Protein AF-A0A8B6CDF2-F1 (afdb_monomer_lite)

Radius of gyration: 34.79 Å; chains: 1; bounding box: 92×69×102 Å

Sequence (416 aa):
MFLPTPPEWYTRPNWVAGVSCFSVLSVILHVIAVIAPYWGVFSISSLGITTSVYYGLWSKCTAMNTGTTVCLDWTPSTSSGALKATQTFGMIGVLTAMAGSFIFVLMALKNLMSKPAIIVNIIAFFVSAVSSFLAIITFVVTFVMTPDSDSPSWCFILVFFPTVITGLTGGYLLLFAKKKGILFQKPREPIEYIKPPVSAGLPTKSKIKVRTINEPHPVDEEEAKKNKELIDNCQGPSIETPKLYEYILLSDNNICIGNSVTDSITFNVKTKSDAHVALMSSNSDHDPIYEIIIGGWANSRSIIRDSKEGLPLAMHHGPILKQNVYRTFNISWSHGHIRVKDGSEATIMEWTDTTNPLEIRNIGISTWWSSTGNWSFPCQGTNVLFCSALCKRGDNNHFGDHSCPADLLISSYLKL

Organism: Mytilus galloprovincialis (NCBI:txid29158)

InterPro domains:
  IPR022041 Farnesoic acid O-methyl transferase [PF12248] (259-379)

pLDDT: mean 75.14, std 23.33, range [26.48, 98.31]

Structure (mmCIF, N/CA/C/O backbone):
data_AF-A0A8B6CDF2-F1
#
_entry.id   AF-A0A8B6CDF2-F1
#
loop_
_atom_site.group_PDB
_atom_site.id
_atom_site.type_symbol
_atom_site.label_atom_id
_atom_site.label_alt_id
_atom_site.label_comp_id
_atom_site.label_asym_id
_atom_site.label_entity_id
_atom_site.label_seq_id
_atom_site.pdbx_PDB_ins_code
_atom_site.Cartn_x
_atom_site.Cartn_y
_atom_site.Cartn_z
_atom_site.occupancy
_atom_site.B_iso_or_equiv
_atom_site.auth_seq_id
_atom_site.auth_comp_id
_atom_site.auth_asym_id
_atom_site.auth_atom_id
_atom_site.pdbx_PDB_model_num
ATOM 1 N N . MET A 1 1 ? -21.247 -37.009 -3.931 1.00 36.69 1 MET A N 1
ATOM 2 C CA . MET A 1 1 ? -19.985 -36.550 -3.315 1.00 36.69 1 MET A CA 1
ATOM 3 C C . MET A 1 1 ? -19.785 -35.103 -3.741 1.00 36.69 1 MET A C 1
ATOM 5 O O . MET A 1 1 ? -19.113 -34.841 -4.725 1.00 36.69 1 MET A O 1
ATOM 9 N N . PHE A 1 2 ? -20.496 -34.181 -3.091 1.00 36.91 2 PHE A N 1
ATOM 10 C CA . PHE A 1 2 ? -20.353 -32.750 -3.343 1.00 36.91 2 PHE A CA 1
ATOM 11 C C . PHE A 1 2 ? -19.291 -32.248 -2.375 1.00 36.91 2 PHE A C 1
ATOM 13 O O . PHE A 1 2 ? -19.501 -32.273 -1.164 1.00 36.91 2 PHE A O 1
ATOM 20 N N . LEU A 1 3 ? -18.119 -31.900 -2.900 1.00 32.25 3 LEU A N 1
ATOM 21 C CA . LEU A 1 3 ? -17.138 -31.164 -2.115 1.00 32.25 3 LEU A CA 1
ATOM 22 C C . LEU A 1 3 ? -17.742 -29.791 -1.781 1.00 32.25 3 LEU A C 1
ATOM 24 O O . LEU A 1 3 ? -18.351 -29.184 -2.667 1.00 32.25 3 LEU A O 1
ATOM 28 N N . PRO A 1 4 ? -17.603 -29.306 -0.537 1.00 42.50 4 PRO A N 1
ATOM 29 C CA . PRO A 1 4 ? -18.081 -27.984 -0.181 1.00 42.50 4 PRO A CA 1
ATOM 30 C C . PRO A 1 4 ? -17.299 -26.944 -0.984 1.00 42.50 4 PRO A C 1
ATOM 32 O O . PRO A 1 4 ? -16.072 -27.009 -1.084 1.00 42.50 4 PRO A O 1
ATOM 35 N N . THR A 1 5 ? -18.014 -25.988 -1.572 1.00 43.56 5 THR A N 1
ATOM 36 C CA . THR A 1 5 ? -17.407 -24.778 -2.128 1.00 43.56 5 THR A CA 1
ATOM 37 C C . THR A 1 5 ? -16.626 -24.064 -1.021 1.00 43.56 5 THR A C 1
ATOM 39 O O . THR A 1 5 ? -17.153 -23.929 0.086 1.00 43.56 5 THR A O 1
ATOM 42 N N . PRO A 1 6 ? -15.379 -23.625 -1.270 1.00 33.81 6 PRO A N 1
ATOM 43 C CA . PRO A 1 6 ? -14.597 -22.935 -0.254 1.00 33.81 6 PRO A CA 1
ATOM 44 C C . PRO A 1 6 ? -15.277 -21.612 0.147 1.00 33.81 6 PRO A C 1
ATOM 46 O O . PRO A 1 6 ? -15.936 -20.990 -0.688 1.00 33.81 6 PRO A O 1
ATOM 49 N N . PRO A 1 7 ? -15.128 -21.178 1.408 1.00 37.88 7 PRO A N 1
ATOM 50 C CA . PRO A 1 7 ? -15.771 -19.972 1.921 1.00 37.88 7 PRO A CA 1
ATOM 51 C C . PRO A 1 7 ? -15.232 -18.695 1.246 1.00 37.88 7 PRO A C 1
ATOM 53 O O . PRO A 1 7 ? -14.044 -18.597 0.933 1.00 37.88 7 PRO A O 1
ATOM 56 N N . GLU A 1 8 ? -16.107 -17.703 1.041 1.00 38.91 8 GLU A N 1
ATOM 57 C CA . GLU A 1 8 ? -15.865 -16.477 0.248 1.00 38.91 8 GLU A CA 1
ATOM 58 C C . GLU A 1 8 ? -14.683 -15.606 0.720 1.00 38.91 8 GLU A C 1
ATOM 60 O O . GLU A 1 8 ? -14.159 -14.810 -0.055 1.00 38.91 8 GLU A O 1
ATOM 65 N N . TRP A 1 9 ? -14.164 -15.792 1.937 1.00 40.09 9 TRP A N 1
ATOM 66 C CA . TRP A 1 9 ? -12.947 -15.108 2.400 1.00 40.09 9 TRP A CA 1
ATOM 67 C C . TRP A 1 9 ? -11.650 -15.646 1.763 1.00 40.09 9 TRP A C 1
ATOM 69 O O . TRP A 1 9 ? -10.590 -15.038 1.909 1.00 40.09 9 TRP A O 1
ATOM 79 N N . TYR A 1 10 ? -11.713 -16.770 1.038 1.00 35.12 10 TYR A N 1
ATOM 80 C CA . TYR A 1 10 ? -10.562 -17.389 0.370 1.00 35.12 10 TYR A CA 1
ATOM 81 C C . TYR A 1 10 ? -10.409 -16.989 -1.106 1.00 35.12 10 TYR A C 1
ATOM 83 O O . TYR A 1 10 ? -9.458 -17.406 -1.776 1.00 35.12 10 TYR A O 1
ATOM 91 N N . THR A 1 11 ? -11.295 -16.156 -1.657 1.00 41.66 11 THR A N 1
ATOM 92 C CA . THR A 1 11 ? -11.082 -15.652 -3.014 1.00 41.66 11 THR A CA 1
ATOM 93 C C . THR A 1 11 ? -10.042 -14.541 -2.969 1.00 41.66 11 THR A C 1
ATOM 95 O O . THR A 1 11 ? -10.368 -13.373 -2.754 1.00 41.66 11 THR A O 1
ATOM 98 N N . ARG A 1 12 ? -8.764 -14.895 -3.190 1.00 52.41 12 ARG A N 1
ATOM 99 C CA . ARG A 1 12 ? -7.754 -13.917 -3.624 1.00 52.41 12 ARG A CA 1
ATOM 100 C C . ARG A 1 12 ? -8.415 -13.050 -4.693 1.00 52.41 12 ARG A C 1
ATOM 102 O O . ARG A 1 12 ? -8.995 -13.621 -5.619 1.00 52.41 12 ARG A O 1
ATOM 109 N N . PRO A 1 13 ? -8.336 -11.713 -4.627 1.00 58.59 13 PRO A N 1
ATOM 110 C CA . PRO A 1 13 ? -8.832 -10.916 -5.727 1.00 58.59 13 PRO A CA 1
ATOM 111 C C . PRO A 1 13 ? -8.089 -11.385 -6.981 1.00 58.59 13 PRO A C 1
ATOM 113 O O . PRO A 1 13 ? -6.863 -11.281 -7.036 1.00 58.59 13 PRO A O 1
ATOM 116 N N . ASN A 1 14 ? -8.804 -11.955 -7.956 1.00 62.31 14 ASN A N 1
ATOM 117 C CA . ASN A 1 14 ? -8.197 -12.580 -9.142 1.00 62.31 14 ASN A CA 1
ATOM 118 C C . ASN A 1 14 ? -7.215 -11.632 -9.861 1.00 62.31 14 ASN A C 1
ATOM 120 O O . ASN A 1 14 ? -6.261 -12.069 -10.505 1.00 62.31 14 ASN A O 1
ATOM 124 N N . TRP A 1 15 ? -7.399 -10.320 -9.683 1.00 71.62 15 TRP A N 1
ATOM 125 C CA . TRP A 1 15 ? -6.510 -9.285 -10.193 1.00 71.62 15 TRP A CA 1
ATOM 126 C C . TRP A 1 15 ? -5.116 -9.275 -9.544 1.00 71.62 15 TRP A C 1
ATOM 128 O O . TRP A 1 15 ? -4.155 -8.997 -10.250 1.00 71.62 15 TRP A O 1
ATOM 138 N N . VAL A 1 16 ? -4.958 -9.597 -8.251 1.00 72.75 16 VAL A N 1
ATOM 139 C CA . VAL A 1 16 ? -3.642 -9.581 -7.574 1.00 72.75 16 VAL A CA 1
ATOM 140 C C . VAL A 1 16 ? -2.741 -10.653 -8.174 1.00 72.75 16 VAL A C 1
ATOM 142 O O . VAL A 1 16 ? -1.608 -10.366 -8.549 1.00 72.75 16 VAL A O 1
ATOM 145 N N . ALA A 1 17 ? -3.272 -11.868 -8.339 1.00 72.19 17 ALA A N 1
ATOM 146 C CA . ALA A 1 17 ? -2.558 -12.959 -8.994 1.00 72.19 17 ALA A CA 1
ATOM 147 C C . ALA A 1 17 ? -2.200 -12.600 -10.446 1.00 72.19 17 ALA A C 1
ATOM 149 O O . ALA A 1 17 ? -1.057 -12.787 -10.856 1.00 72.19 17 ALA A O 1
ATOM 150 N N . GLY A 1 18 ? -3.143 -12.006 -11.189 1.00 77.56 18 GLY A N 1
ATOM 151 C CA . GLY A 1 18 ? -2.904 -11.533 -12.553 1.00 77.56 18 GLY A CA 1
ATOM 152 C C . GLY A 1 18 ? -1.772 -10.505 -12.633 1.00 77.56 18 GLY A C 1
ATOM 153 O O . GLY A 1 18 ? -0.810 -10.706 -13.371 1.00 77.56 18 GLY A O 1
ATOM 154 N N . VAL A 1 19 ? -1.835 -9.433 -11.838 1.00 80.50 19 VAL A N 1
ATOM 155 C CA . VAL A 1 19 ? -0.820 -8.364 -11.831 1.00 80.50 19 VAL A CA 1
ATOM 156 C C . VAL A 1 19 ? 0.545 -8.894 -11.382 1.00 80.50 19 VAL A C 1
ATOM 158 O O . VAL A 1 19 ? 1.556 -8.511 -11.965 1.00 80.50 19 VAL A O 1
ATOM 161 N N . SER A 1 20 ? 0.597 -9.821 -10.418 1.00 83.69 20 SER A N 1
ATOM 162 C CA . SER A 1 20 ? 1.854 -10.464 -10.010 1.00 83.69 20 SER A CA 1
ATOM 163 C C . SER A 1 20 ? 2.458 -11.314 -11.131 1.00 83.69 20 SER A C 1
ATOM 165 O O . SER A 1 20 ? 3.664 -11.263 -11.359 1.00 83.69 20 SER A O 1
ATOM 167 N N . CYS A 1 21 ? 1.644 -12.071 -11.871 1.00 85.88 21 CYS A N 1
ATOM 168 C CA . CYS A 1 21 ? 2.127 -12.825 -13.027 1.00 85.88 21 CYS A CA 1
ATOM 169 C C . CYS A 1 21 ? 2.658 -11.895 -14.128 1.00 85.88 21 CYS A C 1
ATOM 171 O O . CYS A 1 21 ? 3.735 -12.146 -14.671 1.00 85.88 21 CYS A O 1
ATOM 173 N N . PHE A 1 22 ? 1.954 -10.796 -14.423 1.00 87.88 22 PHE A N 1
ATOM 174 C CA . PHE A 1 22 ? 2.399 -9.820 -15.421 1.00 87.88 22 PHE A CA 1
ATOM 175 C C . PHE A 1 22 ? 3.676 -9.080 -15.005 1.00 87.88 22 PHE A C 1
ATOM 177 O O . PHE A 1 22 ? 4.534 -8.843 -15.857 1.00 87.88 22 PHE A O 1
ATOM 184 N N . SER A 1 23 ? 3.852 -8.756 -13.719 1.00 89.62 23 SER A N 1
ATOM 185 C CA . SER A 1 23 ? 5.079 -8.108 -13.240 1.00 89.62 23 SER A CA 1
ATOM 186 C C . SER A 1 23 ? 6.289 -9.038 -13.353 1.00 89.62 23 SER A C 1
ATOM 188 O O . SER A 1 23 ? 7.345 -8.611 -13.816 1.00 89.62 23 SER A O 1
ATOM 190 N N . VAL A 1 24 ? 6.129 -10.324 -13.019 1.00 91.69 24 VAL A N 1
ATOM 191 C CA . VAL A 1 24 ? 7.194 -11.333 -13.156 1.00 91.69 24 VAL A CA 1
ATOM 192 C C . VAL A 1 24 ? 7.542 -11.570 -14.625 1.00 91.69 24 VAL A C 1
ATOM 194 O O . VAL A 1 24 ? 8.720 -11.573 -14.981 1.00 91.69 24 VAL A O 1
ATOM 197 N N . LEU A 1 25 ? 6.537 -11.707 -15.496 1.00 91.75 25 LEU A N 1
ATOM 198 C CA . LEU A 1 25 ? 6.758 -11.840 -16.937 1.00 91.75 25 LEU A CA 1
ATOM 199 C C . LEU A 1 25 ? 7.503 -10.622 -17.501 1.00 91.75 25 LEU A C 1
ATOM 201 O O . LEU A 1 25 ? 8.443 -10.777 -18.278 1.00 91.75 25 LEU A O 1
ATOM 205 N N . SER A 1 26 ? 7.131 -9.416 -17.068 1.00 91.75 26 SER A N 1
ATOM 206 C CA . SER A 1 26 ? 7.812 -8.185 -17.469 1.00 91.75 26 SER A CA 1
ATOM 207 C C . SER A 1 26 ? 9.286 -8.163 -17.045 1.00 91.75 26 SER A C 1
ATOM 209 O O . SER A 1 26 ? 10.146 -7.765 -17.832 1.00 91.75 26 SER A O 1
ATOM 211 N N . VAL A 1 27 ? 9.612 -8.644 -15.841 1.00 94.38 27 VAL A N 1
ATOM 212 C CA . VAL A 1 27 ? 11.006 -8.779 -15.386 1.00 94.38 27 VAL A CA 1
ATOM 213 C C . VAL A 1 27 ? 11.789 -9.752 -16.267 1.00 94.38 27 VAL A C 1
ATOM 215 O O . VAL A 1 27 ? 12.901 -9.434 -16.678 1.00 94.38 27 VAL A O 1
ATOM 218 N N . ILE A 1 28 ? 11.211 -10.909 -16.600 1.00 94.12 28 ILE A N 1
ATOM 219 C CA . ILE A 1 28 ? 11.866 -11.902 -17.466 1.00 94.12 28 ILE A CA 1
ATOM 220 C C . ILE A 1 28 ? 12.186 -11.290 -18.835 1.00 94.12 28 ILE A C 1
ATOM 222 O O . ILE A 1 28 ? 13.308 -11.419 -19.321 1.00 94.12 28 ILE A O 1
ATOM 226 N N . LEU A 1 29 ? 11.230 -10.575 -19.431 1.00 92.69 29 LEU A N 1
ATOM 227 C CA . LEU A 1 29 ? 11.421 -9.914 -20.722 1.00 92.69 29 LEU A CA 1
ATOM 228 C C . LEU A 1 29 ? 12.486 -8.808 -20.660 1.00 92.69 29 LEU A C 1
ATOM 230 O O . LEU A 1 29 ? 13.319 -8.730 -21.558 1.00 92.69 29 LEU A O 1
ATOM 234 N N . HIS A 1 30 ? 12.523 -8.012 -19.586 1.00 92.19 30 HIS A N 1
ATOM 235 C CA . HIS A 1 30 ? 13.584 -7.026 -19.348 1.00 92.19 30 HIS A CA 1
ATOM 236 C C . HIS A 1 30 ? 14.974 -7.670 -19.268 1.00 92.19 30 HIS A C 1
ATOM 238 O O . HIS A 1 30 ? 15.922 -7.173 -19.875 1.00 92.19 30 HIS A O 1
ATOM 244 N N . VAL A 1 31 ? 15.101 -8.781 -18.536 1.00 93.88 31 VAL A N 1
ATOM 245 C CA . VAL A 1 31 ? 16.370 -9.509 -18.386 1.00 93.88 31 VAL A CA 1
ATOM 246 C C . VAL A 1 31 ? 16.834 -10.070 -19.729 1.00 93.88 31 VAL A C 1
ATOM 248 O O . VAL A 1 31 ? 17.989 -9.870 -20.103 1.00 93.88 31 VAL A O 1
ATOM 251 N N . ILE A 1 32 ? 15.934 -10.715 -20.481 1.00 93.31 32 ILE A N 1
ATOM 252 C CA . ILE A 1 32 ? 16.235 -11.224 -21.827 1.00 93.31 32 ILE A CA 1
ATOM 253 C C . ILE A 1 32 ? 16.697 -10.079 -22.724 1.00 93.31 32 ILE A C 1
ATOM 255 O O . ILE A 1 32 ? 17.730 -10.200 -23.379 1.00 93.31 32 ILE A O 1
ATOM 259 N N . ALA A 1 33 ? 15.967 -8.963 -22.724 1.00 91.00 33 ALA A N 1
ATOM 260 C CA . ALA A 1 33 ? 16.295 -7.834 -23.571 1.00 91.00 33 ALA A CA 1
ATOM 261 C C . ALA A 1 33 ? 17.668 -7.248 -23.222 1.00 91.00 33 ALA A C 1
ATOM 263 O O . ALA A 1 33 ? 18.462 -7.025 -24.123 1.00 91.00 33 ALA A O 1
ATOM 264 N N . VAL A 1 34 ? 18.011 -7.064 -21.944 1.00 90.81 34 VAL A N 1
ATOM 265 C CA . VAL A 1 34 ? 19.317 -6.497 -21.562 1.00 90.81 34 VAL A CA 1
ATOM 266 C C . VAL A 1 34 ? 20.491 -7.431 -21.861 1.00 90.81 34 VAL A C 1
ATOM 268 O O . VAL A 1 34 ? 21.568 -6.939 -22.184 1.00 90.81 34 VAL A O 1
ATOM 271 N N . ILE A 1 35 ? 20.316 -8.750 -21.770 1.00 91.88 35 ILE A N 1
ATOM 272 C CA . ILE A 1 35 ? 21.414 -9.712 -21.964 1.00 91.88 35 ILE A CA 1
ATOM 273 C C . ILE A 1 35 ? 21.636 -10.039 -23.447 1.00 91.88 35 ILE A C 1
ATOM 275 O O . ILE A 1 35 ? 22.771 -10.266 -23.866 1.00 91.88 35 ILE A O 1
ATOM 279 N N . ALA A 1 36 ? 20.573 -10.089 -24.248 1.00 91.44 36 ALA A N 1
ATOM 280 C CA . ALA A 1 36 ? 20.651 -10.624 -25.598 1.00 91.44 36 ALA A CA 1
ATOM 281 C C . ALA A 1 36 ? 21.329 -9.654 -26.598 1.00 91.44 36 ALA A C 1
ATOM 283 O O . ALA A 1 36 ? 21.014 -8.460 -26.627 1.00 91.44 36 ALA A O 1
ATOM 284 N N . PRO A 1 37 ? 22.223 -10.152 -27.477 1.00 90.06 37 PRO A N 1
ATOM 285 C CA . PRO A 1 37 ? 23.022 -9.316 -28.372 1.00 90.06 37 PRO A CA 1
ATOM 286 C C . PRO A 1 37 ? 22.306 -8.918 -29.676 1.00 90.06 37 PRO A C 1
ATOM 288 O O . PRO A 1 37 ? 22.954 -8.776 -30.707 1.00 90.06 37 PRO A O 1
ATOM 291 N N . TYR A 1 38 ? 20.977 -8.756 -29.655 1.00 91.12 38 TYR A N 1
ATOM 292 C CA . TYR A 1 38 ? 20.161 -8.514 -30.858 1.00 91.12 38 TYR A CA 1
ATOM 293 C C . TYR A 1 38 ? 19.279 -7.263 -30.741 1.00 91.12 38 TYR A C 1
ATOM 295 O O . TYR A 1 38 ? 18.084 -7.288 -31.041 1.00 91.12 38 TYR A O 1
ATOM 303 N N . TRP A 1 39 ? 19.856 -6.156 -30.280 1.00 90.81 39 TRP A N 1
ATOM 304 C CA . TRP A 1 39 ? 19.207 -4.840 -30.277 1.00 90.81 39 TRP A CA 1
ATOM 305 C C . TRP A 1 39 ? 19.217 -4.204 -31.661 1.00 90.81 39 TRP A C 1
ATOM 307 O O . TRP A 1 39 ? 18.195 -3.689 -32.106 1.00 90.81 39 TRP A O 1
ATOM 317 N N . GLY A 1 40 ? 20.351 -4.280 -32.353 1.00 89.00 40 GLY A N 1
ATOM 318 C CA . GLY A 1 40 ? 20.514 -3.786 -33.717 1.00 89.00 40 GLY A CA 1
ATOM 319 C C . GLY A 1 40 ? 21.128 -4.846 -34.617 1.00 89.00 40 GLY A C 1
ATOM 320 O O . GLY A 1 40 ? 21.820 -5.747 -34.137 1.00 89.00 40 GLY A O 1
ATOM 321 N N . VAL A 1 41 ? 20.874 -4.743 -35.916 1.00 89.88 41 VAL A N 1
ATOM 322 C CA . VAL A 1 41 ? 21.531 -5.554 -36.937 1.00 89.88 41 VAL A CA 1
ATOM 323 C C . VAL A 1 41 ? 21.892 -4.712 -38.152 1.00 89.88 41 VAL A C 1
ATOM 325 O O . VAL A 1 41 ? 21.093 -3.915 -38.651 1.00 89.88 41 VAL A O 1
ATOM 328 N N . PHE A 1 42 ? 23.095 -4.968 -38.650 1.00 87.69 42 PHE A N 1
ATOM 329 C CA . PHE A 1 42 ? 23.628 -4.434 -39.890 1.00 87.69 42 PHE A CA 1
ATOM 330 C C . PHE A 1 42 ? 24.197 -5.575 -40.724 1.00 87.69 42 PHE A C 1
ATOM 332 O O . PHE A 1 42 ? 24.773 -6.513 -40.179 1.00 87.69 42 PHE A O 1
ATOM 339 N N . SER A 1 43 ? 24.005 -5.546 -42.040 1.00 88.31 43 SER A N 1
ATOM 340 C CA . SER A 1 43 ? 24.481 -6.612 -42.925 1.00 88.31 43 SER A CA 1
ATOM 341 C C . SER A 1 43 ? 25.181 -6.036 -44.143 1.00 88.31 43 SER A C 1
ATOM 343 O O . SER A 1 43 ? 24.621 -5.201 -44.848 1.00 88.31 43 SER A O 1
ATOM 345 N N . ILE A 1 44 ? 26.384 -6.535 -44.417 1.00 87.19 44 ILE A N 1
ATOM 346 C CA . ILE A 1 44 ? 27.145 -6.228 -45.629 1.00 87.19 44 ILE A CA 1
ATOM 347 C C . ILE A 1 44 ? 27.252 -7.508 -46.448 1.00 87.19 44 ILE A C 1
ATOM 349 O O . ILE A 1 44 ? 27.547 -8.575 -45.910 1.00 87.19 44 ILE A O 1
ATOM 353 N N . SER A 1 45 ? 27.034 -7.402 -47.757 1.00 88.81 45 SER A N 1
ATOM 354 C CA . SER A 1 45 ? 27.268 -8.503 -48.691 1.00 88.81 45 SER A CA 1
ATOM 355 C C . SER A 1 45 ? 28.326 -8.103 -49.712 1.00 88.81 45 SER A C 1
ATOM 357 O O . SER A 1 45 ? 28.172 -7.093 -50.396 1.00 88.81 45 SER A O 1
ATOM 359 N N . SER A 1 46 ? 29.392 -8.894 -49.828 1.00 86.38 46 SER A N 1
ATOM 360 C CA . SER A 1 46 ? 30.422 -8.727 -50.857 1.00 86.38 46 SER A CA 1
ATOM 361 C C . SER A 1 46 ? 30.872 -10.090 -51.384 1.00 86.38 46 SER A C 1
ATOM 363 O O . SER A 1 46 ? 31.036 -11.039 -50.624 1.00 86.38 46 SER A O 1
ATOM 365 N N . LEU A 1 47 ? 31.024 -10.212 -52.710 1.00 86.69 47 LEU A N 1
ATOM 366 C CA . LEU A 1 47 ? 31.513 -11.431 -53.384 1.00 86.69 47 LEU A CA 1
ATOM 367 C C . LEU A 1 47 ? 30.806 -12.740 -52.945 1.00 86.69 47 LEU A C 1
ATOM 369 O O . LEU A 1 47 ? 31.436 -13.786 -52.836 1.00 86.69 47 LEU A O 1
ATOM 373 N N . GLY A 1 48 ? 29.494 -12.689 -52.681 1.00 84.00 48 GLY A N 1
ATOM 374 C CA . GLY A 1 48 ? 28.697 -13.855 -52.257 1.00 84.00 48 GLY A CA 1
ATOM 375 C C . GLY A 1 48 ? 28.813 -14.226 -50.770 1.00 84.00 48 GLY A C 1
ATOM 376 O O . GLY A 1 48 ? 28.147 -15.158 -50.318 1.00 84.00 48 GLY A O 1
ATOM 377 N N . ILE A 1 49 ? 29.609 -13.488 -49.993 1.00 86.19 49 ILE A N 1
ATOM 378 C CA . ILE A 1 49 ? 29.707 -13.625 -48.539 1.00 86.19 49 ILE A CA 1
ATOM 379 C C . ILE A 1 49 ? 28.858 -12.529 -47.896 1.00 86.19 49 ILE A C 1
ATOM 381 O O . ILE A 1 49 ? 29.087 -11.337 -48.110 1.00 86.19 49 ILE A O 1
ATOM 385 N N . THR A 1 50 ? 27.880 -12.938 -47.091 1.00 89.31 50 THR A N 1
ATOM 386 C CA . THR A 1 50 ? 27.085 -12.027 -46.262 1.00 89.31 50 THR A CA 1
ATOM 387 C C . THR A 1 50 ? 27.613 -12.079 -44.839 1.00 89.31 50 THR A C 1
ATOM 389 O O . THR A 1 50 ? 27.698 -13.150 -44.237 1.00 89.31 50 THR A O 1
ATOM 392 N N . THR A 1 51 ? 27.970 -10.911 -44.314 1.00 91.00 51 THR A N 1
ATOM 393 C CA . THR A 1 51 ? 28.393 -10.719 -42.929 1.00 91.00 51 THR A CA 1
ATOM 394 C C . THR A 1 51 ? 27.354 -9.861 -42.223 1.00 91.00 51 THR A C 1
ATOM 396 O O . THR A 1 51 ? 27.140 -8.709 -42.603 1.00 91.00 51 THR A O 1
ATOM 399 N N . SER A 1 52 ? 26.717 -10.421 -41.200 1.00 90.69 52 SER A N 1
ATOM 400 C CA . SER A 1 52 ? 25.743 -9.736 -40.353 1.00 90.69 52 SER A CA 1
ATOM 401 C C . SER A 1 52 ? 26.367 -9.432 -38.996 1.00 90.69 52 SER A C 1
ATOM 403 O O . SER A 1 52 ? 26.896 -10.322 -38.335 1.00 90.69 52 SER A O 1
ATOM 405 N N . VAL A 1 53 ? 26.311 -8.174 -38.576 1.00 90.19 53 VAL A N 1
ATOM 406 C CA . VAL A 1 53 ? 26.768 -7.712 -37.266 1.00 90.19 53 VAL A CA 1
ATOM 407 C C . VAL A 1 53 ? 25.544 -7.417 -36.413 1.00 90.19 53 VAL A C 1
ATOM 409 O O . VAL A 1 53 ? 24.713 -6.584 -36.769 1.00 90.19 53 VAL A O 1
ATOM 412 N N . TYR A 1 54 ? 25.438 -8.117 -35.291 1.00 90.94 54 TYR A N 1
ATOM 413 C CA . TYR A 1 54 ? 24.410 -7.945 -34.279 1.00 90.94 54 TYR A CA 1
ATOM 414 C C . TYR A 1 54 ? 24.981 -7.176 -33.090 1.00 90.94 54 TYR A C 1
ATOM 416 O O . TYR A 1 54 ? 26.059 -7.499 -32.586 1.00 90.94 54 TYR A O 1
ATOM 424 N N . TYR A 1 55 ? 24.252 -6.163 -32.638 1.00 87.56 55 TYR A N 1
ATOM 425 C CA . TYR A 1 55 ? 24.648 -5.296 -31.535 1.00 87.56 55 TYR A CA 1
ATOM 426 C C . TYR A 1 55 ? 23.774 -5.574 -30.318 1.00 87.56 55 TYR A C 1
ATOM 428 O O . TYR A 1 55 ? 22.549 -5.573 -30.419 1.00 87.56 55 TYR A O 1
ATOM 436 N N . GLY A 1 56 ? 24.397 -5.757 -29.158 1.00 88.94 56 GLY A N 1
ATOM 437 C CA . GLY A 1 56 ? 23.755 -5.751 -27.849 1.00 88.94 56 GLY A CA 1
ATOM 438 C C . GLY A 1 56 ? 24.301 -4.661 -26.942 1.00 88.94 56 GLY A C 1
ATOM 439 O O . GLY A 1 56 ? 25.256 -3.959 -27.280 1.00 88.94 56 GLY A O 1
ATOM 440 N N . LEU A 1 57 ? 23.735 -4.575 -25.736 1.00 89.38 57 LEU A N 1
ATOM 441 C CA . LEU A 1 57 ? 24.244 -3.676 -24.699 1.00 89.38 57 LEU A CA 1
ATOM 442 C C . LEU A 1 57 ? 25.645 -4.059 -24.240 1.00 89.38 57 LEU A C 1
ATOM 444 O O . LEU A 1 57 ? 26.428 -3.165 -23.952 1.00 89.38 57 LEU A O 1
ATOM 448 N N . TRP A 1 58 ? 25.966 -5.350 -24.162 1.00 91.06 58 TRP A N 1
ATOM 449 C CA . TRP A 1 58 ? 27.206 -5.835 -23.534 1.00 91.06 58 TRP A CA 1
ATOM 450 C C . TRP A 1 58 ? 28.219 -6.394 -24.522 1.00 91.06 58 TRP A C 1
ATOM 452 O O . TRP A 1 58 ? 29.417 -6.333 -24.263 1.00 91.06 58 TRP A O 1
ATOM 462 N N . SER A 1 59 ? 27.751 -6.847 -25.679 1.00 91.06 59 SER A N 1
ATOM 463 C CA . SER A 1 59 ? 28.592 -7.434 -26.710 1.00 91.06 59 SER A CA 1
ATOM 464 C C . SER A 1 59 ? 28.081 -7.106 -28.108 1.00 91.06 59 SER A C 1
ATOM 466 O O . SER A 1 59 ? 26.937 -6.684 -28.301 1.00 91.06 59 SER A O 1
ATOM 468 N N . LYS A 1 60 ? 28.950 -7.305 -29.096 1.00 89.56 60 LYS A N 1
ATOM 469 C CA . LYS A 1 60 ? 28.613 -7.347 -30.520 1.00 89.56 60 LYS A CA 1
ATOM 470 C C . LYS A 1 60 ? 28.990 -8.711 -31.082 1.00 89.56 60 LYS A C 1
ATOM 472 O O . LYS A 1 60 ? 30.037 -9.248 -30.725 1.00 89.56 60 LYS A O 1
ATOM 477 N N . CYS A 1 61 ? 28.171 -9.258 -31.966 1.00 92.69 61 CYS A N 1
ATOM 478 C CA . CYS A 1 61 ? 28.382 -10.566 -32.573 1.00 92.69 61 CYS A CA 1
ATOM 479 C C . CYS A 1 61 ? 28.359 -10.458 -34.095 1.00 92.69 61 CYS A C 1
ATOM 481 O O . CYS A 1 61 ? 27.397 -9.963 -34.669 1.00 92.69 61 CYS A O 1
ATOM 483 N N . THR A 1 62 ? 29.395 -10.958 -34.754 1.00 92.25 62 THR A N 1
ATOM 484 C CA . THR A 1 62 ? 29.493 -11.018 -36.211 1.00 92.25 62 THR A CA 1
ATOM 485 C C . THR A 1 62 ? 29.219 -12.442 -36.666 1.00 92.25 62 THR A C 1
ATOM 487 O O . THR A 1 62 ? 29.939 -13.350 -36.258 1.00 92.25 62 THR A O 1
ATOM 490 N N . ALA A 1 63 ? 28.214 -12.637 -37.513 1.00 92.25 63 ALA A N 1
ATOM 491 C CA . ALA A 1 63 ? 27.868 -13.914 -38.123 1.00 92.25 63 ALA A CA 1
ATOM 492 C C . ALA A 1 63 ? 28.112 -13.869 -39.636 1.00 92.25 63 ALA A C 1
ATOM 494 O O . ALA A 1 63 ? 27.705 -12.926 -40.315 1.00 92.25 63 ALA A O 1
ATOM 495 N N . MET A 1 64 ? 28.766 -14.897 -40.166 1.00 90.88 64 MET A N 1
ATOM 496 C CA . MET A 1 64 ? 28.981 -15.083 -41.601 1.00 90.88 64 MET A CA 1
ATOM 497 C C . MET A 1 64 ? 28.044 -16.167 -42.134 1.00 90.88 64 MET A C 1
ATOM 499 O O . MET A 1 64 ? 27.793 -17.166 -41.458 1.00 90.88 64 MET A O 1
ATOM 503 N N . ASN A 1 65 ? 27.582 -16.030 -43.378 1.00 88.00 65 ASN A N 1
ATOM 504 C CA . ASN A 1 65 ? 26.783 -17.061 -44.058 1.00 88.00 65 ASN A CA 1
ATOM 505 C C . ASN A 1 65 ? 27.516 -18.410 -44.243 1.00 88.00 65 ASN A C 1
ATOM 507 O O . ASN A 1 65 ? 26.887 -19.408 -44.581 1.00 88.00 65 ASN A O 1
ATOM 511 N N . THR A 1 66 ? 28.823 -18.456 -43.978 1.00 84.69 66 THR A N 1
ATOM 512 C CA . THR A 1 66 ? 29.651 -19.670 -43.906 1.00 84.69 66 THR A CA 1
ATOM 513 C C . THR A 1 66 ? 29.510 -20.445 -42.587 1.00 84.69 66 THR A C 1
ATOM 515 O O . THR A 1 66 ? 30.072 -21.529 -42.462 1.00 84.69 66 THR A O 1
ATOM 518 N N . GLY A 1 67 ? 28.765 -19.916 -41.607 1.00 84.62 67 GLY A N 1
ATOM 519 C CA . GLY A 1 67 ? 28.495 -20.551 -40.310 1.00 84.62 67 GLY A CA 1
ATOM 520 C C . GLY A 1 67 ? 29.389 -20.080 -39.156 1.00 84.62 67 GLY A C 1
ATOM 521 O O . GLY A 1 67 ? 29.165 -20.478 -38.014 1.00 84.62 67 GLY A O 1
ATOM 522 N N . THR A 1 68 ? 30.378 -19.220 -39.415 1.00 89.94 68 THR A N 1
ATOM 523 C CA . THR A 1 68 ? 31.258 -18.671 -38.372 1.00 89.94 68 THR A CA 1
ATOM 524 C C . THR A 1 68 ? 30.584 -17.511 -37.641 1.00 89.94 68 THR A C 1
ATOM 526 O O . THR A 1 68 ? 30.220 -16.517 -38.270 1.00 89.94 68 THR A O 1
ATOM 529 N N . THR A 1 69 ? 30.497 -17.601 -36.310 1.00 92.06 69 THR A N 1
ATOM 530 C CA . THR A 1 69 ? 30.007 -16.520 -35.440 1.00 92.06 69 THR A CA 1
ATOM 531 C C . THR A 1 69 ? 31.064 -16.151 -34.404 1.00 92.06 69 THR A C 1
ATOM 533 O O . THR A 1 69 ? 31.563 -17.019 -33.692 1.00 92.06 69 THR A O 1
ATOM 536 N N . VAL A 1 70 ? 31.399 -14.864 -34.300 1.00 92.75 70 VAL A N 1
ATOM 537 C CA . VAL A 1 70 ? 32.372 -14.331 -33.332 1.00 92.75 70 VAL A CA 1
ATOM 538 C C . VAL A 1 70 ? 31.719 -13.219 -32.523 1.00 92.75 70 VAL A C 1
ATOM 540 O O . VAL A 1 70 ? 31.232 -12.253 -33.103 1.00 92.75 70 VAL A O 1
ATOM 543 N N . CYS A 1 71 ? 31.736 -13.329 -31.195 1.00 93.38 71 CYS A N 1
ATOM 544 C CA . CYS A 1 71 ? 31.226 -12.301 -30.289 1.00 93.38 71 CYS A CA 1
ATOM 545 C C . CYS A 1 71 ? 32.367 -11.636 -29.517 1.00 93.38 71 CYS A C 1
ATOM 547 O O . CYS A 1 71 ? 33.302 -12.304 -29.081 1.00 93.38 71 CYS A O 1
ATOM 549 N N . LEU A 1 72 ? 32.279 -10.319 -29.354 1.00 91.88 72 LEU A N 1
ATOM 550 C CA . LEU A 1 72 ? 33.237 -9.498 -28.623 1.00 91.88 72 LEU A CA 1
ATOM 551 C C . LEU A 1 72 ? 32.491 -8.606 -27.635 1.00 91.88 72 LEU A C 1
ATOM 553 O O . LEU A 1 72 ? 31.512 -7.955 -28.006 1.00 91.88 72 LEU A O 1
ATOM 557 N N . ASP A 1 73 ? 32.987 -8.539 -26.405 1.00 91.31 73 ASP A N 1
ATOM 558 C CA . ASP A 1 73 ? 32.428 -7.673 -25.371 1.00 91.31 73 ASP A CA 1
ATOM 559 C C . ASP A 1 73 ? 32.836 -6.212 -25.580 1.00 91.31 73 ASP A C 1
ATOM 561 O O . ASP A 1 73 ? 33.929 -5.899 -26.068 1.00 91.31 73 ASP A O 1
ATOM 565 N N . TRP A 1 74 ? 31.960 -5.296 -25.171 1.00 87.94 74 TRP A N 1
ATOM 566 C CA . TRP A 1 74 ? 32.288 -3.878 -25.134 1.00 87.94 74 TRP A CA 1
ATOM 567 C C . TRP A 1 74 ? 33.253 -3.596 -23.989 1.00 87.94 74 TRP A C 1
ATOM 569 O O . TRP A 1 74 ? 32.933 -3.771 -22.815 1.00 87.94 74 TRP A O 1
ATOM 579 N N . THR A 1 75 ? 34.431 -3.079 -24.317 1.00 82.75 75 THR A N 1
ATOM 580 C CA . THR A 1 75 ? 35.376 -2.582 -23.316 1.00 82.75 75 THR A CA 1
ATOM 581 C C . THR A 1 75 ? 35.116 -1.098 -23.019 1.00 82.75 75 THR A C 1
ATOM 583 O O . THR A 1 75 ? 34.565 -0.369 -23.856 1.00 82.75 75 THR A O 1
ATOM 586 N N . PRO A 1 76 ? 35.534 -0.577 -21.851 1.00 76.31 76 PRO A N 1
ATOM 587 C CA . PRO A 1 76 ? 35.377 0.844 -21.520 1.00 76.31 76 PRO A CA 1
ATOM 588 C C . PRO A 1 76 ? 36.012 1.804 -22.538 1.00 76.31 76 PRO A C 1
ATOM 590 O O . PRO A 1 76 ? 35.561 2.946 -22.658 1.00 76.31 76 PRO A O 1
ATOM 593 N N . SER A 1 77 ? 37.035 1.341 -23.264 1.00 72.19 77 SER A N 1
ATOM 594 C CA . SER A 1 77 ? 37.733 2.073 -24.325 1.00 72.19 77 SER A CA 1
ATOM 595 C C . SER A 1 77 ? 37.047 1.998 -25.693 1.00 72.19 77 SER A C 1
ATOM 597 O O . SER A 1 77 ? 37.304 2.852 -26.533 1.00 72.19 77 SER A O 1
ATOM 599 N N . THR A 1 78 ? 36.175 1.012 -25.928 1.00 70.25 78 THR A N 1
ATOM 600 C CA . THR A 1 78 ? 35.485 0.800 -27.217 1.00 70.25 78 THR A CA 1
ATOM 601 C C . THR A 1 78 ? 34.009 1.200 -27.195 1.00 70.25 78 THR A C 1
ATOM 603 O O . THR A 1 78 ? 33.365 1.233 -28.241 1.00 70.25 78 THR A O 1
ATOM 606 N N . SER A 1 79 ? 33.464 1.531 -26.023 1.00 77.88 79 SER A N 1
ATOM 607 C CA . SER A 1 79 ? 32.065 1.930 -25.843 1.00 77.88 79 SER A CA 1
ATOM 608 C C . SER A 1 79 ? 31.877 3.444 -25.975 1.00 77.88 79 SER A C 1
ATOM 610 O O . SER A 1 79 ? 32.517 4.235 -25.274 1.00 77.88 79 SER A O 1
ATOM 612 N N . SER A 1 80 ? 30.947 3.852 -26.843 1.00 83.44 80 SER A N 1
ATOM 613 C CA . SER A 1 80 ? 30.528 5.251 -26.967 1.00 83.44 80 SER A CA 1
ATOM 614 C C . SER A 1 80 ? 29.823 5.731 -25.690 1.00 83.44 80 SER A C 1
ATOM 616 O O . SER A 1 80 ? 29.252 4.937 -24.937 1.00 83.44 80 SER A O 1
ATOM 618 N N . GLY A 1 81 ? 29.831 7.044 -25.433 1.00 86.50 81 GLY A N 1
ATOM 619 C CA . GLY A 1 81 ? 29.137 7.617 -24.269 1.00 86.50 81 GLY A CA 1
ATOM 620 C C . GLY A 1 81 ? 27.640 7.285 -24.247 1.00 86.50 81 GLY A C 1
ATOM 621 O O . GLY A 1 81 ? 27.084 6.976 -23.196 1.00 86.50 81 GLY A O 1
ATOM 622 N N . ALA A 1 82 ? 27.006 7.253 -25.418 1.00 86.00 82 ALA A N 1
ATOM 623 C CA . ALA A 1 82 ? 25.603 6.892 -25.560 1.00 86.00 82 ALA A CA 1
ATOM 624 C C . ALA A 1 82 ? 25.325 5.398 -25.315 1.00 86.00 82 ALA A C 1
ATOM 626 O O . ALA A 1 82 ? 24.302 5.059 -24.716 1.00 86.00 82 ALA A O 1
ATOM 627 N N . LEU A 1 83 ? 26.244 4.501 -25.693 1.00 86.88 83 LEU A N 1
ATOM 628 C CA . LEU A 1 83 ? 26.141 3.086 -25.329 1.00 86.88 83 LEU A CA 1
ATOM 629 C C . LEU A 1 83 ? 26.233 2.909 -23.806 1.00 86.88 83 LEU A C 1
ATOM 631 O O . LEU A 1 83 ? 25.411 2.205 -23.228 1.00 86.88 83 LEU A O 1
ATOM 635 N N . LYS A 1 84 ? 27.152 3.621 -23.138 1.00 90.56 84 LYS A N 1
ATOM 636 C CA . LYS A 1 84 ? 27.275 3.617 -21.665 1.00 90.56 84 LYS A CA 1
ATOM 637 C C . LYS A 1 84 ? 26.015 4.136 -20.968 1.00 90.56 84 LYS A C 1
ATOM 639 O O . LYS A 1 84 ? 25.575 3.567 -19.968 1.00 90.56 84 LYS A O 1
ATOM 644 N N . ALA A 1 85 ? 25.405 5.192 -21.505 1.00 91.38 85 ALA A N 1
ATOM 645 C CA . ALA A 1 85 ? 24.127 5.701 -21.012 1.00 91.38 85 ALA A CA 1
ATOM 646 C C . ALA A 1 85 ? 23.003 4.664 -21.194 1.00 91.38 85 ALA A C 1
ATOM 648 O O . ALA A 1 85 ? 22.288 4.365 -20.240 1.00 91.38 85 ALA A O 1
ATOM 649 N N . THR A 1 86 ? 22.909 4.039 -22.373 1.00 91.56 86 THR A N 1
ATOM 650 C CA . THR A 1 86 ? 21.930 2.976 -22.668 1.00 91.56 86 THR A CA 1
ATOM 651 C C . THR A 1 86 ? 22.090 1.775 -21.726 1.00 91.56 86 THR A C 1
ATOM 653 O O . THR A 1 86 ? 21.103 1.299 -21.170 1.00 91.56 86 THR A O 1
ATOM 656 N N . GLN A 1 87 ? 23.328 1.331 -21.476 1.00 92.25 87 GLN A N 1
ATOM 657 C CA . GLN A 1 87 ? 23.658 0.277 -20.506 1.00 92.25 87 GLN A CA 1
ATOM 658 C C . GLN A 1 87 ? 23.193 0.642 -19.090 1.00 92.25 87 GLN A C 1
ATOM 660 O O . GLN A 1 87 ? 22.547 -0.162 -18.418 1.00 92.25 87 GLN A O 1
ATOM 665 N N . THR A 1 88 ? 23.482 1.870 -18.652 1.00 94.31 88 THR A N 1
ATOM 666 C CA . THR A 1 88 ? 23.137 2.361 -17.310 1.00 94.31 88 THR A CA 1
ATOM 667 C C . THR A 1 88 ? 21.624 2.408 -17.114 1.00 94.31 88 THR A C 1
ATOM 669 O O . THR A 1 88 ? 21.101 1.855 -16.147 1.00 94.31 88 THR A O 1
ATOM 672 N N . PHE A 1 89 ? 20.902 3.020 -18.053 1.00 95.38 89 PHE A N 1
ATOM 673 C CA . PHE A 1 89 ? 19.447 3.104 -18.007 1.00 95.38 89 PHE A CA 1
ATOM 674 C C . PHE A 1 89 ? 18.784 1.727 -18.097 1.00 95.38 89 PHE A C 1
ATOM 676 O O . PHE A 1 89 ? 17.852 1.455 -17.339 1.00 95.38 89 PHE A O 1
ATOM 683 N N . GLY A 1 90 ? 19.308 0.837 -18.946 1.00 93.00 90 GLY A N 1
ATOM 684 C CA . GLY A 1 90 ? 18.864 -0.552 -19.029 1.00 93.00 90 GLY A CA 1
ATOM 685 C C . GLY A 1 90 ? 19.019 -1.281 -17.693 1.00 93.00 90 GLY A C 1
ATOM 686 O O . GLY A 1 90 ? 18.054 -1.854 -17.195 1.00 93.00 90 GLY A O 1
ATOM 687 N N . MET A 1 91 ? 20.191 -1.193 -17.051 1.00 94.44 91 MET A N 1
ATOM 688 C CA . MET A 1 91 ? 20.428 -1.806 -15.737 1.00 94.44 91 MET A CA 1
ATOM 689 C C . MET A 1 91 ? 19.496 -1.262 -14.655 1.00 94.44 91 MET A C 1
ATOM 691 O O . MET A 1 91 ? 18.889 -2.047 -13.928 1.00 94.44 91 MET A O 1
ATOM 695 N N . ILE A 1 92 ? 19.362 0.064 -14.543 1.00 96.06 92 ILE A N 1
ATOM 696 C CA . ILE A 1 92 ? 18.461 0.684 -13.560 1.00 96.06 92 ILE A CA 1
ATOM 697 C C . ILE A 1 92 ? 17.026 0.206 -13.802 1.00 96.06 92 ILE A C 1
ATOM 699 O O . ILE A 1 92 ? 16.344 -0.180 -12.849 1.00 96.06 92 ILE A O 1
ATOM 703 N N . GLY A 1 93 ? 16.593 0.167 -15.066 1.00 95.25 93 GLY A N 1
ATOM 704 C CA . GLY A 1 93 ? 15.283 -0.328 -15.484 1.00 95.25 93 GLY A CA 1
ATOM 705 C C . GLY A 1 93 ? 14.991 -1.741 -14.979 1.00 95.25 93 GLY A C 1
ATOM 706 O O . GLY A 1 93 ? 13.970 -1.964 -14.323 1.00 95.25 93 GLY A O 1
ATOM 707 N N . VAL A 1 94 ? 15.916 -2.678 -15.212 1.00 95.06 94 VAL A N 1
ATOM 708 C CA . VAL A 1 94 ? 15.766 -4.084 -14.797 1.00 95.06 94 VAL A CA 1
ATOM 709 C C . VAL A 1 94 ? 15.849 -4.250 -13.285 1.00 95.06 94 VAL A C 1
ATOM 711 O O . VAL A 1 94 ? 15.001 -4.919 -12.701 1.00 95.06 94 VAL A O 1
ATOM 714 N N . LEU A 1 95 ? 16.830 -3.631 -12.624 1.00 96.12 95 LEU A N 1
ATOM 715 C CA . LEU A 1 95 ? 17.024 -3.785 -11.179 1.00 96.12 95 LEU A CA 1
ATOM 716 C C . LEU A 1 95 ? 15.826 -3.250 -10.388 1.00 96.12 95 LEU A C 1
ATOM 718 O O . LEU A 1 95 ? 15.369 -3.886 -9.436 1.00 96.12 95 LEU A O 1
ATOM 722 N N . THR A 1 96 ? 15.278 -2.109 -10.806 1.00 96.31 96 THR A N 1
ATOM 723 C CA . THR A 1 96 ? 14.083 -1.539 -10.171 1.00 96.31 96 THR A CA 1
ATOM 724 C C . THR A 1 96 ? 12.817 -2.332 -10.501 1.00 96.31 96 THR A C 1
ATOM 726 O O . THR A 1 96 ? 11.989 -2.513 -9.607 1.00 96.31 96 THR A O 1
ATOM 729 N N . ALA A 1 97 ? 12.694 -2.908 -11.707 1.00 94.94 97 ALA A N 1
ATOM 730 C CA . ALA A 1 97 ? 11.618 -3.853 -12.035 1.00 94.94 97 ALA A CA 1
ATOM 731 C C . ALA A 1 97 ? 11.673 -5.110 -11.156 1.00 94.94 97 ALA A C 1
ATOM 733 O O . ALA A 1 97 ? 10.648 -5.544 -10.632 1.00 94.94 97 ALA A O 1
ATOM 734 N N . MET A 1 98 ? 12.868 -5.683 -10.973 1.00 95.31 98 MET A N 1
ATOM 735 C CA . MET A 1 98 ? 13.093 -6.858 -10.130 1.00 95.31 98 MET A CA 1
ATOM 736 C C . MET A 1 98 ? 12.729 -6.568 -8.676 1.00 95.31 98 MET A C 1
ATOM 738 O O . MET A 1 98 ? 11.976 -7.332 -8.074 1.00 95.31 98 MET A O 1
ATOM 742 N N . ALA A 1 99 ? 13.216 -5.452 -8.126 1.00 94.88 99 ALA A N 1
ATOM 743 C CA . ALA A 1 99 ? 12.906 -5.041 -6.761 1.00 94.88 99 ALA A CA 1
ATOM 744 C C . ALA A 1 99 ? 11.399 -4.801 -6.571 1.00 94.88 99 ALA A C 1
ATOM 746 O O . ALA A 1 99 ? 10.811 -5.338 -5.633 1.00 94.88 99 ALA A O 1
ATOM 747 N N . GLY A 1 100 ? 10.759 -4.064 -7.487 1.00 93.44 100 GLY A N 1
ATOM 748 C CA . GLY A 1 100 ? 9.313 -3.838 -7.476 1.00 93.44 100 GLY A CA 1
ATOM 749 C C . GLY A 1 100 ? 8.533 -5.150 -7.546 1.00 93.44 100 GLY A C 1
ATOM 750 O O . GLY A 1 100 ? 7.750 -5.454 -6.653 1.00 93.44 100 GLY A O 1
ATOM 751 N N . SER A 1 101 ? 8.809 -6.001 -8.536 1.00 92.88 101 SER A N 1
ATOM 752 C CA . SER A 1 101 ? 8.114 -7.285 -8.678 1.00 92.88 101 SER A CA 1
ATOM 753 C C . SER A 1 101 ? 8.329 -8.207 -7.474 1.00 92.88 101 SER A C 1
ATOM 755 O O . SER A 1 101 ? 7.390 -8.882 -7.061 1.00 92.88 101 SER A O 1
ATOM 757 N N . PHE A 1 102 ? 9.525 -8.235 -6.880 1.00 92.44 102 PHE A N 1
ATOM 758 C CA . PHE A 1 102 ? 9.794 -9.030 -5.681 1.00 92.44 102 PHE A CA 1
ATOM 759 C C . PHE A 1 102 ? 8.955 -8.555 -4.491 1.00 92.44 102 PHE A C 1
ATOM 761 O O . PHE A 1 102 ? 8.277 -9.360 -3.851 1.00 92.44 102 PHE A O 1
ATOM 768 N N . ILE A 1 103 ? 8.936 -7.245 -4.223 1.00 90.44 103 ILE A N 1
ATOM 769 C CA . ILE A 1 103 ? 8.123 -6.679 -3.140 1.00 90.44 103 ILE A CA 1
ATOM 770 C C . ILE A 1 103 ? 6.634 -6.908 -3.426 1.00 90.44 103 ILE A C 1
ATOM 772 O O . ILE A 1 103 ? 5.893 -7.280 -2.518 1.00 90.44 103 ILE A O 1
ATOM 776 N N . PHE A 1 104 ? 6.189 -6.739 -4.673 1.00 88.69 104 PHE A N 1
ATOM 777 C CA . PHE A 1 104 ? 4.803 -6.971 -5.072 1.00 88.69 104 PHE A CA 1
ATOM 778 C C . PHE A 1 104 ? 4.358 -8.418 -4.838 1.00 88.69 104 PHE A C 1
ATOM 780 O O . PHE A 1 104 ? 3.309 -8.653 -4.238 1.00 88.69 104 PHE A O 1
ATOM 787 N N . VAL A 1 105 ? 5.185 -9.390 -5.228 1.00 89.50 105 VAL A N 1
ATOM 788 C CA . VAL A 1 105 ? 4.934 -10.814 -4.967 1.00 89.50 105 VAL A CA 1
ATOM 789 C C . VAL A 1 105 ? 4.908 -11.096 -3.464 1.00 89.50 105 VAL A C 1
ATOM 791 O O . VAL A 1 105 ? 4.016 -11.798 -2.998 1.00 89.50 105 VAL A O 1
ATOM 794 N N . LEU A 1 106 ? 5.820 -10.520 -2.675 1.00 87.19 106 LEU A N 1
ATOM 795 C CA . LEU A 1 106 ? 5.795 -10.677 -1.218 1.00 87.19 106 LEU A CA 1
ATOM 796 C C . LEU A 1 106 ? 4.518 -10.109 -0.588 1.00 87.19 106 LEU A C 1
ATOM 798 O O . LEU A 1 106 ? 3.942 -10.755 0.288 1.00 87.19 106 LEU A O 1
ATOM 802 N N . MET A 1 107 ? 4.058 -8.938 -1.039 1.00 82.94 107 MET A N 1
ATOM 803 C CA . MET A 1 107 ? 2.785 -8.362 -0.595 1.00 82.94 107 MET A CA 1
ATOM 804 C C . MET A 1 107 ? 1.611 -9.281 -0.940 1.00 82.94 107 MET A C 1
ATOM 806 O O . MET A 1 107 ? 0.752 -9.503 -0.089 1.00 82.94 107 MET A O 1
ATOM 810 N N . ALA A 1 108 ? 1.602 -9.851 -2.149 1.00 81.44 108 ALA A N 1
ATOM 811 C CA . ALA A 1 108 ? 0.565 -10.772 -2.605 1.00 81.44 108 ALA A CA 1
ATOM 812 C C . ALA A 1 108 ? 0.563 -12.100 -1.826 1.00 81.44 108 ALA A C 1
ATOM 814 O O . ALA A 1 108 ? -0.501 -12.618 -1.496 1.00 81.44 108 ALA A O 1
ATOM 815 N N . LEU A 1 109 ? 1.739 -12.650 -1.506 1.00 81.50 109 LEU A N 1
ATOM 816 C CA . LEU A 1 109 ? 1.871 -13.912 -0.769 1.00 81.50 109 LEU A CA 1
ATOM 817 C C . LEU A 1 109 ? 1.533 -13.768 0.716 1.00 81.50 109 LEU A C 1
ATOM 819 O O . LEU A 1 109 ? 0.940 -14.674 1.294 1.00 81.50 109 LEU A O 1
ATOM 823 N N . LYS A 1 110 ? 1.921 -12.649 1.337 1.00 78.50 110 LYS A N 1
ATOM 824 C CA . LYS A 1 110 ? 1.718 -12.404 2.774 1.00 78.50 110 LYS A CA 1
ATOM 825 C C . LYS A 1 110 ? 0.435 -11.636 3.098 1.00 78.50 110 LYS A C 1
ATOM 827 O O . LYS A 1 110 ? 0.211 -11.323 4.260 1.00 78.50 110 LYS A O 1
ATOM 832 N N . ASN A 1 111 ? -0.367 -11.296 2.086 1.00 68.75 111 ASN A N 1
ATOM 833 C CA . ASN A 1 111 ? -1.547 -10.434 2.198 1.00 68.75 111 ASN A CA 1
ATOM 834 C C . ASN A 1 111 ? -1.264 -9.100 2.927 1.00 68.75 111 ASN A C 1
ATOM 836 O O . ASN A 1 111 ? -2.093 -8.569 3.660 1.00 68.75 111 ASN A O 1
ATOM 840 N N . LEU A 1 112 ? -0.048 -8.570 2.754 1.00 67.12 112 LEU A N 1
ATOM 841 C CA . LEU A 1 112 ? 0.519 -7.510 3.590 1.00 67.12 112 LEU A CA 1
ATOM 842 C C . LEU A 1 112 ? 0.639 -6.210 2.783 1.00 67.12 112 LEU A C 1
ATOM 844 O O . LEU A 1 112 ? 1.731 -5.754 2.442 1.00 67.12 112 LEU A O 1
ATOM 848 N N . MET A 1 113 ? -0.507 -5.620 2.436 1.00 71.25 113 MET A N 1
ATOM 849 C CA . MET A 1 113 ? -0.589 -4.376 1.655 1.00 71.25 113 MET A CA 1
ATOM 850 C C . MET A 1 113 ? -0.405 -3.129 2.530 1.00 71.25 113 MET A C 1
ATOM 852 O O . MET A 1 113 ? -1.310 -2.313 2.698 1.00 71.25 113 MET A O 1
ATOM 856 N N . SER A 1 114 ? 0.788 -2.969 3.102 1.00 81.06 114 SER A N 1
ATOM 857 C CA . SER A 1 114 ? 1.109 -1.773 3.887 1.00 81.06 114 SER A CA 1
ATOM 858 C C . SER A 1 114 ? 1.267 -0.531 2.991 1.00 81.06 114 SER A C 1
ATOM 860 O O . SER A 1 114 ? 1.807 -0.606 1.884 1.00 81.06 114 SER A O 1
ATOM 862 N N . LYS A 1 115 ? 0.847 0.643 3.487 1.00 83.31 115 LYS A N 1
ATOM 863 C CA . LYS A 1 115 ? 1.032 1.946 2.811 1.00 83.31 115 LYS A CA 1
ATOM 864 C C . LYS A 1 115 ? 2.468 2.176 2.298 1.00 83.31 115 LYS A C 1
ATOM 866 O O . LYS A 1 115 ? 2.606 2.517 1.122 1.00 83.31 115 LYS A O 1
ATOM 871 N N . PRO A 1 116 ? 3.541 1.966 3.095 1.00 85.69 116 PRO A N 1
ATOM 872 C CA . PRO A 1 116 ? 4.904 2.155 2.600 1.00 85.69 116 PRO A CA 1
ATOM 873 C C . PRO A 1 116 ? 5.260 1.181 1.473 1.00 85.69 116 PRO A C 1
ATOM 875 O O . PRO A 1 116 ? 5.893 1.590 0.505 1.00 85.69 116 PRO A O 1
ATOM 878 N N . ALA A 1 117 ? 4.816 -0.077 1.540 1.00 85.69 117 ALA A N 1
ATOM 879 C CA . ALA A 1 117 ? 5.112 -1.054 0.498 1.00 85.69 117 ALA A CA 1
ATOM 880 C C . ALA A 1 117 ? 4.421 -0.708 -0.834 1.00 85.69 117 ALA A C 1
ATOM 882 O O . ALA A 1 117 ? 5.038 -0.841 -1.893 1.00 85.69 117 ALA A O 1
ATOM 883 N N . ILE A 1 118 ? 3.192 -0.180 -0.793 1.00 87.81 118 ILE A N 1
ATOM 884 C CA . ILE A 1 118 ? 2.487 0.324 -1.982 1.00 87.81 118 ILE A CA 1
ATOM 885 C C . ILE A 1 118 ? 3.241 1.511 -2.596 1.00 87.81 118 ILE A C 1
ATOM 887 O O . ILE A 1 118 ? 3.484 1.521 -3.801 1.00 87.81 118 ILE A O 1
ATOM 891 N N . ILE A 1 119 ? 3.665 2.482 -1.780 1.00 89.75 119 ILE A N 1
ATOM 892 C CA . ILE A 1 119 ? 4.407 3.665 -2.250 1.00 89.75 119 ILE A CA 1
ATOM 893 C C . ILE A 1 119 ? 5.744 3.261 -2.884 1.00 89.75 119 ILE A C 1
ATOM 895 O O . ILE A 1 119 ? 6.055 3.701 -3.989 1.00 89.75 119 ILE A O 1
ATOM 899 N N . VAL A 1 120 ? 6.511 2.385 -2.226 1.00 92.31 120 VAL A N 1
ATOM 900 C CA . VAL A 1 120 ? 7.793 1.886 -2.748 1.00 92.31 120 VAL A CA 1
ATOM 901 C C . VAL A 1 120 ? 7.603 1.168 -4.084 1.00 92.31 120 VAL A C 1
ATOM 903 O O . VAL A 1 120 ? 8.393 1.381 -4.999 1.00 92.31 120 VAL A O 1
ATOM 906 N N . ASN A 1 121 ? 6.539 0.374 -4.240 1.00 92.56 121 ASN A N 1
ATOM 907 C CA . ASN A 1 121 ? 6.237 -0.296 -5.508 1.00 92.56 121 ASN A CA 1
ATOM 908 C C . ASN A 1 121 ? 5.873 0.678 -6.625 1.00 92.56 121 ASN A C 1
ATOM 910 O O . ASN A 1 121 ? 6.369 0.528 -7.738 1.00 92.56 121 ASN A O 1
ATOM 914 N N . ILE A 1 122 ? 5.036 1.679 -6.334 1.00 93.38 122 ILE A N 1
ATOM 915 C CA . ILE A 1 122 ? 4.691 2.729 -7.300 1.00 93.38 122 ILE A CA 1
ATOM 916 C C . ILE A 1 122 ? 5.978 3.384 -7.812 1.00 93.38 122 ILE A C 1
ATOM 918 O O . ILE A 1 122 ? 6.201 3.437 -9.019 1.00 93.38 122 ILE A O 1
ATOM 922 N N . ILE A 1 123 ? 6.858 3.808 -6.900 1.00 95.25 123 ILE A N 1
ATOM 923 C CA . ILE A 1 123 ? 8.136 4.433 -7.257 1.00 95.25 123 ILE A CA 1
ATOM 924 C C . ILE A 1 123 ? 9.000 3.470 -8.078 1.00 95.25 123 ILE A C 1
ATOM 926 O O . ILE A 1 123 ? 9.481 3.854 -9.140 1.00 95.25 123 ILE A O 1
ATOM 930 N N . ALA A 1 124 ? 9.165 2.221 -7.637 1.00 95.69 124 ALA A N 1
ATOM 931 C CA . ALA A 1 124 ? 9.995 1.234 -8.324 1.00 95.69 124 ALA A CA 1
ATOM 932 C C . ALA A 1 124 ? 9.535 0.984 -9.770 1.00 95.69 124 ALA A C 1
ATOM 934 O O . ALA A 1 124 ? 10.357 1.002 -10.686 1.00 95.69 124 ALA A O 1
ATOM 935 N N . PHE A 1 125 ? 8.229 0.815 -10.000 1.00 95.50 125 PHE A N 1
ATOM 936 C CA . PHE A 1 125 ? 7.696 0.583 -11.342 1.00 95.50 125 PHE A CA 1
ATOM 937 C C . PHE A 1 125 ? 7.788 1.817 -12.246 1.00 95.50 125 PHE A C 1
ATOM 939 O O . PHE A 1 125 ? 8.119 1.672 -13.423 1.00 95.50 125 PHE A O 1
ATOM 946 N N . PHE A 1 126 ? 7.571 3.028 -11.718 1.00 96.31 126 PHE A N 1
ATOM 947 C CA . PHE A 1 126 ? 7.761 4.255 -12.499 1.00 96.31 126 PHE A CA 1
ATOM 948 C C . PHE A 1 126 ? 9.233 4.508 -12.835 1.00 96.31 126 PHE A C 1
ATOM 950 O O . PHE A 1 126 ? 9.541 4.830 -13.980 1.00 96.31 126 PHE A O 1
ATOM 957 N N . VAL A 1 127 ? 10.153 4.317 -11.883 1.00 97.31 127 VAL A N 1
ATOM 958 C CA . VAL A 1 127 ? 11.599 4.448 -12.139 1.00 97.31 127 VAL A CA 1
ATOM 959 C C . VAL A 1 127 ? 12.052 3.424 -13.176 1.00 97.31 127 VAL A C 1
ATOM 961 O O . VAL A 1 127 ? 12.806 3.777 -14.085 1.00 97.31 127 VAL A O 1
ATOM 964 N N . SER A 1 128 ? 11.547 2.191 -13.089 1.00 96.69 128 SER A N 1
ATOM 965 C CA . SER A 1 128 ? 11.816 1.147 -14.076 1.00 96.69 128 SER A CA 1
ATOM 966 C C . SER A 1 128 ? 11.345 1.543 -15.476 1.00 96.69 128 SER A C 1
ATOM 968 O O . SER A 1 128 ? 12.127 1.480 -16.427 1.00 96.69 128 SER A O 1
ATOM 970 N N . ALA A 1 129 ? 10.095 2.001 -15.603 1.00 96.06 129 ALA A N 1
ATOM 971 C CA . ALA A 1 129 ? 9.516 2.394 -16.884 1.00 96.06 129 ALA A CA 1
ATOM 972 C C . ALA A 1 129 ? 10.244 3.600 -17.499 1.00 96.06 129 ALA A C 1
ATOM 974 O O . ALA A 1 129 ? 10.596 3.572 -18.676 1.00 96.06 129 ALA A O 1
ATOM 975 N N . VAL A 1 130 ? 10.530 4.635 -16.702 1.00 97.38 130 VAL A N 1
ATOM 976 C CA . VAL A 1 130 ? 11.247 5.833 -17.167 1.00 97.38 130 VAL A CA 1
ATOM 977 C C . VAL A 1 130 ? 12.674 5.488 -17.587 1.00 97.38 130 VAL A C 1
ATOM 979 O O . VAL A 1 130 ? 13.108 5.910 -18.655 1.00 97.38 130 VAL A O 1
ATOM 982 N N . SER A 1 131 ? 13.396 4.688 -16.799 1.00 96.88 131 SER A N 1
ATOM 983 C CA . SER A 1 131 ? 14.774 4.301 -17.133 1.00 96.88 131 SER A CA 1
ATOM 984 C C . SER A 1 131 ? 14.819 3.451 -18.402 1.00 96.88 131 SER A C 1
ATOM 986 O O . SER A 1 131 ? 15.592 3.743 -19.308 1.00 96.88 131 SER A O 1
ATOM 988 N N . SER A 1 132 ? 13.937 2.461 -18.539 1.00 94.94 132 SER A N 1
ATOM 989 C CA . SER A 1 132 ? 13.869 1.634 -19.752 1.00 94.94 132 SER A CA 1
ATOM 990 C C . SER A 1 132 ? 13.485 2.454 -20.986 1.00 94.94 132 SER A C 1
ATOM 992 O O . SER A 1 132 ? 14.063 2.275 -22.056 1.00 94.94 132 SER A O 1
ATOM 994 N N . PHE A 1 133 ? 12.586 3.430 -20.834 1.00 95.38 133 PHE A N 1
ATOM 995 C CA . PHE A 1 133 ? 12.232 4.350 -21.912 1.00 95.38 133 PHE A CA 1
ATOM 996 C C . PHE A 1 133 ? 13.405 5.250 -22.326 1.00 95.38 133 PHE A C 1
ATOM 998 O O . PHE A 1 133 ? 13.648 5.439 -23.518 1.00 95.38 133 PHE A O 1
ATOM 1005 N N . LEU A 1 134 ? 14.188 5.749 -21.364 1.00 95.31 134 LEU A N 1
ATOM 1006 C CA . LEU A 1 134 ? 15.420 6.482 -21.656 1.00 95.31 134 LEU A CA 1
ATOM 1007 C C . LEU A 1 134 ? 16.443 5.596 -22.375 1.00 95.31 134 LEU A C 1
ATOM 1009 O O . LEU A 1 134 ? 17.062 6.063 -23.328 1.00 95.31 134 LEU A O 1
ATOM 1013 N N . ALA A 1 135 ? 16.586 4.320 -22.001 1.00 93.56 135 ALA A N 1
ATOM 1014 C CA . ALA A 1 135 ? 17.452 3.378 -22.717 1.00 93.56 135 ALA A CA 1
ATOM 1015 C C . ALA A 1 135 ? 17.020 3.212 -24.186 1.00 93.56 135 ALA A C 1
ATOM 1017 O O . ALA A 1 135 ? 17.858 3.300 -25.082 1.00 93.56 135 ALA A O 1
ATOM 1018 N N . ILE A 1 136 ? 15.714 3.061 -24.441 1.00 92.00 136 ILE A N 1
ATOM 1019 C CA . ILE A 1 136 ? 15.147 2.986 -25.797 1.00 92.00 136 ILE A CA 1
ATOM 1020 C C . ILE A 1 136 ? 15.479 4.252 -26.596 1.00 92.00 136 ILE A C 1
ATOM 1022 O O . ILE A 1 136 ? 16.012 4.151 -27.699 1.00 92.00 136 ILE A O 1
ATOM 1026 N N . ILE A 1 137 ? 15.192 5.440 -26.051 1.00 91.62 137 ILE A N 1
ATOM 1027 C CA . ILE A 1 137 ? 15.445 6.715 -26.743 1.00 91.62 137 ILE A CA 1
ATOM 1028 C C . ILE A 1 137 ? 16.929 6.866 -27.060 1.00 91.62 137 ILE A C 1
ATOM 1030 O O . ILE A 1 137 ? 17.290 7.198 -28.188 1.00 91.62 137 ILE A O 1
ATOM 1034 N N . THR A 1 138 ? 17.787 6.607 -26.073 1.00 90.44 138 THR A N 1
ATOM 1035 C CA . THR A 1 138 ? 19.236 6.767 -26.228 1.00 90.44 138 THR A CA 1
ATOM 1036 C C . THR A 1 138 ? 19.766 5.828 -27.311 1.00 90.44 138 THR A C 1
ATOM 1038 O O . THR A 1 138 ? 20.574 6.251 -28.138 1.00 90.44 138 THR A O 1
ATOM 1041 N N . PHE A 1 139 ? 19.260 4.592 -27.373 1.00 88.62 139 PHE A N 1
ATOM 1042 C CA . PHE A 1 139 ? 19.597 3.648 -28.435 1.00 88.62 139 PHE A CA 1
ATOM 1043 C C . PHE A 1 139 ? 19.129 4.135 -29.814 1.00 88.62 139 PHE A C 1
ATOM 1045 O O . PHE A 1 139 ? 19.935 4.208 -30.736 1.00 88.62 139 PHE A O 1
ATOM 1052 N N . VAL A 1 140 ? 17.859 4.531 -29.956 1.00 88.00 140 VAL A N 1
ATOM 1053 C CA . VAL A 1 140 ? 17.291 4.983 -31.242 1.00 88.00 140 VAL A CA 1
ATOM 1054 C C . VAL A 1 140 ? 18.038 6.192 -31.794 1.00 88.00 140 VAL A C 1
ATOM 1056 O O . VAL A 1 140 ? 18.441 6.192 -32.954 1.00 88.00 140 VAL A O 1
ATOM 1059 N N . VAL A 1 141 ? 18.256 7.212 -30.962 1.00 84.81 141 VAL A N 1
ATOM 1060 C CA . VAL A 1 141 ? 18.938 8.444 -31.383 1.00 84.81 141 VAL A CA 1
ATOM 1061 C C . VAL A 1 141 ? 20.377 8.163 -31.817 1.00 84.81 141 VAL A C 1
ATOM 1063 O O . VAL A 1 141 ? 20.878 8.808 -32.730 1.00 84.81 141 VAL A O 1
ATOM 1066 N N . THR A 1 142 ? 21.040 7.197 -31.183 1.00 78.38 142 THR A N 1
ATOM 1067 C CA . THR A 1 142 ? 22.467 6.940 -31.417 1.00 78.38 142 THR A CA 1
ATOM 1068 C C . THR A 1 142 ? 22.724 5.959 -32.552 1.00 78.38 142 THR A C 1
ATOM 1070 O O . THR A 1 142 ? 23.721 6.111 -33.245 1.00 78.38 142 THR A O 1
ATOM 1073 N N . PHE A 1 143 ? 21.870 4.950 -32.719 1.00 75.50 143 PHE A N 1
ATOM 1074 C CA . PHE A 1 143 ? 22.124 3.830 -33.631 1.00 75.50 143 PHE A CA 1
ATOM 1075 C C . PHE A 1 143 ? 21.176 3.804 -34.832 1.00 75.50 143 PHE A C 1
ATOM 1077 O O . PHE A 1 143 ? 21.564 3.372 -35.906 1.00 75.50 143 PHE A O 1
ATOM 1084 N N . VAL A 1 144 ? 19.938 4.286 -34.688 1.00 74.50 144 VAL A N 1
ATOM 1085 C CA . VAL A 1 144 ? 18.953 4.244 -35.786 1.00 74.50 144 VAL A CA 1
ATOM 1086 C C . VAL A 1 144 ? 18.990 5.525 -36.623 1.00 74.50 144 VAL A C 1
ATOM 1088 O O . VAL A 1 144 ? 18.729 5.489 -37.821 1.00 74.50 144 VAL A O 1
ATOM 1091 N N . MET A 1 145 ? 19.311 6.669 -36.011 1.00 73.88 145 MET A N 1
ATOM 1092 C CA . MET A 1 145 ? 19.358 7.966 -36.705 1.00 73.88 145 MET A CA 1
ATOM 1093 C C . MET A 1 145 ? 20.711 8.270 -37.372 1.00 73.88 145 MET A C 1
ATOM 1095 O O . MET A 1 145 ? 20.881 9.349 -37.940 1.00 73.88 145 MET A O 1
ATOM 1099 N N . THR A 1 146 ? 21.678 7.351 -37.314 1.00 69.56 146 THR A N 1
ATOM 1100 C CA . THR A 1 146 ? 22.972 7.494 -37.993 1.00 69.56 146 THR A CA 1
ATOM 1101 C C . THR A 1 146 ? 22.898 7.073 -39.467 1.00 69.56 146 THR A C 1
ATOM 1103 O O . THR A 1 146 ? 22.110 6.197 -39.817 1.00 69.56 146 THR A O 1
ATOM 1106 N N . PRO A 1 147 ? 23.705 7.695 -40.351 1.00 58.38 147 PRO A N 1
ATOM 1107 C CA . PRO A 1 147 ? 23.607 7.519 -41.806 1.00 58.38 147 PRO A CA 1
ATOM 1108 C C . PRO A 1 147 ? 23.957 6.108 -42.309 1.00 58.38 147 PRO A C 1
ATOM 1110 O O . PRO A 1 147 ? 23.471 5.714 -43.367 1.00 58.38 147 PRO A O 1
ATOM 1113 N N . ASP A 1 148 ? 24.733 5.336 -41.545 1.00 62.91 148 ASP A N 1
ATOM 1114 C CA . ASP A 1 148 ? 24.897 3.895 -41.745 1.00 62.91 148 ASP A CA 1
ATOM 1115 C C . ASP A 1 148 ? 23.742 3.203 -41.008 1.00 62.91 148 ASP A C 1
ATOM 1117 O O . ASP A 1 148 ? 23.796 3.004 -39.797 1.00 62.91 148 ASP A O 1
ATOM 1121 N N . SER A 1 149 ? 22.628 2.978 -41.707 1.00 58.22 149 SER A N 1
ATOM 1122 C CA . SER A 1 149 ? 21.346 2.633 -41.085 1.00 58.22 149 SER A CA 1
ATOM 1123 C C . SER A 1 149 ? 21.358 1.238 -40.445 1.00 58.22 149 SER A C 1
ATOM 1125 O O . SER A 1 149 ? 21.053 0.239 -41.108 1.00 58.22 149 SER A O 1
ATOM 1127 N N . ASP A 1 150 ? 21.664 1.170 -39.151 1.00 74.81 150 ASP A N 1
ATOM 1128 C CA . ASP A 1 150 ? 21.441 -0.020 -38.337 1.00 74.81 150 ASP A CA 1
ATOM 1129 C C . ASP A 1 150 ? 19.930 -0.219 -38.148 1.00 74.81 150 ASP A C 1
ATOM 1131 O O . ASP A 1 150 ? 19.191 0.684 -37.744 1.00 74.81 150 ASP A O 1
ATOM 1135 N N . SER A 1 151 ? 19.446 -1.427 -38.434 1.00 81.56 151 SER A N 1
ATOM 1136 C CA . SER A 1 151 ? 18.032 -1.760 -38.245 1.00 81.56 151 SER A CA 1
ATOM 1137 C C . SER A 1 151 ? 17.791 -2.318 -36.838 1.00 81.56 151 SER A C 1
ATOM 1139 O O . SER A 1 151 ? 18.576 -3.151 -36.372 1.00 81.56 151 SER A O 1
ATOM 1141 N N . PRO A 1 152 ? 16.726 -1.898 -36.127 1.00 86.44 152 PRO A N 1
ATOM 1142 C CA . PRO A 1 152 ? 16.374 -2.504 -34.850 1.00 86.44 152 PRO A CA 1
ATOM 1143 C C . PRO A 1 152 ? 16.018 -3.983 -35.040 1.00 86.44 152 PRO A C 1
ATOM 1145 O O . PRO A 1 152 ? 15.308 -4.352 -35.974 1.00 86.44 152 PRO A O 1
ATOM 1148 N N . SER A 1 153 ? 16.495 -4.829 -34.130 1.00 88.12 153 SER A N 1
ATOM 1149 C CA . SER A 1 153 ? 16.243 -6.272 -34.131 1.00 88.12 153 SER A CA 1
ATOM 1150 C C . SER A 1 153 ? 15.275 -6.668 -33.005 1.00 88.12 153 SER A C 1
ATOM 1152 O O . SER A 1 153 ? 14.756 -5.828 -32.264 1.00 88.12 153 SER A O 1
ATOM 1154 N N . TRP A 1 154 ? 14.953 -7.955 -32.897 1.00 86.88 154 TRP A N 1
ATOM 1155 C CA . TRP A 1 154 ? 13.862 -8.454 -32.057 1.00 86.88 154 TRP A CA 1
ATOM 1156 C C . TRP A 1 154 ? 14.018 -8.102 -30.569 1.00 86.88 154 TRP A C 1
ATOM 1158 O O . TRP A 1 154 ? 13.013 -7.815 -29.918 1.00 86.88 154 TRP A O 1
ATOM 1168 N N . CYS A 1 155 ? 15.242 -8.062 -30.019 1.00 88.06 155 CYS A N 1
ATOM 1169 C CA . CYS A 1 155 ? 15.425 -7.713 -28.604 1.00 88.06 155 CYS A CA 1
ATOM 1170 C C . CYS A 1 155 ? 15.039 -6.271 -28.316 1.00 88.06 155 CYS A C 1
ATOM 1172 O O . CYS A 1 155 ? 14.503 -5.999 -27.248 1.00 88.06 155 CYS A O 1
ATOM 1174 N N . PHE A 1 156 ? 15.277 -5.358 -29.259 1.00 85.25 156 PHE A N 1
ATOM 1175 C CA . PHE A 1 156 ? 14.900 -3.960 -29.094 1.00 85.25 156 PHE A CA 1
ATOM 1176 C C . PHE A 1 156 ? 13.380 -3.820 -28.942 1.00 85.25 156 PHE A C 1
ATOM 1178 O O . PHE A 1 156 ? 12.902 -3.141 -28.034 1.00 85.25 156 PHE A O 1
ATOM 1185 N N . ILE A 1 157 ? 12.609 -4.551 -29.754 1.00 84.88 157 ILE A N 1
ATOM 1186 C CA . ILE A 1 157 ? 11.143 -4.592 -29.652 1.00 84.88 157 ILE A CA 1
ATOM 1187 C C . ILE A 1 157 ? 10.707 -5.187 -28.302 1.00 84.88 157 ILE A C 1
ATOM 1189 O O . ILE A 1 157 ? 9.757 -4.703 -27.682 1.00 84.88 157 ILE A O 1
ATOM 1193 N N . LEU A 1 158 ? 11.431 -6.191 -27.798 1.00 87.25 158 LEU A N 1
ATOM 1194 C CA . LEU A 1 158 ? 11.158 -6.790 -26.491 1.00 87.25 158 LEU A CA 1
ATOM 1195 C C . LEU A 1 158 ? 11.409 -5.863 -25.298 1.00 87.25 158 LEU A C 1
ATOM 1197 O O . LEU A 1 158 ? 10.951 -6.209 -24.217 1.00 87.25 158 LEU A O 1
ATOM 1201 N N . VAL A 1 159 ? 12.063 -4.704 -25.444 1.00 89.75 159 VAL A N 1
ATOM 1202 C CA . VAL A 1 159 ? 12.174 -3.714 -24.351 1.00 89.75 159 VAL A CA 1
ATOM 1203 C C . VAL A 1 159 ? 10.873 -2.919 -24.191 1.00 89.75 159 VAL A C 1
ATOM 1205 O O . VAL A 1 159 ? 10.500 -2.558 -23.074 1.00 89.75 159 VAL A O 1
ATOM 1208 N N . PHE A 1 160 ? 10.128 -2.682 -25.277 1.00 89.94 160 PHE A N 1
ATOM 1209 C CA . PHE A 1 160 ? 8.905 -1.870 -25.243 1.00 89.94 160 PHE A CA 1
ATOM 1210 C C . PHE A 1 160 ? 7.793 -2.519 -24.428 1.00 89.94 160 PHE A C 1
ATOM 1212 O O . PHE A 1 160 ? 7.222 -1.884 -23.543 1.00 89.94 160 PHE A O 1
ATOM 1219 N N . PHE A 1 161 ? 7.491 -3.787 -24.710 1.00 89.88 161 PHE A N 1
ATOM 1220 C CA . PHE A 1 161 ? 6.414 -4.512 -24.038 1.00 89.88 161 PHE A CA 1
ATOM 1221 C C . PHE A 1 161 ? 6.525 -4.486 -22.509 1.00 89.88 161 PHE A C 1
ATOM 1223 O O . PHE A 1 161 ? 5.573 -4.063 -21.849 1.00 89.88 161 PHE A O 1
ATOM 1230 N N . PRO A 1 162 ? 7.657 -4.878 -21.908 1.00 92.25 162 PRO A N 1
ATOM 1231 C CA . PRO A 1 162 ? 7.765 -4.900 -20.470 1.00 92.25 162 PRO A CA 1
ATOM 1232 C C . PRO A 1 162 ? 7.874 -3.488 -19.876 1.00 92.25 162 PRO A C 1
ATOM 1234 O O . PRO A 1 162 ? 7.354 -3.294 -18.780 1.00 92.25 162 PRO A O 1
ATOM 1237 N N . THR A 1 163 ? 8.420 -2.496 -20.599 1.00 93.88 163 THR A N 1
ATOM 1238 C CA . THR A 1 163 ? 8.390 -1.068 -20.203 1.00 93.88 163 THR A CA 1
ATOM 1239 C C . THR A 1 163 ? 6.954 -0.551 -20.072 1.00 93.88 163 THR A C 1
ATOM 1241 O O . THR A 1 163 ? 6.606 0.130 -19.106 1.00 93.88 163 THR A O 1
ATOM 1244 N N . VAL A 1 164 ? 6.088 -0.901 -21.026 1.00 93.38 164 VAL A N 1
ATOM 1245 C CA . VAL A 1 164 ? 4.663 -0.549 -20.974 1.00 93.38 164 VAL A CA 1
ATOM 1246 C C . VAL A 1 164 ? 3.981 -1.275 -19.818 1.00 93.38 164 VAL A C 1
ATOM 1248 O O . VAL A 1 164 ? 3.255 -0.649 -19.050 1.00 93.38 164 VAL A O 1
ATOM 1251 N N . ILE A 1 165 ? 4.243 -2.574 -19.639 1.00 91.88 165 ILE A N 1
ATOM 1252 C CA . ILE A 1 165 ? 3.651 -3.358 -18.546 1.00 91.88 165 ILE A CA 1
ATOM 1253 C C . ILE A 1 165 ? 4.056 -2.796 -17.176 1.00 91.88 165 ILE A C 1
ATOM 1255 O O . ILE A 1 165 ? 3.186 -2.644 -16.315 1.00 91.88 165 ILE A O 1
ATOM 1259 N N . THR A 1 166 ? 5.332 -2.458 -16.947 1.00 92.50 166 THR A N 1
ATOM 1260 C CA . THR A 1 166 ? 5.767 -1.862 -15.669 1.00 92.50 166 THR A CA 1
ATOM 1261 C C . THR A 1 166 ? 5.123 -0.500 -15.448 1.00 92.50 166 THR A C 1
ATOM 1263 O O . THR A 1 166 ? 4.589 -0.259 -14.366 1.00 92.50 166 THR A O 1
ATOM 1266 N N . GLY A 1 167 ? 5.072 0.356 -16.473 1.00 93.50 167 GLY A N 1
ATOM 1267 C CA . GLY A 1 167 ? 4.408 1.659 -16.395 1.00 93.50 167 GLY A CA 1
ATOM 1268 C C . GLY A 1 167 ? 2.914 1.552 -16.068 1.00 93.50 167 GLY A C 1
ATOM 1269 O O . GLY A 1 167 ? 2.427 2.222 -15.155 1.00 93.50 167 GLY A O 1
ATOM 1270 N N . LEU A 1 168 ? 2.190 0.660 -16.751 1.00 92.19 168 LEU A N 1
ATOM 1271 C CA . LEU A 1 168 ? 0.772 0.395 -16.487 1.00 92.19 168 LEU A CA 1
ATOM 1272 C C . LEU A 1 168 ? 0.551 -0.194 -15.093 1.00 92.19 168 LEU A C 1
ATOM 1274 O O . LEU A 1 168 ? -0.403 0.187 -14.419 1.00 92.19 168 LEU A O 1
ATOM 1278 N N . THR A 1 169 ? 1.445 -1.069 -14.629 1.00 90.44 169 THR A N 1
ATOM 1279 C CA . THR A 1 169 ? 1.390 -1.634 -13.272 1.00 90.44 169 THR A CA 1
ATOM 1280 C C . THR A 1 169 ? 1.571 -0.539 -12.217 1.00 90.44 169 THR A C 1
ATOM 1282 O O . THR A 1 169 ? 0.770 -0.441 -11.288 1.00 90.44 169 THR A O 1
ATOM 1285 N N . GLY A 1 170 ? 2.561 0.344 -12.385 1.00 91.44 170 GLY A N 1
ATOM 1286 C CA . GLY A 1 170 ? 2.767 1.501 -11.508 1.00 91.44 170 GLY A CA 1
ATOM 1287 C C . GLY A 1 170 ? 1.570 2.458 -11.503 1.00 91.44 170 GLY A C 1
ATOM 1288 O O . GLY A 1 170 ? 1.104 2.863 -10.436 1.00 91.44 170 GLY A O 1
ATOM 1289 N N . GLY A 1 171 ? 1.013 2.762 -12.679 1.00 91.81 171 GLY A N 1
ATOM 1290 C CA . GLY A 1 171 ? -0.188 3.591 -12.823 1.00 91.81 171 GLY A CA 1
ATOM 1291 C C . GLY A 1 171 ? -1.434 2.963 -12.194 1.00 91.81 171 GLY A C 1
ATOM 1292 O O . GLY A 1 171 ? -2.196 3.644 -11.509 1.00 91.81 171 GLY A O 1
ATOM 1293 N N . TYR A 1 172 ? -1.617 1.653 -12.350 1.00 89.62 172 TYR A N 1
ATOM 1294 C CA . TYR A 1 172 ? -2.695 0.915 -11.701 1.00 89.62 172 TYR A CA 1
ATOM 1295 C C . TYR A 1 172 ? -2.583 0.988 -10.174 1.00 89.62 172 TYR A C 1
ATOM 1297 O O . TYR A 1 172 ? -3.561 1.317 -9.501 1.00 89.62 172 TYR A O 1
ATOM 1305 N N . LEU A 1 173 ? -1.386 0.760 -9.619 1.00 88.62 173 LEU A N 1
ATOM 1306 C CA . LEU A 1 173 ? -1.148 0.877 -8.177 1.00 88.62 173 LEU A CA 1
ATOM 1307 C C . LEU A 1 173 ? -1.366 2.303 -7.669 1.00 88.62 173 LEU A C 1
ATOM 1309 O O . LEU A 1 173 ? -1.914 2.483 -6.583 1.00 88.62 173 LEU A O 1
ATOM 1313 N N . LEU A 1 174 ? -1.008 3.314 -8.461 1.00 90.56 174 LEU A N 1
ATOM 1314 C CA . LEU A 1 174 ? -1.277 4.716 -8.151 1.00 90.56 174 LEU A CA 1
ATOM 1315 C C . LEU A 1 174 ? -2.786 4.993 -8.063 1.00 90.56 174 LEU A C 1
ATOM 1317 O O . LEU A 1 174 ? -3.248 5.613 -7.104 1.00 90.56 174 LEU A O 1
ATOM 1321 N N . LEU A 1 175 ? -3.570 4.513 -9.034 1.00 88.69 175 LEU A N 1
ATOM 1322 C CA . LEU A 1 175 ? -5.028 4.661 -9.038 1.00 88.69 175 LEU A CA 1
ATOM 1323 C C . LEU A 1 175 ? -5.681 3.901 -7.882 1.00 88.69 175 LEU A C 1
ATOM 1325 O O . LEU A 1 175 ? -6.562 4.442 -7.213 1.00 88.69 175 LEU A O 1
ATOM 1329 N N . PHE A 1 176 ? -5.219 2.681 -7.610 1.00 84.44 176 PHE A N 1
ATOM 1330 C CA . PHE A 1 176 ? -5.644 1.891 -6.460 1.00 84.44 176 PHE A CA 1
ATOM 1331 C C . PHE A 1 176 ? -5.380 2.639 -5.147 1.00 84.44 176 PHE A C 1
ATOM 1333 O O . PHE A 1 176 ? -6.287 2.816 -4.331 1.00 84.44 176 PHE A O 1
ATOM 1340 N N . ALA A 1 177 ? -4.163 3.154 -4.976 1.00 84.62 177 ALA A N 1
ATOM 1341 C CA . ALA A 1 177 ? -3.761 3.903 -3.798 1.00 84.62 177 ALA A CA 1
ATOM 1342 C C . ALA A 1 177 ? -4.548 5.215 -3.649 1.00 84.62 177 ALA A C 1
ATOM 1344 O O . ALA A 1 177 ? -4.925 5.581 -2.537 1.00 84.62 177 ALA A O 1
ATOM 1345 N N . LYS A 1 178 ? -4.873 5.897 -4.755 1.00 83.00 178 LYS A N 1
ATOM 1346 C CA . LYS A 1 178 ? -5.745 7.080 -4.751 1.00 83.00 178 LYS A CA 1
ATOM 1347 C C . LYS A 1 178 ? -7.178 6.728 -4.345 1.00 83.00 178 LYS A C 1
ATOM 1349 O O . LYS A 1 178 ? -7.731 7.398 -3.479 1.00 83.00 178 LYS A O 1
ATOM 1354 N N . LYS A 1 179 ? -7.758 5.662 -4.913 1.00 80.06 179 LYS A N 1
ATOM 1355 C CA . LYS A 1 179 ? -9.110 5.180 -4.573 1.00 80.06 179 LYS A CA 1
ATOM 1356 C C . LYS A 1 179 ? -9.221 4.784 -3.096 1.00 80.06 179 LYS A C 1
ATOM 1358 O O . LYS A 1 179 ? -10.265 4.984 -2.493 1.00 80.06 179 LYS A O 1
ATOM 1363 N N . LYS A 1 180 ? -8.142 4.250 -2.516 1.00 75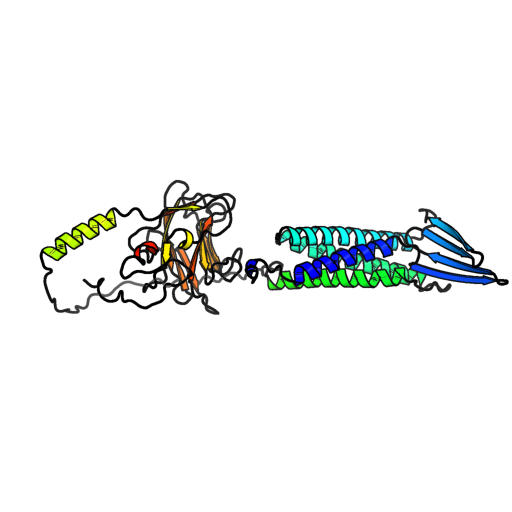.38 180 LYS A N 1
ATOM 1364 C CA . LYS A 1 180 ? -8.047 3.869 -1.098 1.00 75.38 180 LYS A CA 1
ATOM 1365 C C . LYS A 1 180 ? -7.568 5.001 -0.169 1.00 75.38 180 LYS A C 1
ATOM 1367 O O . LYS A 1 180 ? -7.352 4.746 1.009 1.00 75.38 180 LYS A O 1
ATOM 1372 N N . GLY A 1 181 ? -7.371 6.228 -0.664 1.00 71.38 181 GLY A N 1
ATOM 1373 C CA . GLY A 1 181 ? -6.964 7.372 0.168 1.00 71.38 181 GLY A CA 1
ATOM 1374 C C . GLY A 1 181 ? -5.541 7.285 0.746 1.00 71.38 181 GLY A C 1
ATOM 1375 O O . GLY A 1 181 ? -5.255 7.883 1.779 1.00 71.38 181 GLY A O 1
ATOM 1376 N N . ILE A 1 182 ? -4.637 6.540 0.101 1.00 71.06 182 ILE A N 1
ATOM 1377 C CA . ILE A 1 182 ? -3.284 6.241 0.605 1.00 71.06 182 ILE A CA 1
ATOM 1378 C C . ILE A 1 182 ? -2.271 7.365 0.298 1.00 71.06 182 ILE A C 1
ATOM 1380 O O . ILE A 1 182 ? -1.335 7.552 1.070 1.00 71.06 182 ILE A O 1
ATOM 1384 N N . LEU A 1 183 ? -2.438 8.113 -0.807 1.00 55.88 183 LEU A N 1
ATOM 1385 C CA . LEU A 1 183 ? -1.402 9.016 -1.357 1.00 55.88 183 LEU A CA 1
ATOM 1386 C C . LEU A 1 183 ? -1.564 10.512 -1.041 1.00 55.88 183 LEU A C 1
ATOM 1388 O O . LEU A 1 183 ? -0.590 11.250 -1.143 1.00 55.88 183 LEU A O 1
ATOM 1392 N N . PHE A 1 184 ? -2.759 10.978 -0.675 1.00 51.31 184 PHE A N 1
ATOM 1393 C CA . PHE A 1 184 ? -3.008 12.400 -0.418 1.00 51.31 184 PHE A CA 1
ATOM 1394 C C . PHE A 1 184 ? -3.958 12.572 0.769 1.00 51.31 184 PHE A C 1
ATOM 1396 O O . PHE A 1 184 ? -5.170 12.429 0.625 1.00 51.31 184 PHE A O 1
ATOM 1403 N N . GLN A 1 185 ? -3.420 12.932 1.937 1.00 46.94 185 GLN A N 1
ATOM 1404 C CA . GLN A 1 185 ? -4.207 13.661 2.931 1.00 46.94 185 GLN A CA 1
ATOM 1405 C C . GLN A 1 185 ? -4.167 15.138 2.532 1.00 46.94 185 GLN A C 1
ATOM 1407 O O . GLN A 1 185 ? -3.109 15.763 2.554 1.00 46.94 185 GLN A O 1
ATOM 1412 N N . LYS A 1 186 ? -5.308 15.685 2.101 1.00 31.08 186 LYS A N 1
ATOM 1413 C CA . LYS A 1 186 ? -5.452 17.118 1.808 1.00 31.08 186 LYS A CA 1
ATOM 1414 C C . LYS A 1 186 ? -5.072 17.921 3.071 1.00 31.08 186 LYS A C 1
ATOM 1416 O O . LYS A 1 186 ? -5.526 17.533 4.152 1.00 31.08 186 LYS A O 1
ATOM 1421 N N . PRO A 1 187 ? -4.304 19.023 2.980 1.00 34.88 187 PRO A N 1
ATOM 1422 C CA . PRO A 1 187 ? -4.170 19.950 4.102 1.00 34.88 187 PRO A CA 1
ATOM 1423 C C . PRO A 1 187 ? -5.572 20.490 4.420 1.00 34.88 187 PRO A C 1
ATOM 1425 O O . PRO A 1 187 ? -6.243 20.988 3.514 1.00 34.88 187 PRO A O 1
ATOM 1428 N N . ARG A 1 188 ? -6.064 20.323 5.654 1.00 40.25 188 ARG A N 1
ATOM 1429 C CA . ARG A 1 188 ? -7.373 20.871 6.049 1.00 40.25 188 ARG A CA 1
ATOM 1430 C C . ARG A 1 188 ? -7.240 22.364 6.338 1.00 40.25 188 ARG A C 1
ATOM 1432 O O . ARG A 1 188 ? -6.317 22.776 7.038 1.00 40.25 188 ARG A O 1
ATOM 1439 N N . GLU A 1 189 ? -8.185 23.133 5.805 1.00 32.34 189 GLU A N 1
ATOM 1440 C CA . GLU A 1 189 ? -8.443 24.518 6.199 1.00 32.34 189 GLU A CA 1
ATOM 1441 C C . GLU A 1 189 ? -8.717 24.607 7.714 1.00 32.34 189 GLU A C 1
ATOM 1443 O O . GLU A 1 189 ? -9.241 23.647 8.296 1.00 32.34 189 GLU A O 1
ATOM 1448 N N . PRO A 1 190 ? -8.359 25.726 8.371 1.00 30.86 190 PRO A N 1
ATOM 1449 C CA . PRO A 1 190 ? -8.664 25.937 9.779 1.00 30.86 190 PRO A CA 1
ATOM 1450 C C . PRO A 1 190 ? -10.180 25.928 9.974 1.00 30.86 190 PRO A C 1
ATOM 1452 O O . PRO A 1 190 ? -10.897 26.698 9.341 1.00 30.86 190 PRO A O 1
ATOM 1455 N N . ILE A 1 191 ? -10.668 25.056 10.851 1.00 42.22 191 ILE A N 1
ATOM 1456 C CA . ILE A 1 191 ? -12.078 25.038 11.237 1.00 42.22 191 ILE A CA 1
ATOM 1457 C C . ILE A 1 191 ? -12.340 26.305 12.058 1.00 42.22 191 ILE A C 1
ATOM 1459 O O . ILE A 1 191 ? -11.750 26.492 13.124 1.00 42.22 191 ILE A O 1
ATOM 1463 N N . GLU A 1 192 ? -13.204 27.181 11.549 1.00 27.66 192 GLU A N 1
ATOM 1464 C CA . GLU A 1 192 ? -13.688 28.350 12.278 1.00 27.66 192 GLU A CA 1
ATOM 1465 C C . GLU A 1 192 ? -14.580 27.883 13.437 1.00 27.66 192 GLU A C 1
ATOM 1467 O O . GLU A 1 192 ? -15.587 27.195 13.256 1.00 27.66 192 GLU A O 1
ATOM 1472 N N . TYR A 1 193 ? -14.161 28.208 14.659 1.00 31.89 193 TYR A N 1
ATOM 1473 C CA . TYR A 1 193 ? -14.863 27.844 15.883 1.00 31.89 193 TYR A CA 1
ATOM 1474 C C . TYR A 1 193 ? -16.168 28.640 16.003 1.00 31.89 193 TYR A C 1
ATOM 1476 O O . TYR A 1 193 ? -16.153 29.803 16.410 1.00 31.89 193 TYR A O 1
ATOM 1484 N N . ILE A 1 194 ? -17.313 28.002 15.754 1.00 32.81 194 ILE A N 1
ATOM 1485 C CA . ILE A 1 194 ? -18.597 28.532 16.224 1.00 32.81 194 ILE A CA 1
ATOM 1486 C C . ILE A 1 194 ? -18.672 28.263 17.728 1.00 32.81 194 ILE A C 1
ATOM 1488 O O . ILE A 1 194 ? -18.879 27.138 18.182 1.00 32.81 194 ILE A O 1
ATOM 1492 N N . LYS A 1 195 ? -18.450 29.314 18.518 1.00 27.23 195 LYS A N 1
ATOM 1493 C CA . LYS A 1 195 ? -18.596 29.284 19.975 1.00 27.23 195 LYS A CA 1
ATOM 1494 C C . LYS A 1 195 ? -20.070 28.992 20.315 1.00 27.23 195 LYS A C 1
ATOM 1496 O O . LYS A 1 195 ? -20.937 29.694 19.792 1.00 27.23 195 LYS A O 1
ATOM 1501 N N . PRO A 1 196 ? -20.387 28.002 21.167 1.00 34.16 196 PRO A N 1
ATOM 1502 C CA . PRO A 1 196 ? -21.772 27.731 21.532 1.00 34.16 196 PRO A CA 1
ATOM 1503 C C . PRO A 1 196 ? -22.371 28.928 22.290 1.00 34.16 196 PRO A C 1
ATOM 1505 O O . PRO A 1 196 ? -21.668 29.558 23.092 1.00 34.16 196 PRO A O 1
ATOM 1508 N N . PRO A 1 197 ? -23.651 29.268 22.052 1.00 29.42 197 PRO A N 1
ATOM 1509 C CA . PRO A 1 197 ? -24.313 30.331 22.784 1.00 29.42 197 PRO A CA 1
ATOM 1510 C C . PRO A 1 197 ? -24.443 29.950 24.260 1.00 29.42 197 PRO A C 1
ATOM 1512 O O . PRO A 1 197 ? -24.850 28.846 24.617 1.00 29.42 197 PRO A O 1
ATOM 1515 N N . VAL A 1 198 ? -24.101 30.909 25.117 1.00 36.12 198 VAL A N 1
ATOM 1516 C CA . VAL A 1 198 ? -24.363 30.870 26.555 1.00 36.12 198 VAL A CA 1
ATOM 1517 C C . VAL A 1 198 ? -25.880 30.890 26.740 1.00 36.12 198 VAL A C 1
ATOM 1519 O O . VAL A 1 198 ? -26.516 31.923 26.532 1.00 36.12 198 VAL A O 1
ATOM 1522 N N . SER A 1 199 ? -26.482 29.755 27.096 1.00 37.84 199 SER A N 1
ATOM 1523 C CA . SER A 1 199 ? -27.908 29.708 27.416 1.00 37.84 199 SER A CA 1
ATOM 1524 C C . SER A 1 199 ? -28.145 30.250 28.825 1.00 37.84 199 SER A C 1
ATOM 1526 O O . SER A 1 199 ? -27.736 29.651 29.822 1.00 37.84 199 SER A O 1
ATOM 1528 N N . ALA A 1 200 ? -28.800 31.408 28.857 1.00 30.52 200 ALA A N 1
ATOM 1529 C CA . ALA A 1 200 ? -29.352 32.088 30.018 1.00 30.52 200 ALA A CA 1
ATOM 1530 C C . ALA A 1 200 ? -30.382 31.229 30.782 1.00 30.52 200 ALA A C 1
ATOM 1532 O O . ALA A 1 200 ? -30.972 30.295 30.241 1.00 30.52 200 ALA A O 1
ATOM 1533 N N . GLY A 1 201 ? -30.573 31.554 32.063 1.00 29.25 201 GLY A N 1
ATOM 1534 C CA . GLY A 1 201 ? -31.401 30.795 32.998 1.00 29.25 201 GLY A CA 1
ATOM 1535 C C . GLY A 1 201 ? -32.919 30.840 32.762 1.00 29.25 201 GLY A C 1
ATOM 1536 O O . GLY A 1 201 ? -33.430 31.789 32.183 1.00 29.25 201 GLY A O 1
ATOM 1537 N N . LEU A 1 202 ? -33.568 29.791 33.301 1.00 32.88 202 LEU A N 1
ATOM 1538 C CA . LEU A 1 202 ? -34.942 29.607 33.832 1.00 32.88 202 LEU A CA 1
ATOM 1539 C C . LEU A 1 202 ? -36.159 30.250 33.114 1.00 32.88 202 LEU A C 1
ATOM 1541 O O . LEU A 1 202 ? -36.138 31.427 32.774 1.00 32.88 202 LEU A O 1
ATOM 1545 N N . PRO A 1 203 ? -37.313 29.540 33.040 1.00 32.44 203 PRO A N 1
ATOM 1546 C CA . PRO A 1 203 ? -38.251 29.597 34.172 1.00 32.44 203 PRO A CA 1
ATOM 1547 C C . PRO A 1 203 ? -39.049 28.310 34.502 1.00 32.44 203 PRO A C 1
ATOM 1549 O O . PRO A 1 203 ? -38.960 27.261 33.878 1.00 32.44 203 PRO A O 1
ATOM 1552 N N . THR A 1 204 ? -39.800 28.465 35.588 1.00 30.69 204 THR A N 1
ATOM 1553 C CA . THR A 1 204 ? -40.557 27.586 36.492 1.00 30.69 204 THR A CA 1
ATOM 1554 C C . THR A 1 204 ? -41.683 26.684 35.952 1.00 30.69 204 THR A C 1
ATOM 1556 O O . THR A 1 204 ? -42.443 27.066 35.073 1.00 30.69 204 THR A O 1
ATOM 1559 N N . LYS A 1 205 ? -41.846 25.548 36.662 1.00 38.28 205 LYS A N 1
ATOM 1560 C CA . LYS A 1 205 ? -43.044 24.723 36.975 1.00 38.28 205 LYS A CA 1
ATOM 1561 C C . LYS A 1 205 ? -44.349 24.969 36.190 1.00 38.28 205 LYS A C 1
ATOM 1563 O O . LYS A 1 205 ? -45.006 25.989 36.374 1.00 38.28 205 LYS A O 1
ATOM 1568 N N . SER A 1 206 ? -44.874 23.896 35.591 1.00 27.06 206 SER A N 1
ATOM 1569 C CA . SER A 1 206 ? -46.321 23.654 35.488 1.00 27.06 206 SER A CA 1
ATOM 1570 C C . SER A 1 206 ? -46.661 22.204 35.869 1.00 27.06 206 SER A C 1
ATOM 1572 O O . SER A 1 206 ? -45.913 21.267 35.597 1.00 27.06 206 SER A O 1
ATOM 1574 N N . LYS A 1 207 ? -47.755 22.048 36.623 1.00 29.83 207 LYS A N 1
ATOM 1575 C CA . LYS A 1 207 ? -48.271 20.787 37.173 1.00 29.83 207 LYS A CA 1
ATOM 1576 C C . LYS A 1 207 ? -49.048 20.036 36.090 1.00 29.83 207 LYS A C 1
ATOM 1578 O O . LYS A 1 207 ? -50.026 20.576 35.585 1.00 29.83 207 LYS A O 1
ATOM 1583 N N . ILE A 1 208 ? -48.710 18.772 35.844 1.00 27.88 208 ILE A N 1
ATOM 1584 C CA . ILE A 1 208 ? -49.605 17.813 35.181 1.00 27.88 208 ILE A CA 1
ATOM 1585 C C . ILE A 1 208 ? -49.975 16.744 36.211 1.00 27.88 208 ILE A C 1
ATOM 1587 O O . ILE A 1 208 ? -49.112 16.119 36.823 1.00 27.88 208 ILE A O 1
ATOM 1591 N N . LYS A 1 209 ? -51.279 16.599 36.455 1.00 29.72 209 LYS A N 1
ATOM 1592 C CA . LYS A 1 209 ? -51.875 15.669 37.418 1.00 29.72 209 LYS A CA 1
ATOM 1593 C C . LYS A 1 209 ? -52.142 14.346 36.695 1.00 29.72 209 LYS A C 1
ATOM 1595 O O . LYS A 1 209 ? -53.093 14.267 35.923 1.00 29.72 209 LYS A O 1
ATOM 1600 N N . VAL A 1 210 ? -51.313 13.331 36.928 1.00 29.53 210 VAL A N 1
ATOM 1601 C CA . VAL A 1 210 ? -51.561 11.957 36.458 1.00 29.53 210 VAL A CA 1
ATOM 1602 C C . VAL A 1 210 ? -52.263 11.184 37.577 1.00 29.53 210 VAL A C 1
ATOM 1604 O O . VAL A 1 210 ? -51.865 11.268 38.737 1.00 29.53 210 VAL A O 1
ATOM 1607 N N . ARG A 1 211 ? -53.366 10.508 37.237 1.00 26.48 211 ARG A N 1
ATOM 1608 C CA . ARG A 1 211 ? -54.150 9.656 38.142 1.00 26.48 211 ARG A CA 1
ATOM 1609 C C . ARG A 1 211 ? -53.345 8.407 38.503 1.00 26.48 211 ARG A C 1
ATOM 1611 O O . ARG A 1 211 ? -52.939 7.674 37.609 1.00 26.48 211 ARG A O 1
ATOM 1618 N N . THR A 1 212 ? -53.172 8.165 39.797 1.00 30.22 212 THR A N 1
ATOM 1619 C CA . THR A 1 212 ? -52.641 6.922 40.362 1.00 30.22 212 THR A CA 1
ATOM 1620 C C . THR A 1 212 ? -53.666 5.803 40.182 1.00 30.22 21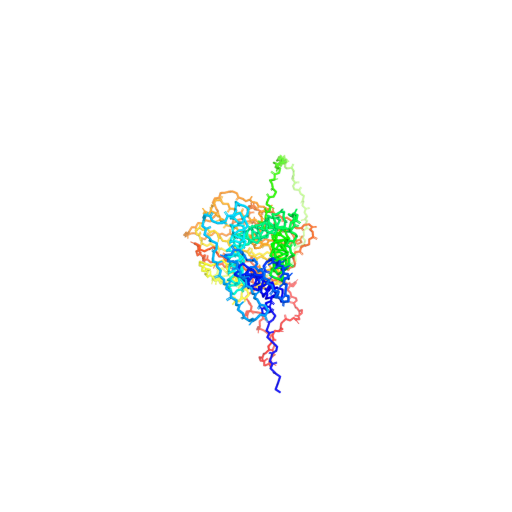2 THR A C 1
ATOM 1622 O O . THR A 1 212 ? -54.826 5.975 40.562 1.00 30.22 212 THR A O 1
ATOM 1625 N N . ILE A 1 213 ? -53.252 4.672 39.612 1.00 34.19 213 ILE A N 1
ATOM 1626 C CA . ILE A 1 213 ? -53.988 3.410 39.690 1.00 34.19 213 ILE A CA 1
ATOM 1627 C C . ILE A 1 213 ? -53.021 2.376 40.273 1.00 34.19 213 ILE A C 1
ATOM 1629 O O . ILE A 1 213 ? -51.973 2.125 39.689 1.00 34.19 213 ILE A O 1
ATOM 1633 N N . ASN A 1 214 ? -53.453 1.823 41.407 1.00 34.50 214 ASN A N 1
ATOM 1634 C CA . ASN A 1 214 ? -52.988 0.646 42.143 1.00 34.50 214 ASN A CA 1
ATOM 1635 C C . ASN A 1 214 ? -51.641 0.738 42.880 1.00 34.50 214 ASN A C 1
ATOM 1637 O O . ASN A 1 214 ? -50.574 0.86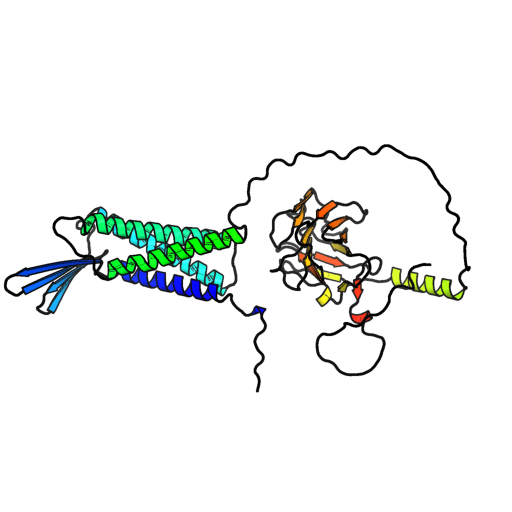1 42.289 1.00 34.50 214 ASN A O 1
ATOM 1641 N N . GLU A 1 215 ? -51.735 0.624 44.207 1.00 33.97 215 GLU A N 1
ATOM 1642 C CA . GLU A 1 215 ? -50.629 0.246 45.089 1.00 33.97 215 GLU A CA 1
ATOM 1643 C C . GLU A 1 215 ? -50.195 -1.203 44.767 1.00 33.97 215 GLU A C 1
ATOM 1645 O O . GLU A 1 215 ? -51.074 -2.037 44.514 1.00 33.97 215 GLU A O 1
ATOM 1650 N N . PRO A 1 216 ? -48.885 -1.523 44.740 1.00 36.31 216 PRO A N 1
ATOM 1651 C CA . PRO A 1 216 ? -48.408 -2.875 44.445 1.00 36.31 216 PRO A CA 1
ATOM 1652 C C . PRO A 1 216 ? -48.752 -3.855 45.574 1.00 36.31 216 PRO A C 1
ATOM 1654 O O . PRO A 1 216 ? -48.771 -3.489 46.751 1.00 36.31 216 PRO A O 1
ATOM 1657 N N . HIS A 1 217 ? -49.007 -5.115 45.221 1.00 39.06 217 HIS A N 1
ATOM 1658 C CA . HIS A 1 217 ? -49.264 -6.182 46.186 1.00 39.06 217 HIS A CA 1
ATOM 1659 C C . HIS A 1 217 ? -47.956 -6.556 46.927 1.00 39.06 217 HIS A C 1
ATOM 1661 O O . HIS A 1 217 ? -46.883 -6.488 46.331 1.00 39.06 217 HIS A O 1
ATOM 1667 N N . PRO A 1 218 ? -47.998 -7.044 48.186 1.00 40.75 218 PRO A N 1
ATOM 1668 C CA . PRO A 1 218 ? -46.793 -7.351 48.979 1.00 40.75 218 PRO A CA 1
ATOM 1669 C C . PRO A 1 218 ? -45.844 -8.394 48.361 1.00 40.75 218 PRO A C 1
ATOM 1671 O O . PRO A 1 218 ? -44.676 -8.460 48.727 1.00 40.75 218 PRO A O 1
ATOM 1674 N N . VAL A 1 219 ? -46.342 -9.207 47.423 1.00 44.78 219 VAL A N 1
ATOM 1675 C CA . VAL A 1 219 ? -45.560 -10.214 46.685 1.00 44.78 219 VAL A CA 1
ATOM 1676 C C . VAL A 1 219 ? -44.640 -9.555 45.643 1.00 44.78 219 VAL A C 1
ATOM 1678 O O . VAL A 1 219 ? -43.532 -10.036 45.415 1.00 44.78 219 VAL A O 1
ATOM 1681 N N . ASP A 1 220 ? -45.045 -8.409 45.085 1.00 48.72 220 ASP A N 1
ATOM 1682 C CA . ASP A 1 220 ? -44.302 -7.690 44.044 1.00 48.72 220 ASP A CA 1
ATOM 1683 C C . ASP A 1 220 ? -43.082 -6.944 44.614 1.00 48.72 220 ASP A C 1
ATOM 1685 O O . ASP A 1 220 ? -42.053 -6.829 43.951 1.00 48.72 220 ASP A O 1
ATOM 1689 N N . GLU A 1 221 ? -43.153 -6.463 45.861 1.00 52.72 221 GLU A N 1
ATOM 1690 C CA . GLU A 1 221 ? -42.037 -5.757 46.511 1.00 52.72 221 GLU A CA 1
ATOM 1691 C C . GLU A 1 221 ? -40.892 -6.699 46.903 1.00 52.72 221 GLU A C 1
ATOM 1693 O O . GLU A 1 221 ? -39.718 -6.337 46.788 1.00 52.72 221 GLU A O 1
ATOM 1698 N N . GLU A 1 222 ? -41.210 -7.916 47.344 1.00 49.69 222 GLU A N 1
ATOM 1699 C CA . GLU A 1 222 ? -40.209 -8.911 47.733 1.00 49.69 222 GLU A CA 1
ATOM 1700 C C . GLU A 1 222 ? -39.505 -9.502 46.502 1.00 49.69 222 GLU A C 1
ATOM 1702 O O . GLU A 1 222 ? -38.279 -9.650 46.493 1.00 49.69 222 GLU A O 1
ATOM 1707 N N . GLU A 1 223 ? -40.249 -9.736 45.417 1.00 46.91 223 GLU A N 1
ATOM 1708 C CA . GLU A 1 223 ? -39.697 -10.156 44.128 1.00 46.91 223 GLU A CA 1
ATOM 1709 C C . GLU A 1 223 ? -38.890 -9.033 43.456 1.00 46.91 223 GLU A C 1
ATOM 1711 O O . GLU A 1 223 ? -37.791 -9.284 42.959 1.00 46.91 223 GLU A O 1
ATOM 1716 N N . ALA A 1 224 ? -39.341 -7.774 43.527 1.00 46.44 224 ALA A N 1
ATOM 1717 C CA . ALA A 1 224 ? -38.575 -6.619 43.055 1.00 46.44 224 ALA A CA 1
ATOM 1718 C C . ALA A 1 224 ? -37.276 -6.418 43.848 1.00 46.44 224 ALA A C 1
ATOM 1720 O O . ALA A 1 224 ? -36.239 -6.101 43.266 1.00 46.44 224 ALA A O 1
ATOM 1721 N N . LYS A 1 225 ? -37.298 -6.636 45.167 1.00 47.53 225 LYS A N 1
ATOM 1722 C CA . LYS A 1 225 ? -36.112 -6.529 46.026 1.00 47.53 225 LYS A CA 1
ATOM 1723 C C . LYS A 1 225 ? -35.118 -7.658 45.765 1.00 47.53 225 LYS A C 1
ATOM 1725 O O . LYS A 1 225 ? -33.926 -7.392 45.644 1.00 47.53 225 LYS A O 1
ATOM 1730 N N . LYS A 1 226 ? -35.610 -8.887 45.592 1.00 42.66 226 LYS A N 1
ATOM 1731 C CA . LYS A 1 226 ? -34.802 -10.052 45.217 1.00 42.66 226 LYS A CA 1
ATOM 1732 C C . LYS A 1 226 ? -34.202 -9.900 43.821 1.00 42.66 226 LYS A C 1
ATOM 1734 O O . LYS A 1 226 ? -33.020 -10.166 43.642 1.00 42.66 226 LYS A O 1
ATOM 1739 N N . ASN A 1 227 ? -34.979 -9.419 42.852 1.00 45.09 227 ASN A N 1
ATOM 1740 C CA . ASN A 1 227 ? -34.478 -9.104 41.517 1.00 45.09 227 ASN A CA 1
ATOM 1741 C C . ASN A 1 227 ? -33.437 -7.988 41.589 1.00 45.09 227 ASN A C 1
ATOM 1743 O O . ASN A 1 227 ? -32.360 -8.146 41.036 1.00 45.09 227 ASN A O 1
ATOM 1747 N N . LYS A 1 228 ? -33.676 -6.913 42.341 1.00 48.03 228 LYS A N 1
ATOM 1748 C CA . LYS A 1 228 ? -32.688 -5.848 42.545 1.00 48.03 228 LYS A CA 1
ATOM 1749 C C . LYS A 1 228 ? -31.377 -6.371 43.143 1.00 48.03 228 LYS A C 1
ATOM 1751 O O . LYS A 1 228 ? -30.319 -6.042 42.631 1.00 48.03 228 LYS A O 1
ATOM 1756 N N . GLU A 1 229 ? -31.435 -7.254 44.137 1.00 44.25 229 GLU A N 1
ATOM 1757 C CA . GLU A 1 229 ? -30.255 -7.876 44.755 1.00 44.25 229 GLU A CA 1
ATOM 1758 C C . GLU A 1 229 ? -29.525 -8.864 43.821 1.00 44.25 229 GLU A C 1
ATOM 1760 O O . GLU A 1 229 ? -28.294 -8.913 43.799 1.00 44.25 229 GLU A O 1
ATOM 1765 N N . LEU A 1 230 ? -30.260 -9.622 42.999 1.00 42.34 230 LEU A N 1
ATOM 1766 C CA . LEU A 1 230 ? -29.698 -10.471 41.940 1.00 42.34 230 LEU A CA 1
ATOM 1767 C C . LEU A 1 230 ? -29.026 -9.651 40.835 1.00 42.34 230 LEU A C 1
ATOM 1769 O O . LEU A 1 230 ? -27.995 -10.058 40.302 1.00 42.34 230 LEU A O 1
ATOM 1773 N N . ILE A 1 231 ? -29.604 -8.505 40.487 1.00 46.56 231 ILE A N 1
ATOM 1774 C CA . ILE A 1 231 ? -29.080 -7.642 39.437 1.00 46.56 231 ILE A CA 1
ATOM 1775 C C . ILE A 1 231 ? -27.875 -6.829 39.961 1.00 46.56 231 ILE A C 1
ATOM 1777 O O . ILE A 1 231 ? -26.883 -6.700 39.244 1.00 46.56 231 ILE A O 1
ATOM 1781 N N . ASP A 1 232 ? -27.907 -6.346 41.205 1.00 44.81 232 ASP A N 1
ATOM 1782 C CA . ASP A 1 232 ? -26.797 -5.613 41.838 1.00 44.81 232 ASP A CA 1
ATOM 1783 C C . ASP A 1 232 ? -25.556 -6.509 42.054 1.00 44.81 232 ASP A C 1
ATOM 1785 O O . ASP A 1 232 ? -24.426 -6.022 42.025 1.00 44.81 232 ASP A O 1
ATOM 1789 N N . ASN A 1 233 ? -25.747 -7.828 42.191 1.00 47.47 233 ASN A N 1
ATOM 1790 C CA . ASN A 1 233 ? -24.671 -8.823 42.302 1.00 47.47 233 ASN A CA 1
ATOM 1791 C C . ASN A 1 233 ? -24.230 -9.433 40.957 1.00 47.47 233 ASN A C 1
ATOM 1793 O O . ASN A 1 233 ? -23.422 -10.366 40.933 1.00 47.47 233 ASN A O 1
ATOM 1797 N N . CYS A 1 234 ? -24.745 -8.946 39.827 1.00 57.53 234 CYS A N 1
ATOM 1798 C CA . CYS A 1 234 ? -24.397 -9.508 38.530 1.00 57.53 234 CYS A CA 1
ATOM 1799 C C . CYS A 1 234 ? -22.993 -9.070 38.092 1.00 57.53 234 CYS A C 1
ATOM 1801 O O . CYS A 1 234 ? -22.741 -7.913 37.748 1.00 57.53 234 CYS A O 1
ATOM 1803 N N . GLN A 1 235 ? -22.067 -10.027 38.064 1.00 59.41 235 GLN A N 1
ATOM 1804 C CA . GLN A 1 235 ? -20.748 -9.841 37.478 1.00 59.41 235 GLN A CA 1
ATOM 1805 C C . GLN A 1 235 ? -20.843 -10.124 35.978 1.00 59.41 235 GLN A C 1
ATOM 1807 O O . GLN A 1 235 ? -20.838 -11.274 35.541 1.00 59.41 235 GLN A O 1
ATOM 1812 N N . GLY A 1 236 ? -21.006 -9.060 35.193 1.00 65.88 236 GLY A N 1
ATOM 1813 C CA . GLY A 1 236 ? -21.140 -9.178 33.746 1.00 65.88 236 GLY A CA 1
ATOM 1814 C C . GLY A 1 236 ? -19.873 -9.713 33.068 1.00 65.88 236 GLY A C 1
ATOM 1815 O O . GLY A 1 236 ? -18.810 -9.794 33.694 1.00 65.88 236 GLY A O 1
ATOM 1816 N N . PRO A 1 237 ? -19.974 -10.115 31.793 1.00 77.81 237 PRO A N 1
ATOM 1817 C CA . PRO A 1 237 ? -18.903 -10.816 31.109 1.00 77.81 237 PRO A CA 1
ATOM 1818 C C . PRO A 1 237 ? -17.680 -9.910 30.973 1.00 77.81 237 PRO A C 1
ATOM 1820 O O . PRO A 1 237 ? -17.795 -8.697 30.757 1.00 77.81 237 PRO A O 1
ATOM 1823 N N . SER A 1 238 ? -16.503 -10.517 31.101 1.00 84.69 238 SER A N 1
ATOM 1824 C CA . SER A 1 238 ? -15.224 -9.844 30.915 1.00 84.69 238 SER A CA 1
ATOM 1825 C C . SER A 1 238 ? -14.454 -10.450 29.755 1.00 84.69 238 SER A C 1
ATOM 1827 O O . SER A 1 238 ? -14.408 -11.672 29.625 1.00 84.69 238 SER A O 1
ATOM 1829 N N . ILE A 1 239 ? -13.816 -9.603 28.954 1.00 88.94 239 ILE A N 1
ATOM 1830 C CA . ILE A 1 239 ? -13.009 -10.013 27.802 1.00 88.94 239 ILE A CA 1
ATOM 1831 C C . ILE A 1 239 ? -11.635 -9.360 27.924 1.00 88.94 239 ILE A C 1
ATOM 1833 O O . ILE A 1 239 ? -11.530 -8.177 28.255 1.00 88.94 239 ILE A O 1
ATOM 1837 N N . GLU A 1 240 ? -10.578 -10.114 27.633 1.00 90.00 240 GLU A N 1
ATOM 1838 C CA . GLU A 1 240 ? -9.227 -9.569 27.520 1.00 90.00 240 GLU A CA 1
ATOM 1839 C C . GLU A 1 240 ? -8.811 -9.478 26.054 1.00 90.00 240 GLU A C 1
ATOM 1841 O O . GLU A 1 240 ? -8.818 -10.471 25.329 1.00 90.00 240 GLU A O 1
ATOM 1846 N N . THR A 1 241 ? -8.432 -8.279 25.610 1.00 90.62 241 THR A N 1
ATOM 1847 C CA . THR A 1 241 ? -7.904 -8.072 24.260 1.00 90.62 241 THR A CA 1
ATOM 1848 C C . THR A 1 241 ? -6.376 -8.200 24.264 1.00 90.62 241 THR A C 1
ATOM 1850 O O . THR A 1 241 ? -5.703 -7.587 25.108 1.00 90.62 241 THR A O 1
ATOM 1853 N N . PRO A 1 242 ? -5.794 -8.975 23.328 1.00 82.94 242 PRO A N 1
ATOM 1854 C CA . PRO A 1 242 ? -4.349 -9.124 23.209 1.00 82.94 242 PRO A CA 1
ATOM 1855 C C . PRO A 1 242 ? -3.700 -7.870 22.601 1.00 82.94 242 PRO A C 1
ATOM 1857 O O . PRO A 1 242 ? -4.363 -6.926 22.171 1.00 82.94 242 PRO A O 1
ATOM 1860 N N . LYS A 1 243 ? -2.365 -7.881 22.514 1.00 81.12 243 LYS A N 1
ATOM 1861 C CA . LYS A 1 243 ? -1.563 -6.862 21.814 1.00 81.12 243 LYS A CA 1
ATOM 1862 C C . LYS A 1 243 ? -1.634 -7.026 20.290 1.00 81.12 243 LYS A C 1
ATOM 1864 O O . LYS A 1 243 ? -0.610 -7.146 19.620 1.00 81.12 243 LYS A O 1
ATOM 1869 N N . LEU A 1 244 ? -2.842 -7.082 19.749 1.00 78.19 244 LEU A N 1
ATOM 1870 C CA . LEU A 1 244 ? -3.124 -7.261 18.329 1.00 78.19 244 LEU A CA 1
ATOM 1871 C C . LEU A 1 244 ? -4.181 -6.257 17.910 1.00 78.19 244 LEU A C 1
ATOM 1873 O O . LEU A 1 244 ? -5.080 -5.955 18.686 1.00 78.19 244 LEU A O 1
ATOM 1877 N N . TYR A 1 245 ? -4.065 -5.769 16.679 1.00 84.12 245 TYR A N 1
ATOM 1878 C CA . TYR A 1 245 ? -5.051 -4.870 16.095 1.00 84.12 245 TYR A CA 1
ATOM 1879 C C . TYR A 1 245 ? -6.070 -5.650 15.252 1.00 84.12 245 TYR A C 1
ATOM 1881 O O . TYR A 1 245 ? -6.200 -5.468 14.036 1.00 84.12 245 TYR A O 1
ATOM 1889 N N . GLU A 1 246 ? -6.758 -6.562 15.929 1.00 85.31 246 GLU A N 1
ATOM 1890 C CA . GLU A 1 246 ? -7.790 -7.444 15.390 1.00 85.31 246 GLU A CA 1
ATOM 1891 C C . GLU A 1 246 ? -9.000 -7.389 16.318 1.00 85.31 246 GLU A C 1
ATOM 1893 O O . GLU A 1 246 ? -8.865 -7.472 17.540 1.00 85.31 246 GLU A O 1
ATOM 1898 N N . TYR A 1 247 ? -10.183 -7.214 15.734 1.00 89.12 247 TYR A N 1
ATOM 1899 C CA . TYR A 1 247 ? -11.407 -7.077 16.507 1.00 89.12 247 TYR A CA 1
ATOM 1900 C C . TYR A 1 247 ? -11.908 -8.432 16.984 1.00 89.12 247 TYR A C 1
ATOM 1902 O O . TYR A 1 247 ? -12.204 -9.313 16.183 1.00 89.12 247 TYR A O 1
ATOM 1910 N N . ILE A 1 248 ? -12.062 -8.558 18.299 1.00 89.75 248 ILE A N 1
ATOM 1911 C CA . ILE A 1 248 ? -12.817 -9.641 18.918 1.00 89.75 248 ILE A CA 1
ATOM 1912 C C . ILE A 1 248 ? -14.285 -9.229 18.889 1.00 89.75 248 ILE A C 1
ATOM 1914 O O . ILE A 1 248 ? -14.647 -8.193 19.456 1.00 89.75 248 ILE A O 1
ATOM 1918 N N . LEU A 1 249 ? -15.128 -10.023 18.232 1.00 87.12 249 LEU A N 1
ATOM 1919 C CA . LEU A 1 249 ? -16.561 -9.764 18.209 1.00 87.12 249 LEU A CA 1
ATOM 1920 C C . LEU A 1 249 ? -17.171 -10.092 19.572 1.00 87.12 249 LEU A C 1
ATOM 1922 O O . LEU A 1 249 ? -16.867 -11.109 20.202 1.00 87.12 249 LEU A O 1
ATOM 1926 N N . LEU A 1 250 ? -18.064 -9.219 20.030 1.00 85.31 250 LEU A N 1
ATOM 1927 C CA . LEU A 1 250 ? -18.796 -9.434 21.275 1.00 85.31 250 LEU A CA 1
ATOM 1928 C C . LEU A 1 250 ? -19.692 -10.681 21.194 1.00 85.31 250 LEU A C 1
ATOM 1930 O O . LEU A 1 250 ? -19.775 -11.441 22.162 1.00 85.31 250 LEU A O 1
ATOM 1934 N N . SER A 1 251 ? -20.273 -10.951 20.021 1.00 80.12 251 SER A N 1
ATOM 1935 C CA . SER A 1 251 ? -21.106 -12.131 19.766 1.00 80.12 251 SER A CA 1
ATOM 1936 C C . SER A 1 251 ? -20.371 -13.447 20.028 1.00 80.12 251 SER A C 1
ATOM 1938 O O . SER A 1 251 ? -20.957 -14.362 20.602 1.00 80.12 251 SER A O 1
ATOM 1940 N N . ASP A 1 252 ? -19.075 -13.518 19.709 1.00 80.06 252 ASP A N 1
ATOM 1941 C CA . ASP A 1 252 ? -18.240 -14.709 19.936 1.00 80.06 252 ASP A CA 1
ATOM 1942 C C . ASP A 1 252 ? -18.046 -15.006 21.432 1.00 80.06 252 ASP A C 1
ATOM 1944 O O . ASP A 1 252 ? -17.709 -16.120 21.825 1.00 80.06 252 ASP A O 1
ATOM 1948 N N . ASN A 1 253 ? -18.301 -14.010 22.285 1.00 75.88 253 ASN A N 1
ATOM 1949 C CA . ASN A 1 253 ? -18.209 -14.092 23.739 1.00 75.88 253 ASN A CA 1
ATOM 1950 C C . ASN A 1 253 ? -19.595 -14.088 24.410 1.00 75.88 253 ASN A C 1
ATOM 1952 O O . ASN A 1 253 ? -19.715 -13.761 25.590 1.00 75.88 253 ASN A O 1
ATOM 1956 N N . ASN A 1 254 ? -20.645 -14.471 23.672 1.00 71.56 254 ASN A N 1
ATOM 1957 C CA . ASN A 1 254 ? -22.044 -14.506 24.121 1.00 71.56 254 ASN A CA 1
ATOM 1958 C C . ASN A 1 254 ? -22.623 -13.142 24.539 1.00 71.56 254 ASN A C 1
ATOM 1960 O O . ASN A 1 254 ? -23.626 -13.100 25.257 1.00 71.56 254 ASN A O 1
ATOM 1964 N N . ILE A 1 255 ? -22.016 -12.040 24.093 1.00 74.81 255 ILE A N 1
ATOM 1965 C CA . ILE A 1 255 ? -22.482 -10.672 24.326 1.00 74.81 255 ILE A CA 1
ATOM 1966 C C . ILE A 1 255 ? -23.184 -10.206 23.057 1.00 74.81 255 ILE A C 1
ATOM 1968 O O . ILE A 1 255 ? -22.545 -9.933 22.042 1.00 74.81 255 ILE A O 1
ATOM 1972 N N . CYS A 1 256 ? -24.506 -10.122 23.112 1.00 67.62 256 CYS A N 1
ATOM 1973 C CA . CYS A 1 256 ? -25.325 -9.857 21.939 1.00 67.62 256 CYS A CA 1
ATOM 1974 C C . CYS A 1 256 ? -26.058 -8.526 22.110 1.00 67.62 256 CYS A C 1
ATOM 1976 O O . CYS A 1 256 ? -26.567 -8.219 23.187 1.00 67.62 256 CYS A O 1
ATOM 1978 N N . ILE A 1 257 ? -26.087 -7.719 21.050 1.00 64.62 257 ILE A N 1
ATOM 1979 C CA . ILE A 1 257 ? -26.867 -6.480 21.015 1.00 64.62 257 ILE A CA 1
ATOM 1980 C 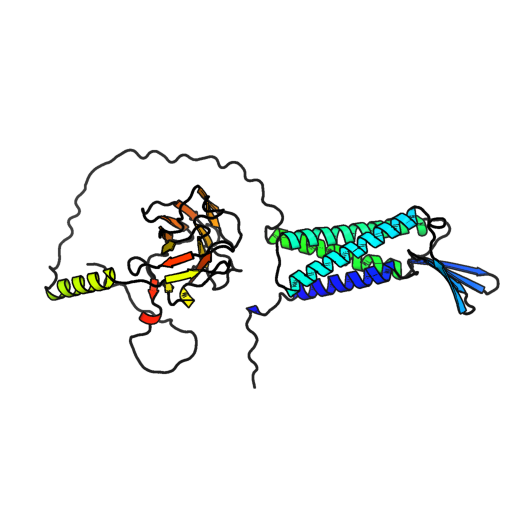C . ILE A 1 257 ? -28.314 -6.919 20.819 1.00 64.62 257 ILE A C 1
ATOM 1982 O O . ILE A 1 257 ? -28.664 -7.447 19.765 1.00 64.62 257 ILE A O 1
ATOM 1986 N N . GLY A 1 258 ? -29.142 -6.796 21.852 1.00 53.91 258 GLY A N 1
ATOM 1987 C CA . GLY A 1 258 ? -30.565 -7.061 21.698 1.00 53.91 258 GLY A CA 1
ATOM 1988 C C . GLY A 1 258 ? -31.198 -6.064 20.732 1.00 53.91 258 GLY A C 1
ATOM 1989 O O . GLY A 1 258 ? -30.782 -4.906 20.689 1.00 53.91 258 GLY A O 1
ATOM 1990 N N . ASN A 1 259 ? -32.247 -6.485 20.018 1.00 49.91 259 ASN A N 1
ATOM 1991 C CA . ASN A 1 259 ? -33.188 -5.578 19.351 1.00 49.91 259 ASN A CA 1
ATOM 1992 C C . ASN A 1 259 ? -33.955 -4.782 20.421 1.00 49.91 259 ASN A C 1
ATOM 1994 O O . ASN A 1 259 ? -35.117 -5.050 20.716 1.00 49.91 259 ASN A O 1
ATOM 1998 N N . SER A 1 260 ? -33.272 -3.858 21.083 1.00 44.78 260 SER A N 1
ATOM 1999 C CA . SER A 1 260 ? -33.818 -3.001 22.123 1.00 44.78 260 SER A CA 1
ATOM 2000 C C . SER A 1 260 ? -33.815 -1.563 21.624 1.00 44.78 260 SER A C 1
ATOM 2002 O O . SER A 1 260 ? -32.981 -1.168 20.817 1.00 44.78 260 SER A O 1
ATOM 2004 N N . VAL A 1 261 ? -34.754 -0.773 22.131 1.00 48.22 261 VAL A N 1
ATOM 2005 C CA . VAL A 1 261 ? -35.144 0.584 21.703 1.00 48.22 261 VAL A CA 1
ATOM 2006 C C . VAL A 1 261 ? -33.995 1.616 21.709 1.00 48.22 261 VAL A C 1
ATOM 2008 O O . VAL A 1 261 ? -34.186 2.756 21.294 1.00 48.22 261 VAL A O 1
ATOM 2011 N N . THR A 1 262 ? -32.794 1.259 22.170 1.00 58.50 262 THR A N 1
ATOM 2012 C CA . THR A 1 262 ? -31.650 2.173 22.227 1.00 58.50 262 THR A CA 1
ATOM 2013 C C . THR A 1 262 ? -30.426 1.585 21.521 1.00 58.50 262 THR A C 1
ATOM 2015 O O . THR A 1 262 ? -29.802 0.642 21.993 1.00 58.50 262 THR A O 1
ATOM 2018 N N . ASP A 1 263 ? -30.053 2.190 20.395 1.00 83.94 263 ASP A N 1
ATOM 2019 C CA . ASP A 1 263 ? -28.829 1.930 19.626 1.00 83.94 263 ASP A CA 1
ATOM 2020 C C . ASP A 1 263 ? -27.576 2.331 20.431 1.00 83.94 263 ASP A C 1
ATOM 2022 O O . ASP A 1 263 ? -26.966 3.368 20.157 1.00 83.94 263 ASP A O 1
ATOM 2026 N N . SER A 1 264 ? -27.244 1.596 21.500 1.00 87.62 264 SER A N 1
ATOM 2027 C CA . SER A 1 264 ? -26.114 1.921 22.379 1.00 87.62 264 SER A CA 1
ATOM 2028 C C . SER A 1 264 ? -25.509 0.732 23.129 1.00 87.62 264 SER A C 1
ATOM 2030 O O . SER A 1 264 ? -26.184 -0.260 23.417 1.00 87.62 264 SER A O 1
ATOM 2032 N N . ILE A 1 265 ? -24.231 0.873 23.496 1.00 89.19 265 ILE A N 1
ATOM 2033 C CA . ILE A 1 265 ? -23.477 -0.039 24.357 1.00 89.19 265 ILE A CA 1
ATOM 2034 C C . ILE A 1 265 ? -22.775 0.732 25.475 1.00 89.19 265 ILE A C 1
ATOM 2036 O O . ILE A 1 265 ? -22.180 1.785 25.244 1.00 89.19 265 ILE A O 1
ATOM 2040 N N . THR A 1 266 ? -22.790 0.163 26.678 1.00 89.19 266 THR A N 1
ATOM 2041 C CA . THR A 1 266 ? -21.995 0.624 27.821 1.00 89.19 266 THR A CA 1
ATOM 2042 C C . THR A 1 266 ? -20.974 -0.444 28.181 1.00 89.19 266 THR A C 1
ATOM 2044 O O . THR A 1 266 ? -21.286 -1.633 28.214 1.00 89.19 266 THR A O 1
ATOM 2047 N N . PHE A 1 267 ? -19.745 -0.032 28.457 1.00 91.94 267 PHE A N 1
ATOM 2048 C CA . PHE A 1 267 ? -18.682 -0.935 28.877 1.00 91.94 267 PHE A CA 1
ATOM 2049 C C . PHE A 1 267 ? -17.706 -0.220 29.799 1.00 91.94 267 PHE A C 1
ATOM 2051 O O . PHE A 1 267 ? -17.580 1.005 29.799 1.00 91.94 267 PHE A O 1
ATOM 2058 N N . ASN A 1 268 ? -16.978 -1.015 30.566 1.00 93.25 268 ASN A N 1
ATOM 2059 C CA . ASN A 1 268 ? -15.835 -0.584 31.340 1.00 93.25 268 ASN A CA 1
ATOM 2060 C C . ASN A 1 268 ? -14.576 -1.131 30.687 1.00 93.25 268 ASN A C 1
ATOM 2062 O O . ASN A 1 268 ? -14.526 -2.299 30.311 1.00 93.25 268 ASN A O 1
ATOM 2066 N N . VAL A 1 269 ? -13.530 -0.319 30.609 1.00 95.50 269 VAL A N 1
ATOM 2067 C CA . VAL A 1 269 ? -12.231 -0.782 30.125 1.00 95.50 269 VAL A CA 1
ATOM 2068 C C . VAL A 1 269 ? -11.106 -0.293 31.025 1.00 95.50 269 VAL A C 1
ATOM 2070 O O . VAL A 1 269 ? -11.084 0.856 31.472 1.00 95.50 269 VAL A O 1
ATOM 2073 N N . LYS A 1 270 ? -10.164 -1.189 31.306 1.00 94.25 270 LYS A N 1
ATOM 2074 C CA . LYS A 1 270 ? -8.911 -0.919 32.007 1.00 94.25 270 LYS A CA 1
ATOM 2075 C C . LYS A 1 270 ? -7.761 -1.216 31.047 1.00 94.25 270 LYS A C 1
ATOM 2077 O O . LYS A 1 270 ? -7.499 -2.370 30.717 1.00 94.25 270 LYS A O 1
ATOM 2082 N N . THR A 1 271 ? -7.098 -0.164 30.579 1.00 94.62 271 THR A N 1
ATOM 2083 C CA . THR A 1 271 ? -5.986 -0.230 29.618 1.00 94.62 271 THR A CA 1
ATOM 2084 C C . THR A 1 271 ? -5.103 1.012 29.755 1.00 94.62 271 THR A C 1
ATOM 2086 O O . THR A 1 271 ? -5.542 2.059 30.242 1.00 94.62 271 THR A O 1
ATOM 2089 N N . LYS A 1 272 ? -3.840 0.917 29.332 1.00 92.62 272 LYS A N 1
ATOM 2090 C CA . LYS A 1 272 ? -2.923 2.065 29.294 1.00 92.62 272 LYS A CA 1
ATOM 2091 C C . LYS A 1 272 ? -3.310 3.066 28.200 1.00 92.62 272 LYS A C 1
ATOM 2093 O O . LYS A 1 272 ? -3.244 4.272 28.438 1.00 92.62 272 LYS A O 1
ATOM 2098 N N . SER A 1 273 ? -3.672 2.566 27.024 1.00 92.31 273 SER A N 1
ATOM 2099 C CA . SER A 1 273 ? -4.024 3.349 25.838 1.00 92.31 273 SER A CA 1
ATOM 2100 C C . SER A 1 273 ? -4.751 2.480 24.809 1.00 92.31 273 SER A C 1
ATOM 2102 O O . SER A 1 273 ? -4.823 1.257 24.958 1.00 92.31 273 SER A O 1
ATOM 2104 N N . ASP A 1 274 ? -5.259 3.137 23.767 1.00 94.19 274 ASP A N 1
ATOM 2105 C CA . ASP A 1 274 ? -5.753 2.532 22.533 1.00 94.19 274 ASP A CA 1
ATOM 2106 C C . ASP A 1 274 ? -6.842 1.480 22.795 1.00 94.19 274 ASP A C 1
ATOM 2108 O O . ASP A 1 274 ? -6.687 0.317 22.438 1.00 94.19 274 ASP A O 1
ATOM 2112 N N . ALA A 1 275 ? -7.938 1.867 23.454 1.00 96.94 275 ALA A N 1
ATOM 2113 C CA . ALA A 1 275 ? -9.151 1.051 23.487 1.00 96.94 275 ALA A CA 1
ATOM 2114 C C . ALA A 1 275 ? -9.945 1.310 22.200 1.00 96.94 275 ALA A C 1
ATOM 2116 O O . ALA A 1 275 ? -10.376 2.437 21.963 1.00 96.94 275 ALA A O 1
ATOM 2117 N N . HIS A 1 276 ? -10.116 0.291 21.361 1.00 97.25 276 HIS A N 1
ATOM 2118 C CA . HIS A 1 276 ? -10.829 0.395 20.091 1.00 97.25 276 HIS A CA 1
ATOM 2119 C C . HIS A 1 276 ? -12.187 -0.291 20.196 1.00 97.25 276 HIS A C 1
ATOM 2121 O O . HIS A 1 276 ? -12.275 -1.431 20.650 1.00 97.25 276 HIS A O 1
ATOM 2127 N N . VAL A 1 277 ? -13.224 0.384 19.707 1.00 97.00 277 VAL A N 1
ATOM 2128 C CA . VAL A 1 277 ? -14.560 -0.181 19.498 1.00 97.00 277 VAL A CA 1
ATOM 2129 C C . VAL A 1 277 ? -14.934 0.013 18.035 1.00 97.00 277 VAL A C 1
ATOM 2131 O O . VAL A 1 277 ? -14.832 1.125 17.524 1.00 97.00 277 VAL A O 1
ATOM 2134 N N . ALA A 1 278 ? -15.341 -1.054 17.358 1.00 96.19 278 ALA A N 1
ATOM 2135 C CA . ALA A 1 278 ? -15.868 -1.011 16.000 1.00 96.19 278 ALA A CA 1
ATOM 2136 C C . ALA A 1 278 ? -17.365 -1.309 16.021 1.00 96.19 278 ALA A C 1
ATOM 2138 O O . ALA A 1 278 ? -17.775 -2.343 16.540 1.00 96.19 278 ALA A O 1
ATOM 2139 N N . LEU A 1 279 ? -18.166 -0.419 15.441 1.00 94.06 279 LEU A N 1
ATOM 2140 C CA . LEU A 1 279 ? -19.570 -0.653 15.117 1.00 94.06 279 LEU A CA 1
ATOM 2141 C C . LEU A 1 279 ? -19.635 -1.080 13.648 1.00 94.06 279 LEU A C 1
ATOM 2143 O O . LEU A 1 279 ? -19.162 -0.348 12.776 1.00 94.06 279 LEU A O 1
ATOM 2147 N N . MET A 1 280 ? -20.169 -2.268 13.376 1.00 88.81 280 MET A N 1
ATOM 2148 C CA . MET A 1 280 ? -19.993 -2.951 12.092 1.00 88.81 280 MET A CA 1
ATOM 2149 C C . MET A 1 280 ? -21.338 -3.458 11.561 1.00 88.81 280 MET A C 1
ATOM 2151 O O . MET A 1 280 ? -22.166 -3.965 12.323 1.00 88.81 280 MET A O 1
ATOM 2155 N N . SER A 1 281 ? -21.556 -3.348 10.251 1.00 85.00 281 SER A N 1
ATOM 2156 C CA . SER A 1 281 ? -22.739 -3.908 9.578 1.00 85.00 281 SER A CA 1
ATOM 2157 C C . SER A 1 281 ? -22.570 -5.380 9.194 1.00 85.00 281 SER A C 1
ATOM 2159 O O . SER A 1 281 ? -23.545 -6.130 9.153 1.00 85.00 281 SER A O 1
ATOM 2161 N N . SER A 1 282 ? -21.330 -5.818 8.979 1.00 80.94 282 SER A N 1
ATOM 2162 C CA . SER A 1 282 ? -20.931 -7.215 8.801 1.00 80.94 282 SER A CA 1
ATOM 2163 C C . SER A 1 282 ? -20.003 -7.651 9.942 1.00 80.94 282 SER A C 1
ATOM 2165 O O . SER A 1 282 ? -19.712 -6.876 10.853 1.00 80.94 282 SER A O 1
ATOM 2167 N N . ASN A 1 283 ? -19.563 -8.907 9.929 1.00 76.06 283 ASN A N 1
ATOM 2168 C CA . ASN A 1 283 ? -18.541 -9.421 10.844 1.00 76.06 283 ASN A CA 1
ATOM 2169 C C . ASN A 1 283 ? -17.106 -9.175 10.327 1.00 76.06 283 ASN A C 1
ATOM 2171 O O . ASN A 1 283 ? -16.157 -9.726 10.882 1.00 76.06 283 ASN A O 1
ATOM 2175 N N . SER A 1 284 ? -16.938 -8.376 9.264 1.00 76.00 284 SER A N 1
ATOM 2176 C CA . SER A 1 284 ? -15.645 -8.063 8.653 1.00 76.00 284 SER A CA 1
ATOM 2177 C C . SER A 1 284 ? -15.226 -6.622 8.933 1.00 76.00 284 SER A C 1
ATOM 2179 O O . SER A 1 284 ? -16.000 -5.687 8.753 1.00 76.00 284 SER A O 1
ATOM 2181 N N . ASP A 1 285 ? -13.962 -6.422 9.307 1.00 72.88 285 ASP A N 1
ATOM 2182 C CA . ASP A 1 285 ? -13.355 -5.095 9.474 1.00 72.88 285 ASP A CA 1
ATOM 2183 C C . ASP A 1 285 ? -12.777 -4.514 8.167 1.00 72.88 285 ASP A C 1
ATOM 2185 O O . ASP A 1 285 ? -12.111 -3.474 8.176 1.00 72.88 285 ASP A O 1
ATOM 2189 N N . HIS A 1 286 ? -13.020 -5.192 7.040 1.00 69.62 286 HIS A N 1
ATOM 2190 C CA . HIS A 1 286 ? -12.697 -4.729 5.689 1.00 69.62 286 HIS A CA 1
ATOM 2191 C C . HIS A 1 286 ? -13.838 -3.940 5.035 1.00 69.62 286 HIS A C 1
ATOM 2193 O O . HIS A 1 286 ? -13.598 -3.220 4.058 1.00 69.62 286 HIS A O 1
ATOM 2199 N N . ASP A 1 287 ? -15.044 -4.062 5.585 1.00 76.19 287 ASP A N 1
ATOM 2200 C CA . ASP A 1 287 ? -16.207 -3.264 5.222 1.00 76.19 287 ASP A CA 1
ATOM 2201 C C . ASP A 1 287 ? -16.184 -1.906 5.948 1.00 76.19 287 ASP A C 1
ATOM 2203 O O . ASP A 1 287 ? -15.389 -1.701 6.872 1.00 76.19 287 ASP A O 1
ATOM 2207 N N . PRO A 1 288 ? -17.012 -0.931 5.531 1.00 81.06 288 PRO A N 1
ATOM 2208 C CA . PRO A 1 288 ? -17.202 0.295 6.296 1.00 81.06 288 PRO A CA 1
ATOM 2209 C C . PRO A 1 288 ? -17.605 -0.014 7.746 1.00 81.06 288 PRO A C 1
ATOM 2211 O O . PRO A 1 288 ? -18.526 -0.794 7.992 1.00 81.06 288 PRO A O 1
ATOM 2214 N N . ILE A 1 289 ? -16.920 0.616 8.699 1.00 92.00 289 ILE A N 1
ATOM 2215 C CA . ILE A 1 289 ? -17.167 0.484 10.139 1.00 92.00 289 ILE A CA 1
ATOM 2216 C C . ILE A 1 289 ? -17.138 1.866 10.772 1.00 92.00 289 ILE A C 1
ATOM 2218 O O . ILE A 1 289 ? -16.363 2.716 10.346 1.00 92.00 289 ILE A O 1
ATOM 2222 N N . TYR A 1 290 ? -17.881 2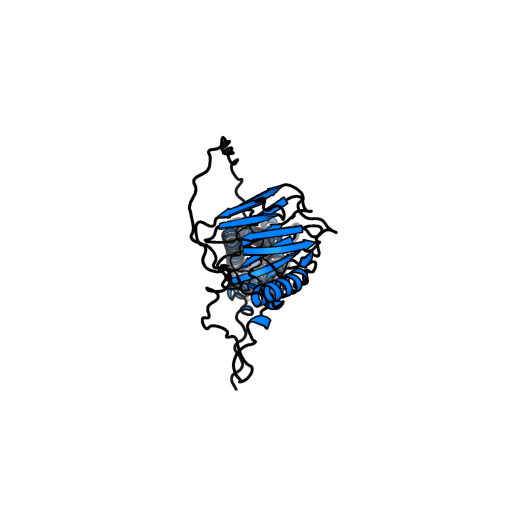.085 11.850 1.00 96.00 290 TYR A N 1
ATOM 2223 C CA . TYR A 1 290 ? -17.579 3.217 12.721 1.00 96.00 290 TYR A CA 1
ATOM 2224 C C . TYR A 1 290 ? -16.578 2.764 13.768 1.00 96.00 290 TYR A C 1
ATOM 2226 O O . TYR A 1 290 ? -16.900 1.971 14.649 1.00 96.00 290 TYR A O 1
ATOM 2234 N N . GLU A 1 291 ? -15.347 3.247 13.661 1.00 97.06 291 GLU A N 1
ATOM 2235 C CA . GLU A 1 291 ? -14.294 2.952 14.619 1.00 97.06 291 GLU A CA 1
ATOM 2236 C C . GLU A 1 291 ? -14.118 4.112 15.596 1.00 97.06 291 GLU A C 1
ATOM 2238 O O . GLU A 1 291 ? -13.860 5.259 15.222 1.00 97.06 291 GLU A O 1
ATOM 2243 N N . ILE A 1 292 ? -14.214 3.777 16.876 1.00 98.31 292 ILE A N 1
ATOM 2244 C CA . ILE A 1 292 ? -14.017 4.672 18.000 1.00 98.31 292 ILE A CA 1
ATOM 2245 C C . ILE A 1 292 ? -12.722 4.257 18.691 1.00 98.31 292 ILE A C 1
ATOM 2247 O O . ILE A 1 292 ? -12.612 3.146 19.209 1.00 98.31 292 ILE A O 1
ATOM 2251 N N . ILE A 1 293 ? -11.744 5.159 18.724 1.00 97.69 293 ILE A N 1
ATOM 2252 C CA . ILE A 1 293 ? -10.501 4.982 19.477 1.00 97.69 293 ILE A CA 1
ATOM 2253 C C . ILE A 1 293 ? -10.573 5.852 20.720 1.00 97.69 293 ILE A C 1
ATOM 2255 O O . ILE A 1 293 ? -10.633 7.075 20.630 1.00 97.69 293 ILE A O 1
ATOM 2259 N N . ILE A 1 294 ? -10.512 5.225 21.883 1.00 98.00 294 ILE A N 1
ATOM 2260 C CA . ILE A 1 294 ? -10.523 5.856 23.197 1.00 98.00 294 ILE A CA 1
ATOM 2261 C C . ILE A 1 294 ? -9.083 5.838 23.718 1.00 98.00 294 ILE A C 1
ATOM 2263 O O . ILE A 1 294 ? -8.462 4.783 23.833 1.00 98.00 294 ILE A O 1
ATOM 2267 N N . GLY A 1 295 ? -8.528 7.020 23.995 1.00 95.88 295 GLY A N 1
ATOM 2268 C CA . GLY A 1 295 ? -7.171 7.199 24.519 1.00 95.88 295 GLY A CA 1
ATOM 2269 C C . GLY A 1 295 ? -6.061 6.616 23.634 1.00 95.88 295 GLY A C 1
ATOM 2270 O O . GLY A 1 295 ? -5.157 5.946 24.133 1.00 95.88 295 GLY A O 1
ATOM 2271 N N . GLY A 1 296 ? -6.102 6.883 22.331 1.00 92.56 296 GLY A N 1
ATOM 2272 C CA . GLY A 1 296 ? -5.026 6.562 21.399 1.00 92.56 296 GLY A CA 1
ATOM 2273 C C . GLY A 1 296 ? -3.794 7.475 21.500 1.00 92.56 296 GLY A C 1
ATOM 2274 O O . GLY A 1 296 ? -3.780 8.461 22.244 1.00 92.56 296 GLY A O 1
ATOM 2275 N N . TRP A 1 297 ? -2.744 7.160 20.728 1.00 92.12 297 TRP A N 1
ATOM 2276 C CA . TRP A 1 297 ? -1.455 7.886 20.698 1.00 92.12 297 TRP A CA 1
ATOM 2277 C C . TRP A 1 297 ? -0.875 8.100 22.096 1.00 92.12 297 TRP A C 1
ATOM 2279 O O . TRP A 1 297 ? -0.709 9.234 22.551 1.00 92.12 297 TRP A O 1
ATOM 2289 N N . ALA A 1 298 ? -0.607 6.996 22.792 1.00 88.44 298 ALA A N 1
ATOM 2290 C CA . ALA A 1 298 ? -0.171 7.012 24.187 1.00 88.44 298 ALA A CA 1
ATOM 2291 C C . ALA A 1 298 ? -1.157 7.758 25.111 1.00 88.44 298 ALA A C 1
ATOM 2293 O O . ALA A 1 298 ? -0.740 8.488 26.009 1.00 88.44 298 ALA A O 1
ATOM 2294 N N . ASN A 1 299 ? -2.466 7.558 24.894 1.00 94.31 299 ASN A N 1
ATOM 2295 C CA . ASN A 1 299 ? -3.542 8.172 25.678 1.00 94.31 299 ASN A CA 1
ATOM 2296 C C . ASN A 1 299 ? -3.567 9.706 25.601 1.00 94.31 299 ASN A C 1
ATOM 2298 O O . ASN A 1 299 ? -3.965 10.368 26.550 1.00 94.31 299 ASN A O 1
ATOM 2302 N N . SER A 1 300 ? -3.134 10.290 24.483 1.00 93.06 300 SER A N 1
ATOM 2303 C CA . SER A 1 300 ? -3.147 11.747 24.289 1.00 93.06 300 SER A CA 1
ATOM 2304 C C . SER A 1 300 ? -4.398 12.260 23.574 1.00 93.06 300 SER A C 1
ATOM 2306 O O . SER A 1 300 ? -4.679 13.458 23.630 1.00 93.06 300 SER A O 1
ATOM 2308 N N . ARG A 1 301 ? -5.155 11.387 22.899 1.00 95.31 301 ARG A N 1
ATOM 2309 C CA . ARG A 1 301 ? -6.382 11.762 22.181 1.00 95.31 301 ARG A CA 1
ATOM 2310 C C . ARG A 1 301 ? -7.308 10.579 21.943 1.00 95.31 301 ARG A C 1
ATOM 2312 O O . ARG A 1 301 ? -6.873 9.438 21.963 1.00 95.31 301 ARG A O 1
ATOM 2319 N N . SER A 1 302 ? -8.568 10.863 21.657 1.00 97.56 302 SER A N 1
ATOM 2320 C CA . SER A 1 302 ? -9.581 9.888 21.240 1.00 97.56 302 SER A CA 1
ATOM 2321 C C . SER A 1 302 ? -10.210 10.351 19.935 1.00 97.56 302 SER A C 1
ATOM 2323 O O . SER A 1 302 ? -10.244 11.559 19.698 1.00 97.56 302 SER A O 1
ATOM 2325 N N . ILE A 1 303 ? -10.652 9.430 19.077 1.00 98.19 303 ILE A N 1
ATOM 2326 C CA . ILE A 1 303 ? -11.237 9.765 17.774 1.00 98.19 303 ILE A CA 1
ATOM 2327 C C . ILE A 1 303 ? -12.440 8.887 17.417 1.00 98.19 303 ILE A C 1
ATOM 2329 O O . ILE A 1 303 ? -12.538 7.753 17.878 1.00 98.19 303 ILE A O 1
ATOM 2333 N N . ILE A 1 304 ? -13.300 9.403 16.539 1.00 97.81 304 ILE A N 1
ATOM 2334 C CA . ILE A 1 304 ? -14.280 8.631 15.755 1.00 97.81 304 ILE A CA 1
ATOM 2335 C C . ILE A 1 304 ? -13.834 8.668 14.291 1.00 97.81 304 ILE A C 1
ATOM 2337 O O . ILE A 1 304 ? -13.370 9.714 13.832 1.00 97.81 304 ILE A O 1
ATOM 2341 N N . ARG A 1 305 ? -13.973 7.563 13.556 1.00 95.56 305 ARG A N 1
ATOM 2342 C CA . ARG A 1 305 ? -13.740 7.467 12.105 1.00 95.56 305 ARG A CA 1
ATOM 2343 C C . ARG A 1 305 ? -14.664 6.436 11.450 1.00 95.56 305 ARG A C 1
ATOM 2345 O O . ARG A 1 305 ? -15.237 5.609 12.145 1.00 95.56 305 ARG A O 1
ATOM 2352 N N . ASP A 1 306 ? -14.791 6.485 10.130 1.00 91.88 306 ASP A N 1
ATOM 2353 C CA . ASP A 1 306 ? -15.716 5.684 9.300 1.00 91.88 306 ASP A CA 1
ATOM 2354 C C . ASP A 1 306 ? -15.067 4.466 8.615 1.00 91.88 306 ASP A C 1
ATOM 2356 O O . ASP A 1 306 ? -15.635 3.843 7.715 1.00 91.88 306 ASP A O 1
ATOM 2360 N N . SER A 1 307 ? -13.837 4.138 9.003 1.00 88.44 307 SER A N 1
ATOM 2361 C CA . SER A 1 307 ? -13.092 3.013 8.450 1.00 88.44 307 SER A CA 1
ATOM 2362 C C . SER A 1 307 ? -11.929 2.620 9.352 1.00 88.44 307 SER A C 1
ATOM 2364 O O . SER A 1 307 ? -11.338 3.469 10.035 1.00 88.44 307 SER A O 1
ATOM 2366 N N . LYS A 1 308 ? -11.545 1.337 9.296 1.00 87.25 308 LYS A N 1
ATOM 2367 C CA . LYS A 1 308 ? -10.321 0.853 9.937 1.00 87.25 308 LYS A CA 1
ATOM 2368 C C . LYS A 1 308 ? -9.118 1.619 9.392 1.00 87.25 308 LYS A C 1
ATOM 2370 O O . LYS A 1 308 ? -8.936 1.734 8.183 1.00 87.25 308 LYS A O 1
ATOM 2375 N N . GLU A 1 309 ? -8.304 2.179 10.281 1.00 84.69 309 GLU A N 1
ATOM 2376 C CA . GLU A 1 309 ? -7.169 3.052 9.922 1.00 84.69 309 GLU A CA 1
ATOM 2377 C C . GLU A 1 309 ? -7.524 4.334 9.138 1.00 84.69 309 GLU A C 1
ATOM 2379 O O . GLU A 1 309 ? -6.638 4.999 8.583 1.00 84.69 309 GLU A O 1
ATOM 2384 N N . GLY A 1 310 ? -8.804 4.712 9.134 1.00 83.25 310 GLY A N 1
ATOM 2385 C CA . GLY A 1 310 ? -9.310 5.931 8.519 1.00 83.25 310 GLY A CA 1
ATOM 2386 C C . GLY A 1 310 ? -8.874 7.220 9.219 1.00 83.25 310 GLY A C 1
ATOM 2387 O O . GLY A 1 310 ? -8.181 7.227 10.248 1.00 83.25 310 GLY A O 1
ATOM 2388 N N . LEU A 1 311 ? -9.311 8.339 8.644 1.00 81.25 311 LEU A N 1
ATOM 2389 C CA . LEU A 1 311 ? -9.091 9.680 9.180 1.00 81.25 311 LEU A CA 1
ATOM 2390 C C . LEU A 1 311 ? -10.052 9.990 10.334 1.00 81.25 311 LEU A C 1
ATOM 2392 O O . LEU A 1 311 ? -11.208 9.590 10.272 1.00 81.25 311 LEU A O 1
ATOM 2396 N N . PRO A 1 312 ? -9.628 10.768 11.346 1.00 87.38 312 PRO A N 1
ATOM 2397 C CA . PRO A 1 312 ? -10.532 11.215 12.394 1.00 87.38 312 PRO A CA 1
ATOM 2398 C C . PRO A 1 312 ? -11.598 12.172 11.839 1.00 87.38 312 PRO A C 1
ATOM 2400 O O . PRO A 1 312 ? -11.298 13.148 11.134 1.00 87.38 312 PRO A O 1
ATOM 2403 N N . LEU A 1 313 ? -12.841 11.882 12.204 1.00 93.44 313 LEU A N 1
ATOM 2404 C CA . LEU A 1 313 ? -14.051 12.646 11.909 1.00 93.44 313 LEU A CA 1
ATOM 2405 C C . LEU A 1 313 ? -14.505 13.461 13.126 1.00 93.44 313 LEU A C 1
ATOM 2407 O O . LEU A 1 313 ? -14.942 14.594 12.968 1.00 93.44 313 LEU A O 1
ATOM 2411 N N . ALA A 1 314 ? -14.288 12.933 14.332 1.00 95.06 314 ALA A N 1
ATOM 2412 C CA . ALA A 1 314 ? -14.364 13.668 15.593 1.00 95.06 314 ALA A CA 1
ATOM 2413 C C . ALA A 1 314 ? -13.139 13.365 16.458 1.00 95.06 314 ALA A C 1
ATOM 2415 O O . ALA A 1 314 ? -12.501 12.321 16.288 1.00 95.06 314 ALA A O 1
ATOM 2416 N N . MET A 1 315 ? -12.791 14.280 17.367 1.00 95.94 315 MET A N 1
ATOM 2417 C CA . MET A 1 315 ? -11.610 14.148 18.217 1.00 95.94 315 MET A CA 1
ATOM 2418 C C . MET A 1 315 ? -11.826 14.761 19.600 1.00 95.94 315 MET A C 1
ATOM 2420 O O . MET A 1 315 ? -12.362 15.856 19.727 1.00 95.94 315 MET A O 1
ATOM 2424 N N . HIS A 1 316 ? -11.321 14.071 20.617 1.00 96.31 316 HIS A N 1
ATOM 2425 C CA . HIS A 1 316 ? -11.160 14.574 21.977 1.00 96.31 316 HIS A CA 1
ATOM 2426 C C . HIS A 1 316 ? -9.674 14.592 22.342 1.00 96.31 316 HIS A C 1
ATOM 2428 O O . HIS A 1 316 ? -8.962 13.619 22.082 1.00 96.31 316 HIS A O 1
ATOM 2434 N N . HIS A 1 317 ? -9.200 15.668 22.967 1.00 94.19 317 HIS A N 1
ATOM 2435 C CA . HIS A 1 317 ? -7.808 15.805 23.394 1.00 94.19 317 HIS A CA 1
ATOM 2436 C C . HIS A 1 317 ? -7.645 15.523 24.886 1.00 94.19 317 HIS A C 1
ATOM 2438 O O . HIS A 1 317 ? -8.455 15.942 25.705 1.00 94.19 317 HIS A O 1
ATOM 2444 N N . GLY A 1 318 ? -6.543 14.868 25.238 1.00 91.62 318 GLY A N 1
ATOM 2445 C CA . GLY A 1 318 ? -6.175 14.573 26.614 1.00 91.62 318 GLY A CA 1
ATOM 2446 C C . GLY A 1 318 ? -6.452 13.126 27.037 1.00 91.62 318 GLY A C 1
ATOM 2447 O O . GLY A 1 318 ? -7.153 12.378 26.346 1.00 91.62 318 GLY A O 1
ATOM 2448 N N . PRO A 1 319 ? -5.869 12.719 28.177 1.00 94.19 319 PRO A N 1
ATOM 2449 C CA . PRO A 1 319 ? -5.950 11.354 28.670 1.00 94.19 319 PRO A CA 1
ATOM 2450 C C . PRO A 1 319 ? -7.304 11.046 29.294 1.00 94.19 319 PRO A C 1
ATOM 2452 O O . PRO A 1 319 ? -7.732 11.713 30.235 1.00 94.19 319 PRO A O 1
ATOM 2455 N N . ILE A 1 320 ? -7.935 9.969 28.823 1.00 95.56 320 ILE A N 1
ATOM 2456 C CA . ILE A 1 320 ? -9.229 9.501 29.348 1.00 95.56 320 ILE A CA 1
ATOM 2457 C C . ILE A 1 320 ? -9.149 8.094 29.946 1.00 95.56 320 ILE A C 1
ATOM 2459 O O . ILE A 1 320 ? -9.893 7.778 30.880 1.00 95.56 320 ILE A O 1
ATOM 2463 N N . LEU A 1 321 ? -8.189 7.286 29.486 1.00 95.56 321 LEU A N 1
ATOM 2464 C CA . LEU A 1 321 ? -7.915 5.947 30.005 1.00 95.56 321 LEU A CA 1
ATOM 2465 C C . LEU A 1 321 ? -6.958 5.968 31.201 1.00 95.56 321 LEU A C 1
ATOM 2467 O O . LEU A 1 321 ? -6.202 6.923 31.413 1.00 95.56 321 LEU A O 1
ATOM 2471 N N . LYS A 1 322 ? -6.973 4.883 31.981 1.00 92.75 322 LYS A N 1
ATOM 2472 C CA . LYS A 1 322 ? -6.064 4.642 33.106 1.00 92.75 322 LYS A CA 1
ATOM 2473 C C . LYS A 1 322 ? -5.655 3.167 33.131 1.00 92.75 322 LYS A C 1
ATOM 2475 O O . LYS A 1 322 ? -6.503 2.284 33.114 1.00 92.75 322 LYS A O 1
ATOM 2480 N N . GLN A 1 323 ? -4.351 2.908 33.257 1.00 89.25 323 GLN A N 1
ATOM 2481 C CA . GLN A 1 323 ? -3.785 1.554 33.167 1.00 89.25 323 GLN A CA 1
ATOM 2482 C C . GLN A 1 323 ? -4.326 0.581 34.224 1.00 89.25 323 GLN A C 1
ATOM 2484 O O . GLN A 1 323 ? -4.534 -0.588 33.924 1.00 89.25 323 GLN A O 1
ATOM 2489 N N . ASN A 1 324 ? -4.566 1.060 35.447 1.00 88.06 324 ASN A N 1
ATOM 2490 C CA . ASN A 1 324 ? -4.924 0.210 36.587 1.00 88.06 324 ASN A CA 1
ATOM 2491 C C . ASN A 1 324 ? -6.354 0.445 37.098 1.00 88.06 324 ASN A C 1
ATOM 2493 O O . ASN A 1 324 ? -6.731 -0.120 38.118 1.00 88.06 324 ASN A O 1
ATOM 2497 N N . VAL A 1 325 ? -7.146 1.277 36.414 1.00 92.88 325 VAL A N 1
ATOM 2498 C CA . VAL A 1 325 ? -8.488 1.674 36.862 1.00 92.88 325 VAL A CA 1
ATOM 2499 C C . VAL A 1 325 ? -9.462 1.545 35.701 1.00 92.88 325 VAL A C 1
ATOM 2501 O O . VAL A 1 325 ? -9.201 2.074 34.623 1.00 92.88 325 VAL A O 1
ATOM 2504 N N . TYR A 1 326 ? -10.582 0.859 35.930 1.00 92.81 326 TYR A N 1
ATOM 2505 C CA . TYR A 1 326 ? -11.665 0.791 34.956 1.00 92.81 326 TYR A CA 1
ATOM 2506 C C . TYR A 1 326 ? -12.253 2.177 34.699 1.00 92.81 326 TYR A C 1
ATOM 2508 O O . TYR A 1 326 ? -12.487 2.958 35.624 1.00 92.81 326 TYR A O 1
ATOM 2516 N N . ARG A 1 327 ? -12.494 2.477 33.427 1.00 95.50 327 ARG A N 1
ATOM 2517 C CA . ARG A 1 327 ? -13.200 3.676 32.983 1.00 95.50 327 ARG A CA 1
ATOM 2518 C C . ARG A 1 327 ? -14.427 3.246 32.200 1.00 95.50 327 ARG A C 1
ATOM 2520 O O . ARG A 1 327 ? -14.318 2.396 31.318 1.00 95.50 327 ARG A O 1
ATOM 2527 N N . THR A 1 328 ? -15.566 3.818 32.561 1.00 94.50 328 THR A N 1
ATOM 2528 C CA . THR A 1 328 ? -16.855 3.551 31.926 1.00 94.50 328 THR A CA 1
ATOM 2529 C C . THR A 1 328 ? -17.039 4.467 30.729 1.00 94.50 328 THR A C 1
ATOM 2531 O O . THR A 1 328 ? -16.731 5.659 30.809 1.00 94.50 328 THR A O 1
ATOM 2534 N N . PHE A 1 329 ? -17.558 3.908 29.642 1.00 95.94 329 PHE A N 1
ATOM 2535 C CA . PHE A 1 329 ? -17.949 4.642 28.449 1.00 95.94 329 PHE A CA 1
ATOM 2536 C C . PHE A 1 329 ? -19.286 4.124 27.933 1.00 95.94 329 PHE A C 1
ATOM 2538 O O . PHE A 1 329 ? -19.586 2.934 28.048 1.00 95.94 329 PHE A O 1
ATOM 2545 N N . ASN A 1 330 ? -20.055 5.023 27.327 1.00 94.50 330 ASN A N 1
ATOM 2546 C CA . ASN A 1 330 ? -21.250 4.693 26.565 1.00 94.50 330 ASN A CA 1
ATOM 2547 C C . ASN A 1 330 ? -21.068 5.173 25.122 1.00 94.50 330 ASN A C 1
ATOM 2549 O O . ASN A 1 330 ? -20.659 6.312 24.890 1.00 94.50 330 ASN A O 1
ATOM 2553 N N . ILE A 1 331 ? -21.348 4.300 24.160 1.00 95.44 331 ILE A N 1
ATOM 2554 C CA . ILE A 1 331 ? -21.343 4.621 22.733 1.00 95.44 331 ILE A CA 1
ATOM 2555 C C . ILE A 1 331 ? -22.755 4.389 22.215 1.00 95.44 331 ILE A C 1
ATOM 2557 O O . ILE A 1 331 ? -23.292 3.301 22.391 1.00 95.44 331 ILE A O 1
ATOM 2561 N N . SER A 1 332 ? -23.336 5.392 21.565 1.00 93.31 332 SER A N 1
ATOM 2562 C CA . SER A 1 332 ? -24.635 5.302 20.886 1.00 93.31 332 SER A CA 1
ATOM 2563 C C . SER A 1 332 ? -24.500 5.661 19.409 1.00 93.31 332 SER A C 1
ATOM 2565 O O . SER A 1 332 ? -23.585 6.408 19.073 1.00 93.31 332 SER A O 1
ATOM 2567 N N . TRP A 1 333 ? -25.355 5.118 18.536 1.00 92.12 333 TRP A N 1
ATOM 2568 C CA . TRP A 1 333 ? -25.219 5.222 17.067 1.00 92.12 333 TRP A CA 1
ATOM 2569 C C . TRP A 1 333 ? -26.542 5.394 16.308 1.00 92.12 333 TRP A C 1
ATOM 2571 O O . TRP A 1 333 ? -26.637 5.082 15.120 1.00 92.12 333 TRP A O 1
ATOM 2581 N N . SER A 1 334 ? -27.583 5.882 16.976 1.00 88.19 334 SER A N 1
ATOM 2582 C CA . SER A 1 334 ? -28.912 5.943 16.371 1.00 88.19 334 SER A CA 1
ATOM 2583 C C . SER A 1 334 ? -28.952 6.840 15.132 1.00 88.19 334 SER A C 1
ATOM 2585 O O . SER A 1 334 ? -28.476 7.971 15.171 1.00 88.19 334 SER A O 1
ATOM 2587 N N . HIS A 1 335 ? -29.539 6.349 14.036 1.00 85.19 335 HIS A N 1
ATOM 2588 C CA . HIS A 1 335 ? -29.729 7.099 12.783 1.00 85.19 335 HIS A CA 1
ATOM 2589 C C . HIS A 1 335 ? -28.422 7.686 12.206 1.00 85.19 335 HIS A C 1
ATOM 2591 O O . HIS A 1 335 ? -28.404 8.807 11.703 1.00 85.19 335 HIS A O 1
ATOM 2597 N N . GLY A 1 336 ? -27.308 6.951 12.318 1.00 88.50 336 GLY A N 1
ATOM 2598 C CA . GLY A 1 336 ? -25.992 7.408 11.848 1.00 88.50 336 GLY A CA 1
ATOM 2599 C C . GLY A 1 336 ? -25.340 8.461 12.744 1.00 88.50 336 GLY A C 1
ATOM 2600 O O . GLY A 1 336 ? -24.280 8.981 12.409 1.00 88.50 336 GLY A O 1
ATOM 2601 N N . HIS A 1 337 ? -25.943 8.783 13.889 1.00 94.44 337 HIS A N 1
ATOM 2602 C CA . HIS A 1 337 ? -25.416 9.735 14.851 1.00 94.44 337 HIS A CA 1
ATOM 2603 C C . HIS A 1 337 ? -24.647 9.001 15.963 1.00 94.44 337 HIS A C 1
ATOM 2605 O O . HIS A 1 337 ? -25.235 8.467 16.908 1.00 94.44 337 HIS A O 1
ATOM 2611 N N . ILE A 1 338 ? -23.316 9.007 15.867 1.00 96.94 338 ILE A N 1
ATOM 2612 C CA . ILE A 1 338 ? -22.403 8.368 16.813 1.00 96.94 338 ILE A CA 1
ATOM 2613 C C . ILE A 1 338 ? -22.074 9.347 17.941 1.00 96.94 338 ILE A C 1
ATOM 2615 O O . ILE A 1 338 ? -21.495 10.405 17.702 1.00 96.94 338 ILE A O 1
ATOM 2619 N N . ARG A 1 339 ? -22.370 8.972 19.186 1.00 97.44 339 ARG A N 1
ATOM 2620 C CA . ARG A 1 339 ? -22.027 9.749 20.385 1.00 97.44 339 ARG A CA 1
ATOM 2621 C C . ARG A 1 339 ? -21.301 8.882 21.396 1.00 97.44 339 ARG A C 1
ATOM 2623 O O . ARG A 1 339 ? -21.784 7.809 21.749 1.00 97.44 339 ARG A O 1
ATOM 2630 N N . VAL A 1 340 ? -20.180 9.390 21.894 1.00 97.81 340 VAL A N 1
ATOM 2631 C CA . VAL A 1 340 ? -19.360 8.764 22.930 1.00 97.81 340 VAL A CA 1
ATOM 2632 C C . VAL A 1 340 ? -19.433 9.611 24.191 1.00 97.81 340 VAL A C 1
ATOM 2634 O O . VAL A 1 340 ? -19.081 10.794 24.175 1.00 97.81 340 VAL A O 1
ATOM 2637 N N . LYS A 1 341 ? -19.865 8.992 25.284 1.00 96.75 341 LYS A N 1
ATOM 2638 C CA . LYS A 1 341 ? -19.915 9.580 26.620 1.00 96.75 341 LYS A CA 1
ATOM 2639 C C . LYS A 1 341 ? -18.960 8.868 27.564 1.00 96.75 341 LYS A C 1
ATOM 2641 O O . LYS A 1 341 ? -18.708 7.671 27.408 1.00 96.75 341 LYS A O 1
ATOM 2646 N N . ASP A 1 342 ? -18.452 9.595 28.549 1.00 94.56 342 ASP A N 1
ATOM 2647 C CA . ASP A 1 342 ? -17.728 9.003 29.672 1.00 94.56 342 ASP A CA 1
ATOM 2648 C C . ASP A 1 342 ? -18.673 8.602 30.822 1.00 94.56 342 ASP A C 1
ATOM 2650 O O . ASP A 1 342 ? -19.880 8.835 30.774 1.00 94.56 342 ASP A O 1
ATOM 2654 N N . GLY A 1 343 ? -18.122 7.997 31.877 1.00 88.94 343 GLY A N 1
ATOM 2655 C CA . GLY A 1 343 ? -18.889 7.569 33.052 1.00 88.94 343 GLY A CA 1
ATOM 2656 C C . GLY A 1 343 ? -19.539 8.695 33.869 1.00 88.94 343 GLY A C 1
ATOM 2657 O O . GLY A 1 343 ? -20.249 8.395 34.822 1.00 88.94 343 GLY A O 1
ATOM 2658 N N . SER A 1 344 ? -19.298 9.968 33.536 1.00 91.50 344 SER A N 1
ATOM 2659 C CA . SER A 1 344 ? -20.014 11.116 34.109 1.00 91.50 344 SER A CA 1
ATOM 2660 C C . SER A 1 344 ? -21.204 11.567 33.256 1.00 91.50 344 SER A C 1
ATOM 2662 O O . SER A 1 344 ? -21.811 12.593 33.553 1.00 91.50 344 SER A O 1
ATOM 2664 N N . GLU A 1 345 ? -21.531 10.811 32.200 1.00 90.56 345 GLU A N 1
ATOM 2665 C CA . GLU A 1 345 ? -22.518 11.136 31.162 1.00 90.56 345 GLU A CA 1
ATOM 2666 C C . GLU A 1 345 ? -22.141 12.326 30.264 1.00 90.56 345 GLU A C 1
ATOM 2668 O O . GLU A 1 345 ? -22.933 12.739 29.410 1.00 90.56 345 GLU A O 1
ATOM 2673 N N . ALA A 1 346 ? -20.920 12.855 30.394 1.00 93.75 346 ALA A N 1
ATOM 2674 C CA . ALA A 1 346 ? -20.428 13.931 29.549 1.00 93.75 346 ALA A CA 1
ATOM 2675 C C . ALA A 1 346 ? -20.084 13.404 28.149 1.00 93.75 346 ALA A C 1
ATOM 2677 O O . ALA A 1 346 ? -19.324 12.445 27.998 1.00 93.75 346 ALA A O 1
ATOM 2678 N N . THR A 1 347 ? -20.614 14.053 27.109 1.00 96.94 347 THR A N 1
ATOM 2679 C CA . THR A 1 347 ? -20.241 13.766 25.718 1.00 96.94 347 THR A CA 1
ATOM 2680 C C . THR A 1 347 ? -18.798 14.197 25.475 1.00 96.94 347 THR A C 1
ATOM 2682 O O . THR A 1 347 ? -18.480 15.381 25.568 1.00 96.94 347 THR A O 1
ATOM 2685 N N . ILE A 1 348 ? -17.935 13.245 25.122 1.00 96.88 348 ILE A N 1
ATOM 2686 C CA . ILE A 1 348 ? -16.525 13.509 24.806 1.00 96.88 348 ILE A CA 1
ATOM 2687 C C . ILE A 1 348 ? -16.274 13.590 23.301 1.00 96.88 348 ILE A C 1
ATOM 2689 O O . ILE A 1 348 ? -15.376 14.306 22.869 1.00 96.88 348 ILE A O 1
ATOM 2693 N N . MET A 1 349 ? -17.050 12.862 22.495 1.00 97.75 349 MET A N 1
ATOM 2694 C CA . MET A 1 349 ? -16.959 12.873 21.034 1.00 97.75 349 MET A CA 1
ATOM 2695 C C . MET A 1 349 ? -18.334 12.623 20.424 1.00 97.75 349 MET A C 1
ATOM 2697 O O . MET A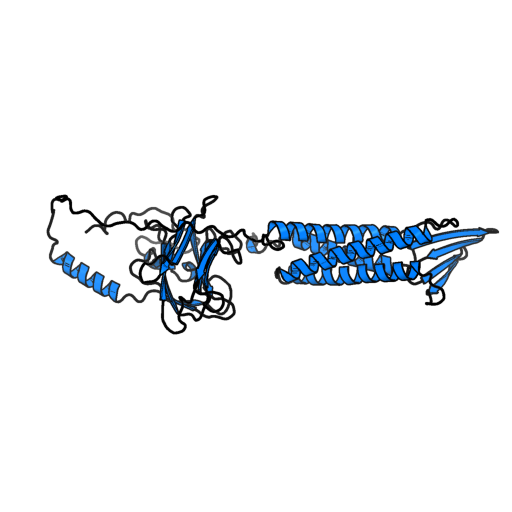 1 349 ? -19.113 11.827 20.948 1.00 97.75 349 MET A O 1
ATOM 2701 N N . GLU A 1 350 ? -18.609 13.262 19.295 1.00 97.31 350 GLU A N 1
ATOM 2702 C CA . GLU A 1 350 ? -19.863 13.120 18.563 1.00 97.31 350 GLU A CA 1
ATOM 2703 C C . GLU A 1 350 ? -19.612 13.349 17.071 1.00 97.31 350 GLU A C 1
ATOM 2705 O O . GLU A 1 350 ? -18.818 14.214 16.699 1.00 97.31 350 GLU A O 1
ATOM 2710 N N . TRP A 1 351 ? -20.247 12.549 16.221 1.00 97.44 351 TRP A N 1
ATOM 2711 C CA . TRP A 1 351 ? -20.173 12.666 14.768 1.00 97.44 351 TRP A CA 1
ATOM 2712 C C . TRP A 1 351 ? -21.433 12.077 14.125 1.00 97.44 351 TRP A C 1
ATOM 2714 O O . TRP A 1 351 ? -22.053 11.177 14.683 1.00 97.44 351 TRP A O 1
ATOM 2724 N N . THR A 1 352 ? -21.825 12.572 12.953 1.00 95.88 352 THR A N 1
ATOM 2725 C CA . THR A 1 352 ? -23.006 12.088 12.226 1.00 95.88 352 THR A CA 1
ATOM 2726 C C . THR A 1 352 ? -22.651 11.737 10.791 1.00 95.88 352 THR A C 1
ATOM 2728 O O . THR A 1 352 ? -22.121 12.578 10.062 1.00 95.88 352 THR A O 1
ATOM 2731 N N . ASP A 1 353 ? -22.988 10.517 10.379 1.00 90.94 353 ASP A N 1
ATOM 2732 C CA . ASP A 1 353 ? -22.988 10.106 8.979 1.00 90.94 353 ASP A CA 1
ATOM 2733 C C . ASP A 1 353 ? -24.261 10.612 8.301 1.00 90.94 353 ASP A C 1
ATOM 2735 O O . ASP A 1 353 ? -25.364 10.149 8.580 1.00 90.94 353 ASP A O 1
ATOM 2739 N N . THR A 1 354 ? -24.119 11.590 7.413 1.00 89.81 354 THR A N 1
ATOM 2740 C CA . THR A 1 354 ? -25.243 12.172 6.668 1.00 89.81 354 THR A CA 1
ATOM 2741 C C . THR A 1 354 ? -25.448 11.533 5.298 1.00 89.81 354 THR A C 1
ATOM 2743 O O . THR A 1 354 ? -26.361 11.930 4.575 1.00 89.81 354 THR A O 1
ATOM 2746 N N . THR A 1 355 ? -24.597 10.580 4.911 1.00 84.81 355 THR A N 1
ATOM 2747 C CA . THR A 1 355 ? -24.548 10.051 3.543 1.00 84.81 355 THR A CA 1
ATOM 2748 C C . THR A 1 355 ? -25.110 8.646 3.438 1.00 84.81 355 THR A C 1
ATOM 2750 O O . THR A 1 355 ? -26.010 8.417 2.633 1.00 84.81 355 THR A O 1
ATOM 2753 N N . ASN A 1 356 ? -24.593 7.710 4.233 1.00 85.31 356 ASN A N 1
ATOM 2754 C CA . ASN A 1 356 ? -25.015 6.316 4.196 1.00 85.31 356 ASN A CA 1
ATOM 2755 C C . ASN A 1 356 ? -24.832 5.655 5.574 1.00 85.31 356 ASN A C 1
ATOM 2757 O O . ASN A 1 356 ? -23.891 4.876 5.748 1.00 85.31 356 ASN A O 1
ATOM 2761 N N . PRO A 1 357 ? -25.714 5.966 6.548 1.00 88.56 357 PRO A N 1
ATOM 2762 C CA . PRO A 1 357 ? -25.667 5.390 7.885 1.00 88.56 357 PRO A CA 1
ATOM 2763 C C . PRO A 1 357 ? -25.575 3.862 7.876 1.00 88.56 357 PRO A C 1
ATOM 2765 O O . PRO A 1 357 ? -26.387 3.187 7.243 1.00 88.56 357 PRO A O 1
ATOM 2768 N N . LEU A 1 358 ? -24.611 3.312 8.613 1.00 86.88 358 LEU A N 1
ATOM 2769 C CA . LEU A 1 358 ? -24.462 1.868 8.754 1.00 86.88 358 LEU A CA 1
ATOM 2770 C C . LEU A 1 358 ? -25.553 1.294 9.660 1.00 86.88 358 LEU A C 1
ATOM 2772 O O . LEU A 1 358 ? -25.778 1.773 10.772 1.00 86.88 358 LEU A O 1
ATOM 2776 N N . GLU A 1 359 ? -26.176 0.208 9.209 1.00 86.62 359 GLU A N 1
ATOM 2777 C CA . GLU A 1 359 ? -26.992 -0.649 10.066 1.00 86.62 359 GLU A CA 1
ATOM 2778 C C . GLU A 1 359 ? -26.054 -1.491 10.941 1.00 86.62 359 GLU A C 1
ATOM 2780 O O . GLU A 1 359 ? -25.412 -2.421 10.454 1.00 86.62 359 GLU A O 1
ATOM 2785 N N . ILE A 1 360 ? -25.923 -1.141 12.221 1.00 87.38 360 ILE A N 1
ATOM 2786 C CA . ILE A 1 360 ? -24.985 -1.807 13.131 1.00 87.38 360 ILE A CA 1
ATOM 2787 C C . ILE A 1 360 ? -25.560 -3.147 13.583 1.00 87.38 360 ILE A C 1
ATOM 2789 O O . ILE A 1 360 ? -26.577 -3.196 14.269 1.00 87.38 360 ILE A O 1
ATOM 2793 N N . ARG A 1 361 ? -24.871 -4.231 13.227 1.00 83.69 361 ARG A N 1
ATOM 2794 C CA . ARG A 1 361 ? -25.246 -5.610 13.577 1.00 83.69 361 ARG A CA 1
ATOM 2795 C C . ARG A 1 361 ? -24.227 -6.286 14.482 1.00 83.69 361 ARG A C 1
ATOM 2797 O O . ARG A 1 361 ? -24.581 -7.180 15.240 1.00 83.69 361 ARG A O 1
ATOM 2804 N N . ASN A 1 362 ? -22.971 -5.850 14.416 1.00 84.81 362 ASN A N 1
ATOM 2805 C CA . ASN A 1 362 ? -21.879 -6.410 15.197 1.00 84.81 362 ASN A CA 1
ATOM 2806 C C . ASN A 1 362 ? -21.102 -5.296 15.897 1.00 84.81 362 ASN A C 1
ATOM 2808 O O . ASN A 1 362 ? -20.957 -4.187 15.377 1.00 84.81 362 ASN A O 1
ATOM 2812 N N . ILE A 1 363 ? -20.568 -5.621 17.073 1.00 91.75 363 ILE A N 1
ATOM 2813 C CA . ILE A 1 363 ? -19.594 -4.786 17.770 1.00 91.75 363 ILE A CA 1
ATOM 2814 C C . ILE A 1 363 ? -18.320 -5.593 17.964 1.00 91.75 363 ILE A C 1
ATOM 2816 O O . ILE A 1 363 ? -18.352 -6.708 18.489 1.00 91.75 363 ILE A O 1
ATOM 2820 N N . GLY A 1 364 ? -17.205 -5.000 17.553 1.00 92.88 364 GLY A N 1
ATOM 2821 C CA . GLY A 1 364 ? -15.864 -5.503 17.801 1.00 92.88 364 GLY A CA 1
ATOM 2822 C C . GLY A 1 364 ? -15.150 -4.668 18.857 1.00 92.88 364 GLY A C 1
ATOM 2823 O O . GLY A 1 364 ? -15.265 -3.442 18.869 1.00 92.88 364 GLY A O 1
ATOM 2824 N N . ILE A 1 365 ? -14.355 -5.316 19.704 1.00 95.62 365 ILE A N 1
ATOM 2825 C CA . ILE A 1 365 ? -13.416 -4.647 20.613 1.00 95.62 365 ILE A CA 1
ATOM 2826 C C . ILE A 1 365 ? -11.981 -5.067 20.304 1.00 95.62 365 ILE A C 1
ATOM 2828 O O . ILE A 1 365 ? -11.719 -6.206 19.928 1.00 95.62 365 ILE A O 1
ATOM 2832 N N . SER A 1 366 ? -11.039 -4.140 20.445 1.00 95.19 366 SER A N 1
ATOM 2833 C CA . SER A 1 366 ? -9.613 -4.401 20.234 1.00 95.19 366 SER A CA 1
ATOM 2834 C C . SER A 1 366 ? -8.769 -3.453 21.074 1.00 95.19 366 SER A C 1
ATOM 2836 O O . SER A 1 366 ? -9.226 -2.406 21.536 1.00 95.19 366 SER A O 1
ATOM 2838 N N . THR A 1 367 ? -7.496 -3.793 21.215 1.00 89.56 367 THR A N 1
ATOM 2839 C CA . THR A 1 367 ? -6.442 -2.851 21.603 1.00 89.56 367 THR A CA 1
ATOM 2840 C C . THR A 1 367 ? -5.428 -2.684 20.465 1.00 89.56 367 THR A C 1
ATOM 2842 O O . THR A 1 367 ? -5.606 -3.264 19.397 1.00 89.56 367 THR A O 1
ATOM 2845 N N . TRP A 1 368 ? -4.404 -1.841 20.626 1.00 83.81 368 TRP A N 1
ATOM 2846 C CA . TRP A 1 368 ? -3.308 -1.713 19.648 1.00 83.81 368 TRP A CA 1
ATOM 2847 C C . TRP A 1 368 ? -2.168 -2.713 19.920 1.00 83.81 368 TRP A C 1
ATOM 2849 O O . TRP A 1 368 ? -2.107 -3.322 20.987 1.00 83.81 368 TRP A O 1
ATOM 2859 N N . TRP A 1 369 ? -1.190 -2.831 19.011 1.00 73.00 369 TRP A N 1
ATOM 2860 C CA . TRP A 1 369 ? -0.035 -3.749 19.128 1.00 73.00 369 TRP A CA 1
ATOM 2861 C C . TRP A 1 369 ? 0.827 -3.579 20.391 1.00 73.00 369 TRP A C 1
ATOM 2863 O O . TRP A 1 369 ? 1.680 -4.412 20.689 1.00 73.00 369 TRP A O 1
ATOM 2873 N N . SER A 1 370 ? 0.660 -2.486 21.133 1.00 74.62 370 SER A N 1
ATOM 2874 C CA . SER A 1 370 ? 1.443 -2.179 22.332 1.00 74.62 370 SER A CA 1
ATOM 2875 C C . SER A 1 370 ? 0.628 -2.188 23.628 1.00 74.62 370 SER A C 1
ATOM 2877 O O . SER A 1 370 ? 1.221 -2.005 24.695 1.00 74.62 370 SER A O 1
ATOM 2879 N N . SER A 1 371 ? -0.686 -2.436 23.570 1.00 76.88 371 SER A N 1
ATOM 2880 C CA . SER A 1 371 ? -1.574 -2.392 24.735 1.00 76.88 371 SER A CA 1
ATOM 2881 C C . SER A 1 371 ? -2.424 -3.656 24.851 1.00 76.88 371 SER A C 1
ATOM 2883 O O . SER A 1 371 ? -2.796 -4.259 23.851 1.00 76.88 371 SER A O 1
ATOM 2885 N N . THR A 1 372 ? -2.714 -4.059 26.083 1.00 85.56 372 THR A N 1
ATOM 2886 C CA . THR A 1 372 ? -3.748 -5.050 26.405 1.00 85.56 372 THR A CA 1
ATOM 2887 C C . THR A 1 372 ? -4.908 -4.328 27.072 1.00 85.56 372 THR A C 1
ATOM 2889 O O . THR A 1 372 ? -4.709 -3.301 27.729 1.00 85.56 372 THR A O 1
ATOM 2892 N N . GLY A 1 373 ? -6.117 -4.855 26.922 1.00 90.06 373 GLY A N 1
ATOM 2893 C CA . GLY A 1 373 ? -7.313 -4.280 27.527 1.00 90.06 373 GLY A CA 1
ATOM 2894 C C . GLY A 1 373 ? -8.062 -5.331 28.315 1.00 90.06 373 GLY A C 1
ATOM 2895 O O . GLY A 1 373 ? -8.282 -6.425 27.811 1.00 90.06 373 GLY A O 1
ATOM 2896 N N . ASN A 1 374 ? -8.454 -5.001 29.543 1.00 92.56 374 ASN A N 1
ATOM 2897 C CA . ASN A 1 374 ? -9.431 -5.793 30.278 1.00 92.56 374 ASN A CA 1
ATOM 2898 C C . ASN A 1 374 ? -10.766 -5.046 30.231 1.00 92.56 374 ASN A C 1
ATOM 2900 O O . ASN A 1 374 ? -10.851 -3.892 30.669 1.00 92.56 374 ASN A O 1
ATOM 2904 N N . TRP A 1 375 ? -11.762 -5.679 29.625 1.00 93.56 375 TRP A N 1
ATOM 2905 C CA . TRP A 1 375 ? -13.073 -5.122 29.329 1.00 93.56 375 TRP A CA 1
ATOM 2906 C C . TRP A 1 375 ? -14.106 -5.810 30.209 1.00 93.56 375 TRP A C 1
ATOM 2908 O O . TRP A 1 375 ? -14.068 -7.029 30.342 1.00 93.56 375 TRP A O 1
ATOM 2918 N N . SER A 1 376 ? -15.040 -5.056 30.785 1.00 89.19 376 SER A N 1
ATOM 2919 C CA . SER A 1 376 ? -16.212 -5.619 31.457 1.00 89.19 376 SER A CA 1
ATOM 2920 C C . SER A 1 376 ? -17.484 -4.939 30.982 1.00 89.19 376 SER A C 1
ATOM 2922 O O . SER A 1 376 ? -17.518 -3.727 30.767 1.00 89.19 376 SER A O 1
ATOM 2924 N N . PHE A 1 377 ? -18.542 -5.721 30.826 1.00 85.00 377 PHE A N 1
ATOM 2925 C CA . PHE A 1 377 ? -19.831 -5.231 30.358 1.00 85.00 377 PHE A CA 1
ATOM 2926 C C . PHE A 1 377 ? -20.823 -5.325 31.516 1.00 85.00 377 PHE A C 1
ATOM 2928 O O . PHE A 1 377 ? -21.061 -6.430 31.994 1.00 85.00 377 PHE A O 1
ATOM 2935 N N . PRO A 1 378 ? -21.355 -4.205 32.038 1.00 74.88 378 PRO A N 1
ATOM 2936 C CA . PRO A 1 378 ? -22.277 -4.248 33.169 1.00 74.88 378 PRO A CA 1
ATOM 2937 C C . PRO A 1 378 ? -23.578 -4.956 32.781 1.00 74.88 378 PRO A C 1
ATOM 2939 O O . PRO A 1 378 ? -24.028 -4.833 31.645 1.00 74.88 378 PRO A O 1
ATOM 2942 N N . CYS A 1 379 ? -24.191 -5.673 33.728 1.00 63.84 379 CYS A N 1
ATOM 2943 C CA . CYS A 1 379 ? -25.451 -6.389 33.499 1.00 63.84 379 CYS A CA 1
ATOM 2944 C C . CYS A 1 379 ? -26.693 -5.482 33.488 1.00 63.84 379 CYS A C 1
ATOM 2946 O O . CYS A 1 379 ? -27.745 -5.898 33.012 1.00 63.84 379 CYS A O 1
ATOM 2948 N N . GLN A 1 380 ? -26.593 -4.268 34.043 1.00 49.81 380 GLN A N 1
ATOM 2949 C CA . GLN A 1 380 ? -27.653 -3.254 34.031 1.00 49.81 380 GLN A CA 1
ATOM 2950 C C . GLN A 1 380 ? -27.356 -2.176 32.986 1.00 49.81 380 GLN A C 1
ATOM 2952 O O . GLN A 1 380 ? -26.215 -1.733 32.855 1.00 49.81 380 GLN A O 1
ATOM 2957 N N . GLY A 1 381 ? -28.394 -1.700 32.290 1.00 45.66 381 GLY A N 1
ATOM 2958 C CA . GLY A 1 381 ? -28.328 -0.496 31.446 1.00 45.66 381 GLY A CA 1
ATOM 2959 C C . GLY A 1 381 ? -27.561 -0.653 30.130 1.00 45.66 381 GLY A C 1
ATOM 2960 O O . GLY A 1 381 ? -27.415 0.307 29.378 1.00 45.66 381 GLY A O 1
ATOM 2961 N N . THR A 1 382 ? -27.084 -1.854 29.831 1.00 45.28 382 THR A N 1
ATOM 2962 C CA . THR A 1 382 ? -26.611 -2.260 28.513 1.00 45.28 382 THR A CA 1
ATOM 2963 C C . THR A 1 382 ? -27.743 -3.006 27.817 1.00 45.28 382 THR A C 1
ATOM 2965 O O . THR A 1 382 ? -28.382 -3.866 28.416 1.00 45.28 382 THR A O 1
ATOM 2968 N N . ASN A 1 383 ? -27.978 -2.763 26.527 1.00 53.38 383 ASN A N 1
ATOM 2969 C CA . ASN A 1 383 ? -28.818 -3.657 25.710 1.00 53.38 383 ASN A CA 1
ATOM 2970 C C . ASN A 1 383 ? -28.090 -4.975 25.391 1.00 53.38 383 ASN A C 1
ATOM 2972 O O . ASN A 1 383 ? -28.259 -5.547 24.316 1.00 53.38 383 ASN A O 1
ATOM 2976 N N . VAL A 1 384 ? -27.221 -5.415 26.299 1.00 46.50 384 VAL A N 1
ATOM 2977 C CA . VAL A 1 384 ? -26.434 -6.628 26.182 1.00 46.50 384 VAL A CA 1
ATOM 2978 C C . VAL A 1 384 ? -27.304 -7.758 26.702 1.00 46.50 384 VAL A C 1
ATOM 2980 O O . VAL A 1 384 ? -27.506 -7.921 27.903 1.00 46.50 384 VAL A O 1
ATOM 2983 N N . LEU A 1 385 ? -27.843 -8.535 25.772 1.00 53.06 385 LEU A N 1
ATOM 2984 C CA . LEU A 1 385 ? -28.456 -9.812 26.083 1.00 53.06 385 LEU A CA 1
ATOM 2985 C C . LEU A 1 385 ? -27.344 -10.859 26.112 1.00 53.06 385 LEU A C 1
ATOM 2987 O O . LEU A 1 385 ? -26.520 -10.935 25.196 1.00 53.06 385 LEU A O 1
ATOM 2991 N N . PHE A 1 386 ? -27.324 -11.692 27.151 1.00 50.25 386 PHE A N 1
ATOM 2992 C CA . PHE A 1 386 ? -26.548 -12.923 27.094 1.00 50.25 386 PHE A CA 1
ATOM 2993 C C . PHE A 1 386 ? -27.187 -13.822 26.038 1.00 50.25 386 PHE A C 1
ATOM 2995 O O . PHE A 1 386 ? -28.352 -14.201 26.177 1.00 50.25 386 PHE A O 1
ATOM 3002 N N . CYS A 1 387 ? -26.438 -14.194 25.000 1.00 43.53 387 CYS A N 1
ATOM 3003 C CA . CYS A 1 387 ? -26.974 -15.034 23.924 1.00 43.53 387 CYS A CA 1
ATOM 3004 C C . CYS A 1 387 ? -27.528 -16.385 24.441 1.00 43.53 387 CYS A C 1
ATOM 3006 O O . CYS A 1 387 ? -28.452 -16.946 23.861 1.00 43.53 387 CYS A O 1
ATOM 3008 N N . SER A 1 388 ? -27.050 -16.874 25.592 1.00 36.69 388 SER A N 1
ATOM 3009 C CA . SER A 1 388 ? -27.560 -18.083 26.257 1.00 36.69 388 SER A CA 1
ATOM 3010 C C . SER A 1 388 ? -28.910 -17.906 26.973 1.00 36.69 388 SER A C 1
ATOM 3012 O O . SER A 1 388 ? -29.615 -18.896 27.180 1.00 36.69 388 SER A O 1
ATOM 3014 N N . ALA A 1 389 ? -29.302 -16.678 27.329 1.00 38.44 389 ALA A N 1
ATOM 3015 C CA . ALA A 1 389 ? -30.594 -16.379 27.955 1.00 38.44 389 ALA A CA 1
ATOM 3016 C C . ALA A 1 389 ? -31.751 -16.324 26.938 1.00 38.44 389 ALA A C 1
ATOM 3018 O O . ALA A 1 389 ? -32.911 -16.446 27.324 1.00 38.44 389 ALA A O 1
ATOM 3019 N N . LEU A 1 390 ? -31.440 -16.213 25.642 1.00 38.25 390 LEU A N 1
ATOM 3020 C CA . LEU A 1 390 ? -32.417 -16.208 24.549 1.00 38.25 390 LEU A CA 1
ATOM 3021 C C . LEU A 1 390 ? -32.835 -17.616 24.081 1.00 38.25 390 LEU A C 1
ATOM 3023 O O . LEU A 1 390 ? -33.811 -17.744 23.352 1.00 38.25 390 LEU A O 1
ATOM 3027 N N . CYS A 1 391 ? -32.159 -18.680 24.536 1.00 33.34 391 CYS A N 1
ATOM 3028 C CA . CYS A 1 391 ? -32.396 -20.059 24.073 1.00 33.34 391 CYS A CA 1
ATOM 3029 C C . CYS A 1 391 ? -33.112 -20.974 25.085 1.00 33.34 391 CYS A C 1
ATOM 3031 O O . CYS A 1 391 ? -33.151 -22.189 24.893 1.00 33.34 391 CYS A O 1
ATOM 3033 N N . LYS A 1 392 ? -33.672 -20.446 26.182 1.00 33.28 392 LYS A N 1
ATOM 3034 C CA . LYS A 1 392 ? -34.380 -21.264 27.186 1.00 33.28 392 LYS A CA 1
ATOM 3035 C C . LYS A 1 392 ? -35.827 -20.826 27.403 1.00 33.28 392 LYS A C 1
ATOM 3037 O O . LYS A 1 392 ? -36.186 -20.389 28.493 1.00 33.28 392 LYS A O 1
ATOM 3042 N N . ARG A 1 393 ? -36.680 -21.046 26.397 1.00 31.00 393 ARG A N 1
ATOM 3043 C CA . ARG A 1 393 ? -38.085 -21.440 26.618 1.00 31.00 393 ARG A CA 1
ATOM 3044 C C . ARG A 1 393 ? -38.728 -21.972 25.327 1.00 31.00 393 ARG A C 1
ATOM 3046 O O . ARG A 1 393 ? -39.016 -21.186 24.439 1.00 31.00 393 ARG A O 1
ATOM 3053 N N . GLY A 1 394 ? -39.001 -23.280 25.282 1.00 31.50 394 GLY A N 1
ATOM 3054 C CA . GLY A 1 394 ? -39.995 -23.880 24.376 1.00 31.50 394 GLY A CA 1
ATOM 3055 C C . GLY A 1 394 ? -39.464 -24.819 23.287 1.00 31.50 394 GLY A C 1
ATOM 3056 O O . GLY A 1 394 ? -39.134 -24.370 22.202 1.00 31.50 394 GLY A O 1
ATOM 3057 N N . ASP A 1 395 ? -39.494 -26.116 23.605 1.00 30.56 395 ASP A N 1
ATOM 3058 C CA . ASP A 1 395 ? -39.708 -27.289 22.738 1.00 30.56 395 ASP A CA 1
ATOM 3059 C C . ASP A 1 395 ? -38.626 -27.816 21.763 1.00 30.56 395 ASP A C 1
ATOM 3061 O O . ASP A 1 395 ? -38.390 -27.327 20.667 1.00 30.56 395 ASP A O 1
ATOM 3065 N N . ASN A 1 396 ? -38.034 -28.938 22.200 1.00 37.62 396 ASN A N 1
ATOM 3066 C CA . ASN A 1 396 ? -37.574 -30.129 21.470 1.00 37.62 396 ASN A CA 1
ATOM 3067 C C . ASN A 1 396 ? -37.490 -30.061 19.926 1.00 37.62 396 ASN A C 1
ATOM 3069 O O . ASN A 1 396 ? -38.481 -30.315 19.247 1.00 37.62 396 ASN A O 1
ATOM 3073 N N . ASN A 1 397 ? -36.277 -29.905 19.374 1.00 28.38 397 ASN A N 1
ATOM 3074 C CA . ASN A 1 397 ? -35.599 -30.897 18.512 1.00 28.38 397 ASN A CA 1
ATOM 3075 C C . ASN A 1 397 ? -34.333 -30.317 17.839 1.00 28.38 397 ASN A C 1
ATOM 3077 O O . ASN A 1 397 ? -34.391 -29.300 17.171 1.00 28.38 397 ASN A O 1
ATOM 3081 N N . HIS A 1 398 ? -33.228 -31.051 18.012 1.00 28.02 398 HIS A N 1
ATOM 3082 C CA . HIS A 1 398 ? -31.978 -31.146 17.231 1.00 28.02 398 HIS A CA 1
ATOM 3083 C C . HIS A 1 398 ? -31.178 -29.907 16.754 1.00 28.02 398 HIS A C 1
ATOM 3085 O O . HIS A 1 398 ? -31.672 -28.940 16.197 1.00 28.02 398 HIS A O 1
ATOM 3091 N N . PHE A 1 399 ? -29.860 -30.051 16.946 1.00 35.78 399 PHE A N 1
ATOM 3092 C CA . PHE A 1 399 ? -28.745 -29.181 16.567 1.00 35.78 399 PHE A CA 1
ATOM 3093 C C . PHE A 1 399 ? -28.564 -29.046 15.045 1.00 35.78 399 PHE A C 1
ATOM 3095 O O . PHE A 1 399 ? -28.541 -30.059 14.346 1.00 35.78 399 PHE A O 1
ATOM 3102 N N . GLY A 1 400 ? -28.267 -27.828 14.582 1.00 28.89 400 GLY A N 1
ATOM 3103 C CA . GLY A 1 400 ? -27.675 -27.562 13.267 1.00 28.89 400 GLY A CA 1
ATOM 3104 C C . GLY A 1 400 ? -28.170 -26.262 12.631 1.00 28.89 400 GLY A C 1
ATOM 3105 O O . GLY A 1 400 ? -29.355 -26.128 12.372 1.00 28.89 400 GLY A O 1
ATOM 3106 N N . ASP A 1 401 ? -27.226 -25.363 12.353 1.00 27.03 401 ASP A N 1
ATOM 3107 C CA . ASP A 1 401 ? -27.312 -24.156 11.520 1.00 27.03 401 ASP A CA 1
ATOM 3108 C C . ASP A 1 401 ? -28.162 -22.954 11.977 1.00 27.03 401 ASP A C 1
ATOM 3110 O O . ASP A 1 401 ? -29.372 -22.995 12.175 1.00 27.03 401 ASP A O 1
ATOM 3114 N N . HIS A 1 402 ? -27.444 -21.829 12.081 1.00 37.97 402 HIS A N 1
ATOM 3115 C CA . HIS A 1 402 ? -27.884 -20.436 12.038 1.00 37.97 402 HIS A CA 1
ATOM 3116 C C . HIS A 1 402 ? -29.383 -20.205 11.807 1.00 37.97 402 HIS A C 1
ATOM 3118 O O . HIS A 1 402 ? -29.831 -20.022 10.679 1.00 37.97 402 HIS A O 1
ATOM 3124 N N . SER A 1 403 ? -30.155 -20.101 12.884 1.00 28.20 403 SER A N 1
ATOM 3125 C CA . SER A 1 403 ? -31.390 -19.318 12.879 1.00 28.20 403 SER A CA 1
ATOM 3126 C C . SER A 1 403 ? -31.892 -19.089 14.302 1.00 28.20 403 SER A C 1
ATOM 3128 O O . SER A 1 403 ? -32.223 -20.016 15.029 1.00 28.20 403 SER A O 1
ATOM 3130 N N . CYS A 1 404 ? -31.983 -17.819 14.685 1.00 28.47 404 CYS A N 1
ATOM 3131 C CA . CYS A 1 404 ? -33.037 -17.379 15.587 1.00 28.47 404 CYS A CA 1
ATOM 3132 C C . CYS A 1 404 ? -33.649 -16.088 15.018 1.00 28.47 404 CYS A C 1
ATOM 3134 O O . CYS A 1 404 ? -33.214 -14.993 15.370 1.00 28.47 404 CYS A O 1
ATOM 3136 N N . PRO A 1 405 ? -34.602 -16.187 14.075 1.00 40.72 405 PRO A N 1
ATOM 3137 C CA . PRO A 1 405 ? -35.554 -15.120 13.841 1.00 40.72 405 PRO A CA 1
ATOM 3138 C C . PRO A 1 405 ? -36.979 -15.654 14.011 1.00 40.72 405 PRO A C 1
ATOM 3140 O O . PRO A 1 405 ? -37.476 -16.401 13.173 1.00 40.72 405 PRO A O 1
ATOM 3143 N N . ALA A 1 406 ? -37.645 -15.233 15.079 1.00 26.84 406 ALA A N 1
ATOM 3144 C CA . ALA A 1 406 ? -39.087 -15.021 15.087 1.00 26.84 406 ALA A CA 1
ATOM 3145 C C . ALA A 1 406 ? -39.429 -14.098 16.260 1.00 26.84 406 ALA A C 1
ATOM 3147 O O . ALA A 1 406 ? -38.953 -14.298 17.376 1.00 26.84 406 ALA A O 1
ATOM 3148 N N . ASP A 1 407 ? -40.206 -13.066 15.947 1.00 33.34 407 ASP A N 1
ATOM 3149 C CA . ASP A 1 407 ? -40.807 -12.072 16.833 1.00 33.34 407 ASP A CA 1
ATOM 3150 C C . ASP A 1 407 ? -41.091 -12.563 18.254 1.00 33.34 407 ASP A C 1
ATOM 3152 O O . ASP A 1 407 ? -41.711 -13.609 18.402 1.00 33.34 407 ASP A O 1
ATOM 3156 N N . LEU A 1 408 ? -40.751 -11.766 19.280 1.00 28.56 408 LEU A N 1
ATOM 3157 C CA . LEU A 1 408 ? -41.474 -11.745 20.563 1.00 28.56 408 LEU A CA 1
ATOM 3158 C C . LEU A 1 408 ? -41.049 -10.562 21.458 1.00 28.56 408 LEU A C 1
ATOM 3160 O O . LEU A 1 408 ? -40.029 -10.573 22.138 1.00 28.56 408 LEU A O 1
ATOM 3164 N N . LEU A 1 409 ? -41.905 -9.536 21.444 1.00 29.12 409 LEU A N 1
ATOM 3165 C CA . LEU A 1 409 ? -42.488 -8.872 22.617 1.00 29.12 409 LEU A CA 1
ATOM 3166 C C . LEU A 1 409 ? -41.608 -8.752 23.878 1.00 29.12 409 LEU A C 1
ATOM 3168 O O . LEU A 1 409 ? -41.763 -9.508 24.833 1.00 29.12 409 LEU A O 1
ATOM 3172 N N . ILE A 1 410 ? -40.844 -7.664 23.973 1.00 28.72 410 ILE A N 1
ATOM 3173 C CA . ILE A 1 410 ? -40.565 -7.024 25.268 1.00 28.72 410 ILE A CA 1
ATOM 3174 C C . ILE A 1 410 ? -41.111 -5.596 25.195 1.00 28.72 410 ILE A C 1
ATOM 3176 O O . ILE A 1 410 ? -40.381 -4.621 25.074 1.00 28.72 410 ILE A O 1
ATOM 3180 N N . SER A 1 411 ? -42.442 -5.479 25.201 1.00 27.59 411 SER A N 1
ATOM 3181 C CA . SER A 1 411 ? -43.150 -4.190 25.231 1.00 27.59 411 SER A CA 1
ATOM 3182 C C . SER A 1 411 ? -43.996 -3.988 26.497 1.00 27.59 411 SER A C 1
ATOM 3184 O O . SER A 1 411 ? -44.733 -3.007 26.565 1.00 27.59 411 SER A O 1
ATOM 3186 N N . SER A 1 412 ? -43.933 -4.853 27.514 1.00 27.28 412 SER A N 1
ATOM 3187 C CA . SER A 1 412 ? -44.941 -4.794 28.592 1.00 27.28 412 SER A CA 1
ATOM 3188 C C . SER A 1 412 ? -44.466 -4.854 30.046 1.00 27.28 412 SER A C 1
ATOM 3190 O O . SER A 1 412 ? -45.326 -4.738 30.908 1.00 27.28 412 SER A O 1
ATOM 3192 N N . TYR A 1 413 ? -43.168 -4.924 30.373 1.00 26.84 413 TYR A N 1
ATOM 3193 C CA . TYR A 1 413 ? -42.756 -5.086 31.788 1.00 26.84 413 TYR A CA 1
ATOM 3194 C C . TYR A 1 413 ? -41.724 -4.093 32.352 1.00 26.84 413 TYR A C 1
ATOM 3196 O O . TYR A 1 413 ? -41.205 -4.312 33.438 1.00 26.84 413 TYR A O 1
ATOM 3204 N N . LEU A 1 414 ? -41.460 -2.965 31.680 1.00 28.95 414 LEU A N 1
ATOM 3205 C CA . LEU A 1 414 ? -40.573 -1.903 32.207 1.00 28.95 414 LEU A CA 1
ATOM 3206 C C . LEU A 1 414 ? -41.242 -0.522 32.307 1.00 28.95 414 LEU A C 1
ATOM 3208 O O . LEU A 1 414 ? -40.586 0.515 32.235 1.00 28.95 414 LEU A O 1
ATOM 3212 N N . LYS A 1 415 ? -42.564 -0.497 32.496 1.00 28.23 415 LYS A N 1
ATOM 3213 C CA . LYS A 1 415 ? -43.266 0.672 33.038 1.00 28.23 415 LYS A CA 1
ATOM 3214 C C . LYS A 1 415 ? -44.020 0.260 34.293 1.00 28.23 415 LYS A C 1
ATOM 3216 O O . LYS A 1 415 ? -45.207 -0.025 34.194 1.00 28.23 415 LYS A O 1
ATOM 3221 N N . LEU A 1 416 ? -43.327 0.256 35.425 1.00 28.14 416 LEU A N 1
ATOM 3222 C CA . LEU A 1 416 ? -43.882 0.563 36.742 1.00 28.14 416 LEU A CA 1
ATOM 3223 C C . LEU A 1 416 ? -42.817 1.325 37.530 1.00 28.14 416 LEU A C 1
ATOM 3225 O O . LEU A 1 416 ? -41.664 0.839 37.553 1.00 28.14 416 LEU A O 1
#

Secondary structure (DSSP, 8-state):
--PPPPPGGG---HHHHHHHHHHHHHHHHHHHHHH-S-SEEEEEEETTEEEEEEE-SSEEEEEETTS-EEEEEPPTTT--HHHHHHHHHHHHHHHHHHHHHHHHHHHHHHT---HHHHHHHHHHHHHHHHHHHHHHHHHIIIIISSSS-PEE-HHHHHHHHHHHHHHHHHHHHHHHHHHTT-S--PPPPPPP--PPP------------PPP--PPPHHHHHHHHHHHHHHHT----EEEE-SSS-PEESGGGTEEE-S-S--EEEEEEEESS-EEEEEESSS-TTS-EEEEEEEHHHHTEEEEESSTT---SEEEES----TTS-EEEEEE-GGGEEEEEETTS-EEEEEE-SS------EEEEE--TT--EEEE--SSSS-EEEGGGGG-SS------S----------SSS--

Foldseek 3Di:
DDDDDDDPVPPQPVVLVVLLVLLVVLLVLLVCLQPDQAFWWDWDDDPNKIWIWTGHLFWIWIAIPVGDIDIDGDDPVRDDPLSVLLNVLSVLLNVLSVVLSVLSVVCSVVVPPDLVSLVSNLVSLVSNLVSLVSSLVSCCVPACPDPSHIHGGDSSVSSVVSSVSSNVSSVVSVVVCVVVVSPDDDDDDDDDDPDDDDDDDDDDDDDDDDDDDDDDDPVVVVVVVVVVVVQVPDFFDKDKAALAPDWDWCVVVLWFQDPDPFQKFKKKKAKQAWKKKWQDLDPDLQDFIFIWTQLPPRRQKIFTDGHDVDDGPKMAGGHDHHNGDIWMWMWGQPQQWTFIATPVRDTRIIDGDPDDRRPGGIMTIHGHNVMMMMMGGRSPPGSTDRNVVVPPDDDDDDDDDDDDDDDDDPPPDPDD